Protein AF-A0AA36J2A4-F1 (afdb_monomer)

Sequence (405 aa):
MAVASLQLYGADWVRALRSFTRRKGLLWLLLAACFCKWLRSLVRHFWWHRSVAALLCGSTRVNLWRLLGRRQRYRVEIREHCKKHEEYAIWWPEERKMASRLWILVPGGMSDGDSIAGYIDEFLQCKVIGDDEDWCIFHNAGTGGATWQRGTFTGLSDPTFLLDFLQSLHAFNSKQPCQYSEIITLGFSVGGMLSLAAADKLLKPMSQVTEHGNTPDHNGNADYQSLCRLRFISVHSPDCIRTTFETMTQWALCARIDIALALHFWAVNLRSGLLFRCPKGPWFPWPPTWSYIRRFTEAAWAQNEVMMQRAAGKQVELEEVAAPFESFEDAFAMRLRKLLPAGEVLRIQNPEDPVVDRTTLDAKGLQCCDVWWVRGGGHVMCFGACPELPGRLRRWVDYKPSENA

Radius of gyration: 26.14 Å; Cα contacts (8 Å, |Δi|>4): 661; chains: 1; bounding box: 78×44×104 Å

Structure (mmCIF, N/CA/C/O backbone):
data_AF-A0AA36J2A4-F1
#
_entry.id   AF-A0AA36J2A4-F1
#
loop_
_atom_site.group_PDB
_atom_site.id
_atom_site.type_symbol
_atom_site.label_atom_id
_atom_site.label_alt_id
_atom_site.label_comp_id
_atom_site.label_asym_id
_atom_site.label_entity_id
_atom_site.label_seq_id
_atom_site.pdbx_PDB_ins_code
_atom_site.Cartn_x
_atom_site.Cartn_y
_atom_site.Cartn_z
_atom_site.occupancy
_atom_site.B_iso_or_equiv
_atom_site.auth_seq_id
_atom_site.auth_comp_id
_atom_site.auth_asym_id
_atom_site.auth_atom_id
_atom_site.pdbx_PDB_model_num
ATOM 1 N N . MET A 1 1 ? 53.678 3.213 -66.188 1.00 47.19 1 MET A N 1
ATOM 2 C CA . MET A 1 1 ? 53.526 3.073 -64.720 1.00 47.19 1 MET A CA 1
ATOM 3 C C . MET A 1 1 ? 52.141 3.549 -64.251 1.00 47.19 1 MET A C 1
ATOM 5 O O . MET A 1 1 ? 52.055 4.484 -63.474 1.00 47.19 1 MET A O 1
ATOM 9 N N . ALA A 1 2 ? 51.045 2.935 -64.716 1.00 44.44 2 ALA A N 1
ATOM 10 C CA . ALA A 1 2 ? 49.684 3.345 -64.313 1.00 44.44 2 ALA A CA 1
ATOM 11 C C . ALA A 1 2 ? 48.681 2.176 -64.206 1.00 44.44 2 ALA A C 1
ATOM 13 O O . ALA A 1 2 ? 47.477 2.392 -64.187 1.00 44.44 2 ALA A O 1
ATOM 14 N N . VAL A 1 3 ? 49.168 0.930 -64.139 1.00 44.69 3 VAL A N 1
ATOM 15 C CA . VAL A 1 3 ? 48.317 -0.279 -64.052 1.00 44.69 3 VAL A CA 1
ATOM 16 C C . VAL A 1 3 ? 48.449 -0.978 -62.685 1.00 44.69 3 VAL A C 1
ATOM 18 O O . VAL A 1 3 ? 47.628 -1.813 -62.329 1.00 44.69 3 VAL A O 1
ATOM 21 N N . ALA A 1 4 ? 49.420 -0.580 -61.853 1.00 46.66 4 ALA A N 1
ATOM 22 C CA . ALA A 1 4 ? 49.665 -1.190 -60.540 1.00 46.66 4 ALA A CA 1
ATOM 23 C C . ALA A 1 4 ? 48.862 -0.564 -59.376 1.00 46.66 4 ALA A C 1
ATOM 25 O O . ALA A 1 4 ? 48.871 -1.098 -58.271 1.00 46.66 4 ALA A O 1
ATOM 26 N N . SER A 1 5 ? 48.148 0.546 -59.590 1.00 46.06 5 SER A N 1
ATOM 27 C CA . SER A 1 5 ? 47.441 1.281 -58.524 1.00 46.06 5 SER A CA 1
ATOM 28 C C . SER A 1 5 ? 45.973 0.875 -58.323 1.00 46.06 5 SER A C 1
ATOM 30 O O . SER A 1 5 ? 45.377 1.254 -57.318 1.00 46.06 5 SER A O 1
ATOM 32 N N . LEU A 1 6 ? 45.386 0.071 -59.218 1.00 43.62 6 LEU A N 1
ATOM 33 C CA . LEU A 1 6 ? 43.975 -0.346 -59.132 1.00 43.62 6 LEU A CA 1
ATOM 34 C C . LEU A 1 6 ? 43.742 -1.659 -58.362 1.00 43.62 6 LEU A C 1
ATOM 36 O O . LEU A 1 6 ? 42.622 -1.913 -57.926 1.00 43.62 6 LEU A O 1
ATOM 40 N N . GLN A 1 7 ? 44.777 -2.474 -58.123 1.00 48.75 7 GLN A N 1
ATOM 41 C CA . GLN A 1 7 ? 44.635 -3.722 -57.353 1.00 48.75 7 GLN A CA 1
ATOM 42 C C . GLN A 1 7 ? 44.637 -3.514 -55.829 1.00 48.75 7 GLN A C 1
ATOM 44 O O . GLN A 1 7 ? 44.058 -4.323 -55.104 1.00 48.75 7 GLN A O 1
ATOM 49 N N . LEU A 1 8 ? 45.214 -2.416 -55.331 1.00 50.88 8 LEU A N 1
ATOM 50 C CA . LEU A 1 8 ? 45.278 -2.130 -53.891 1.00 50.88 8 LEU A CA 1
ATOM 51 C C . LEU A 1 8 ? 43.945 -1.624 -53.310 1.00 50.88 8 LEU A C 1
ATOM 53 O O . LEU A 1 8 ? 43.641 -1.917 -52.159 1.00 50.88 8 LEU A O 1
ATOM 57 N N . TYR A 1 9 ? 43.089 -0.979 -54.109 1.00 48.59 9 TYR A N 1
ATOM 58 C CA . TYR A 1 9 ? 41.780 -0.502 -53.636 1.00 48.59 9 TYR A CA 1
ATOM 59 C C . TYR A 1 9 ? 40.710 -1.606 -53.545 1.00 48.59 9 TYR A C 1
ATOM 61 O O . TYR A 1 9 ? 39.785 -1.501 -52.742 1.00 48.59 9 TYR A O 1
ATOM 69 N N . GLY A 1 10 ? 40.827 -2.701 -54.304 1.00 51.06 10 GLY A N 1
ATOM 70 C CA . GLY A 1 10 ? 39.837 -3.790 -54.283 1.00 51.06 10 GLY A CA 1
ATOM 71 C C . GLY A 1 10 ? 39.863 -4.638 -53.001 1.00 51.06 10 GLY A C 1
ATOM 72 O O . GLY A 1 10 ? 38.818 -5.073 -52.510 1.00 51.06 10 GLY A O 1
ATOM 73 N N . ALA A 1 11 ? 41.046 -4.848 -52.415 1.00 57.81 11 ALA A N 1
ATOM 74 C CA . ALA A 1 11 ? 41.225 -5.701 -51.236 1.00 57.81 11 ALA A CA 1
ATOM 75 C C . ALA A 1 11 ? 40.688 -5.078 -49.932 1.00 57.81 11 ALA A C 1
ATOM 77 O O . ALA A 1 11 ? 40.251 -5.811 -49.035 1.00 57.81 11 ALA A O 1
ATOM 78 N N . ASP A 1 12 ? 40.689 -3.749 -49.825 1.00 60.53 12 ASP A N 1
ATOM 79 C CA . ASP A 1 12 ? 40.169 -3.038 -48.652 1.00 60.53 12 ASP A CA 1
ATOM 80 C C . ASP A 1 12 ? 38.639 -2.936 -48.676 1.00 60.53 12 ASP A C 1
ATOM 82 O O . ASP A 1 12 ? 37.997 -3.123 -47.641 1.00 60.53 12 ASP A O 1
ATOM 86 N N . TRP A 1 13 ? 38.026 -2.798 -49.857 1.00 50.62 13 TRP A N 1
ATOM 87 C CA . TRP A 1 13 ? 36.567 -2.839 -50.009 1.00 50.62 13 TRP A CA 1
ATOM 88 C C . TRP A 1 13 ? 35.973 -4.211 -49.681 1.00 50.62 13 TRP A C 1
ATOM 90 O O . TRP A 1 13 ? 34.960 -4.290 -48.986 1.00 50.62 13 TRP A O 1
ATOM 100 N N . VAL A 1 14 ? 36.617 -5.309 -50.093 1.00 63.50 14 VAL A N 1
ATOM 101 C CA . VAL A 1 14 ? 36.157 -6.671 -49.758 1.00 63.50 14 VAL A CA 1
ATOM 102 C C . VAL A 1 14 ? 36.301 -6.961 -48.256 1.00 63.50 14 VAL A C 1
ATOM 104 O O . VAL A 1 14 ? 35.420 -7.596 -47.666 1.00 63.50 14 VAL A O 1
ATOM 107 N N . ARG A 1 15 ? 37.359 -6.461 -47.596 1.00 66.38 15 ARG A N 1
ATOM 108 C CA . ARG A 1 15 ? 37.498 -6.533 -46.128 1.00 66.38 15 ARG A CA 1
ATOM 109 C C . ARG A 1 15 ? 36.454 -5.675 -45.412 1.00 66.38 15 ARG A C 1
ATOM 111 O O . ARG A 1 15 ? 35.845 -6.162 -44.457 1.00 66.38 15 ARG A O 1
ATOM 118 N N . ALA A 1 16 ? 36.180 -4.464 -45.896 1.00 56.69 16 ALA A N 1
ATOM 119 C CA . ALA A 1 16 ? 35.134 -3.597 -45.360 1.00 56.69 16 ALA A CA 1
ATOM 120 C C . ALA A 1 16 ? 33.744 -4.241 -45.491 1.00 56.69 16 ALA A C 1
ATOM 122 O O . ALA A 1 16 ? 33.032 -4.327 -44.488 1.00 56.69 16 ALA A O 1
ATOM 123 N N . LEU A 1 17 ? 33.401 -4.805 -46.660 1.00 52.03 17 LEU A N 1
ATOM 124 C CA . LEU A 1 17 ? 32.132 -5.506 -46.895 1.00 52.03 17 LEU A CA 1
ATOM 125 C C . LEU A 1 17 ? 31.981 -6.754 -46.014 1.00 52.03 17 LEU A C 1
ATOM 127 O O . LEU A 1 17 ? 30.913 -6.964 -45.445 1.00 52.03 17 LEU A O 1
ATOM 131 N N . ARG A 1 18 ? 33.041 -7.563 -45.853 1.00 64.50 18 ARG A N 1
ATOM 132 C CA . ARG A 1 18 ? 33.038 -8.734 -44.952 1.00 64.50 18 ARG A CA 1
ATOM 133 C C . ARG A 1 18 ? 32.930 -8.334 -43.481 1.00 64.50 18 ARG A C 1
ATOM 135 O O . ARG A 1 18 ? 32.264 -9.021 -42.710 1.00 64.50 18 ARG A O 1
ATOM 142 N N . SER A 1 19 ? 33.553 -7.225 -43.076 1.00 64.75 19 SER A N 1
ATOM 143 C CA . SER A 1 19 ? 33.391 -6.686 -41.720 1.00 64.75 19 SER A CA 1
ATOM 144 C C . SER A 1 19 ? 31.968 -6.162 -41.497 1.00 64.75 19 SER A C 1
ATOM 146 O O . SER A 1 19 ? 31.394 -6.374 -40.432 1.00 64.75 19 SER A O 1
ATOM 148 N N . PHE A 1 20 ? 31.362 -5.552 -42.519 1.00 57.88 20 PHE A N 1
ATOM 149 C CA . PHE A 1 20 ? 30.016 -4.995 -42.468 1.00 57.88 20 PHE A CA 1
ATOM 150 C C . PHE A 1 20 ? 28.942 -6.088 -42.430 1.00 57.88 20 PHE A C 1
ATOM 152 O O . PHE A 1 20 ? 28.019 -6.010 -41.620 1.00 57.88 20 PHE A O 1
ATOM 159 N N . THR A 1 21 ? 29.084 -7.154 -43.224 1.00 68.69 21 THR A N 1
ATOM 160 C CA . THR A 1 21 ? 28.187 -8.322 -43.174 1.00 68.69 21 THR A CA 1
ATOM 161 C C . THR A 1 21 ? 28.346 -9.115 -41.879 1.00 68.69 21 THR A C 1
ATOM 163 O O . THR A 1 21 ? 27.337 -9.517 -41.304 1.00 68.69 21 THR A O 1
ATOM 166 N N . ARG A 1 22 ? 29.567 -9.256 -41.338 1.00 72.44 22 ARG A N 1
ATOM 167 C CA . ARG A 1 22 ? 29.783 -9.840 -39.998 1.00 72.44 22 ARG A CA 1
ATOM 168 C C . ARG A 1 22 ? 29.170 -8.993 -38.881 1.00 72.44 22 ARG A C 1
ATOM 170 O O . ARG A 1 22 ? 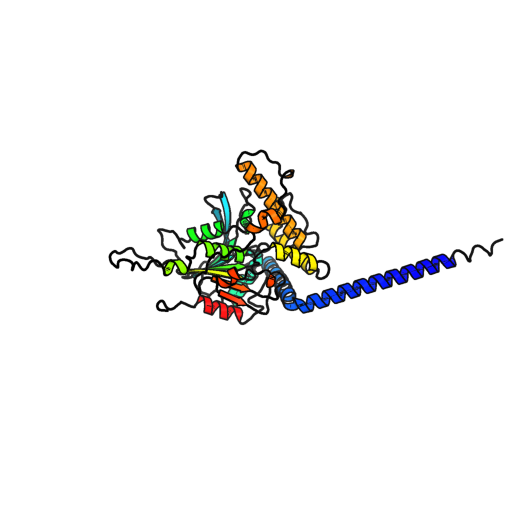28.536 -9.554 -37.994 1.00 72.44 22 ARG A O 1
ATOM 177 N N . ARG A 1 23 ? 29.298 -7.661 -38.931 1.00 74.81 23 ARG A N 1
ATOM 178 C CA . ARG A 1 23 ? 28.673 -6.745 -37.956 1.00 74.81 23 ARG A CA 1
ATOM 179 C C . ARG A 1 23 ? 27.146 -6.794 -38.023 1.00 74.81 23 ARG A C 1
ATOM 181 O O . ARG A 1 23 ? 26.505 -6.845 -36.980 1.00 74.81 23 ARG A O 1
ATOM 188 N N . LYS A 1 24 ? 26.565 -6.856 -39.228 1.00 79.00 24 LYS A N 1
ATOM 189 C CA . LYS A 1 24 ? 25.120 -7.070 -39.410 1.00 79.00 24 LYS A CA 1
ATOM 190 C C . LYS A 1 24 ? 24.674 -8.434 -38.882 1.00 79.00 24 LYS A C 1
ATOM 192 O O . LYS A 1 24 ? 23.679 -8.495 -38.174 1.00 79.00 24 LYS A O 1
ATOM 197 N N . GLY A 1 25 ? 25.415 -9.504 -39.174 1.00 82.69 25 GLY A N 1
ATOM 198 C CA . GLY A 1 25 ? 25.123 -10.845 -38.659 1.00 82.69 25 GLY A CA 1
ATOM 199 C C . GLY A 1 25 ? 25.169 -10.912 -37.131 1.00 82.69 25 GLY A C 1
ATOM 200 O O . GLY A 1 25 ? 24.252 -11.444 -36.514 1.00 82.69 25 GLY A O 1
ATOM 201 N N . LEU A 1 26 ? 26.182 -10.296 -36.512 1.00 81.12 26 LEU A N 1
ATOM 202 C CA . LEU A 1 26 ? 26.286 -10.196 -35.056 1.00 81.12 26 LEU A CA 1
ATOM 203 C C . LEU A 1 26 ? 25.124 -9.394 -34.456 1.00 81.12 26 LEU A C 1
ATOM 205 O O . LEU A 1 26 ? 24.530 -9.832 -33.476 1.00 81.12 26 LEU A O 1
ATOM 209 N N . LEU A 1 27 ? 24.759 -8.259 -35.060 1.00 82.88 27 LEU A N 1
ATOM 210 C CA . LEU A 1 27 ? 23.611 -7.465 -34.621 1.00 82.88 27 LEU A CA 1
ATOM 211 C C . LEU A 1 27 ? 22.305 -8.270 -34.697 1.00 82.88 27 LEU A C 1
ATOM 213 O O . LEU A 1 27 ? 21.538 -8.263 -33.741 1.00 82.88 27 LEU A O 1
ATOM 217 N N . TRP A 1 28 ? 22.069 -9.004 -35.787 1.00 81.06 28 TRP A N 1
ATOM 218 C CA . TRP A 1 28 ? 20.886 -9.859 -35.931 1.00 81.06 28 TRP A CA 1
ATOM 219 C C . TRP A 1 28 ? 20.847 -10.993 -34.907 1.00 81.06 28 TRP A C 1
ATOM 221 O O . TRP A 1 28 ? 19.789 -11.253 -34.341 1.00 81.06 28 TRP A O 1
ATOM 231 N N . LEU A 1 29 ? 21.985 -11.630 -34.618 1.00 82.12 29 LEU A N 1
ATOM 232 C CA . LEU A 1 29 ? 22.075 -12.649 -33.568 1.00 82.12 29 LEU A CA 1
ATOM 233 C C . LEU A 1 29 ? 21.788 -12.063 -32.181 1.00 82.12 29 LEU A C 1
ATOM 235 O O . LEU A 1 29 ? 21.069 -12.682 -31.399 1.00 82.12 29 LEU A O 1
ATOM 239 N N . LEU A 1 30 ? 22.294 -10.862 -31.886 1.00 81.69 30 LEU A N 1
ATOM 240 C CA . LEU A 1 30 ? 21.996 -10.156 -30.638 1.00 81.69 30 LEU A CA 1
ATOM 241 C C . LEU A 1 30 ? 20.510 -9.795 -30.540 1.00 81.69 30 LEU A C 1
ATOM 243 O O . LEU A 1 30 ? 19.893 -10.057 -29.512 1.00 81.69 30 LEU A O 1
ATOM 247 N N . LEU A 1 31 ? 19.912 -9.264 -31.610 1.00 80.75 31 LEU A N 1
ATOM 248 C CA . LEU A 1 31 ? 18.482 -8.949 -31.659 1.00 80.75 31 LEU A CA 1
ATOM 249 C C . LEU A 1 31 ? 17.619 -10.203 -31.490 1.00 80.75 31 LEU A C 1
ATOM 251 O O . LEU A 1 31 ? 16.674 -10.180 -30.708 1.00 80.75 31 LEU A O 1
ATOM 255 N N . ALA A 1 32 ? 17.966 -11.307 -32.154 1.00 79.38 32 ALA A N 1
ATOM 256 C CA . ALA A 1 32 ? 17.266 -12.580 -32.014 1.00 79.38 32 ALA A CA 1
ATOM 257 C C . ALA A 1 32 ? 17.403 -13.154 -30.596 1.00 79.38 32 ALA A C 1
ATOM 259 O O . ALA A 1 32 ? 16.418 -13.605 -30.018 1.00 79.38 32 ALA A O 1
ATOM 260 N N . ALA A 1 33 ? 18.593 -13.091 -29.991 1.00 80.62 33 ALA A N 1
ATOM 261 C CA . ALA A 1 33 ? 18.804 -13.520 -28.610 1.00 80.62 33 ALA A CA 1
ATOM 262 C C . ALA A 1 33 ? 17.998 -12.664 -27.617 1.00 80.62 33 ALA A C 1
ATOM 264 O O . ALA A 1 33 ? 17.359 -13.211 -26.715 1.00 80.62 33 ALA A O 1
ATOM 265 N N . CYS A 1 34 ? 17.981 -11.340 -27.803 1.00 78.38 34 CYS A N 1
ATOM 266 C CA . CYS A 1 34 ? 17.158 -10.420 -27.019 1.00 78.38 34 CYS A CA 1
ATOM 267 C C . CYS A 1 34 ? 15.663 -10.706 -27.200 1.00 78.38 34 CYS A C 1
ATOM 269 O O . CYS A 1 34 ? 14.945 -10.791 -26.208 1.00 78.38 34 CYS A O 1
ATOM 271 N N . PHE A 1 35 ? 15.201 -10.931 -28.432 1.00 79.06 35 PHE A N 1
ATOM 272 C CA . PHE A 1 35 ? 13.807 -11.265 -28.726 1.00 79.06 35 PHE A CA 1
ATOM 273 C C . PHE A 1 35 ? 13.392 -12.602 -28.103 1.00 79.06 35 PHE A C 1
ATOM 275 O O . PHE A 1 35 ? 12.360 -12.676 -27.444 1.00 79.06 35 PHE A O 1
ATOM 282 N N . CYS A 1 36 ? 14.214 -13.647 -28.221 1.00 81.81 36 CYS A N 1
ATOM 283 C CA . CYS A 1 36 ? 13.963 -14.939 -27.582 1.00 81.81 36 CYS A CA 1
ATOM 284 C C . CYS A 1 36 ? 13.909 -14.823 -26.053 1.00 81.81 36 CYS A C 1
ATOM 286 O O . CYS A 1 36 ? 13.051 -15.439 -25.419 1.00 81.81 36 CYS A O 1
ATOM 288 N N . LYS A 1 37 ? 14.799 -14.029 -25.441 1.00 75.81 37 LYS A N 1
ATOM 289 C CA . LYS A 1 37 ? 14.747 -13.741 -23.999 1.00 75.81 37 LYS A CA 1
ATOM 290 C C . LYS A 1 37 ? 13.483 -12.965 -23.620 1.00 75.81 37 LYS A C 1
ATOM 292 O O . LYS A 1 37 ? 12.835 -13.334 -22.644 1.00 75.81 37 LYS A O 1
ATOM 297 N N . TRP A 1 38 ? 13.110 -11.947 -24.395 1.00 78.19 38 TRP A N 1
ATOM 298 C CA . TRP A 1 38 ? 11.878 -11.182 -24.195 1.00 78.19 38 TRP A CA 1
ATOM 299 C C . TRP A 1 38 ? 10.637 -12.071 -24.297 1.00 78.19 38 TRP A C 1
ATOM 301 O O . TRP A 1 38 ? 9.806 -12.048 -23.397 1.00 78.19 38 TRP A O 1
ATOM 311 N N . LEU A 1 39 ? 10.545 -12.924 -25.320 1.00 77.50 39 LEU A N 1
ATOM 312 C CA . LEU A 1 39 ? 9.422 -13.841 -25.503 1.00 77.50 39 LEU A CA 1
ATOM 313 C C . LEU A 1 39 ? 9.328 -14.854 -24.353 1.00 77.50 39 LEU A C 1
ATOM 315 O O . LEU A 1 39 ? 8.241 -15.096 -23.835 1.00 77.50 39 LEU A O 1
ATOM 319 N N . ARG A 1 40 ? 10.461 -15.401 -23.889 1.00 77.38 40 ARG A N 1
ATOM 320 C CA . ARG A 1 40 ? 10.491 -16.259 -22.691 1.00 77.38 40 ARG A CA 1
ATOM 321 C C . ARG A 1 40 ? 10.022 -15.518 -21.443 1.00 77.38 40 ARG A C 1
ATOM 323 O O . ARG A 1 40 ? 9.276 -16.100 -20.665 1.00 77.38 40 ARG A O 1
ATOM 330 N N . SER A 1 41 ? 10.431 -14.261 -21.258 1.00 70.50 41 SER A N 1
ATOM 331 C CA . SER A 1 41 ? 9.930 -13.417 -20.165 1.00 70.50 41 SER A CA 1
ATOM 332 C C . SER A 1 41 ? 8.423 -13.212 -20.286 1.00 70.50 41 SER A C 1
ATOM 334 O O . SER A 1 41 ? 7.712 -13.375 -19.301 1.00 70.50 41 SER A O 1
ATOM 336 N N . LEU A 1 42 ? 7.932 -12.920 -21.493 1.00 72.06 42 LEU A N 1
ATOM 337 C CA . LEU A 1 42 ? 6.519 -12.672 -21.750 1.00 72.06 42 LEU A CA 1
ATOM 338 C C . LEU A 1 42 ? 5.655 -13.894 -21.440 1.00 72.06 42 LEU A C 1
ATOM 340 O O . LEU A 1 42 ? 4.593 -13.748 -20.850 1.00 72.06 42 LEU A O 1
ATOM 344 N N . VAL A 1 43 ? 6.129 -15.092 -21.784 1.00 77.44 43 VAL A N 1
ATOM 345 C CA . VAL A 1 43 ? 5.449 -16.352 -21.459 1.00 77.44 43 VAL A CA 1
ATOM 346 C C . VAL A 1 43 ? 5.551 -16.666 -19.966 1.00 77.44 43 VAL A C 1
ATOM 348 O O . VAL A 1 43 ? 4.541 -16.964 -19.335 1.00 77.44 43 VAL A O 1
ATOM 351 N N . ARG A 1 44 ? 6.750 -16.570 -19.377 1.00 73.44 44 ARG A N 1
ATOM 352 C CA . ARG A 1 44 ? 6.987 -16.906 -17.963 1.00 73.44 44 ARG A CA 1
ATOM 353 C C . ARG A 1 44 ? 6.253 -15.969 -17.003 1.00 73.44 44 ARG A C 1
ATOM 355 O O . ARG A 1 44 ? 5.815 -16.410 -15.950 1.00 73.44 44 ARG A O 1
ATOM 362 N N . HIS A 1 45 ? 6.110 -14.700 -17.375 1.00 70.25 45 HIS A N 1
ATOM 363 C CA . HIS A 1 45 ? 5.483 -13.653 -16.567 1.00 70.25 45 HIS A CA 1
ATOM 364 C C . HIS A 1 45 ? 4.233 -13.092 -17.239 1.00 70.25 45 HIS A C 1
ATOM 366 O O . HIS A 1 45 ? 3.897 -11.921 -17.061 1.00 70.25 45 HIS A O 1
ATOM 372 N N . PHE A 1 46 ? 3.538 -13.920 -18.022 1.00 73.50 46 PHE A N 1
ATOM 373 C CA . PHE A 1 46 ? 2.349 -13.518 -18.769 1.00 73.50 46 PHE A CA 1
ATOM 374 C C . PHE A 1 46 ? 1.330 -12.792 -17.885 1.00 73.50 46 PHE A C 1
ATOM 376 O O . PHE A 1 46 ? 0.831 -11.730 -18.253 1.00 73.50 46 PHE A O 1
ATOM 383 N N . TRP A 1 47 ? 1.080 -13.318 -16.685 1.00 68.38 47 TRP A N 1
ATOM 384 C CA . TRP A 1 47 ? 0.147 -12.727 -15.729 1.00 68.38 47 TRP A CA 1
ATOM 385 C C . TRP A 1 47 ? 0.588 -11.360 -15.228 1.00 68.38 47 TRP A C 1
ATOM 387 O O . TRP A 1 47 ? -0.241 -10.456 -15.145 1.00 68.38 47 TRP A O 1
ATOM 397 N N . TRP A 1 48 ? 1.880 -11.170 -14.970 1.00 68.25 48 TRP A N 1
ATOM 398 C CA . TRP A 1 48 ? 2.408 -9.863 -14.596 1.00 68.25 48 TRP A CA 1
ATOM 399 C C . TRP A 1 48 ? 2.301 -8.868 -15.750 1.00 68.25 48 TRP A C 1
ATOM 401 O O . TRP A 1 48 ? 1.800 -7.766 -15.562 1.00 68.25 48 TRP A O 1
ATOM 411 N N . HIS A 1 49 ? 2.677 -9.266 -16.967 1.00 70.75 49 HIS A N 1
ATOM 412 C CA . HIS A 1 49 ? 2.542 -8.410 -18.146 1.00 70.75 49 HIS A CA 1
ATOM 413 C C . HIS A 1 49 ? 1.091 -8.019 -18.416 1.00 70.75 49 HIS A C 1
ATOM 415 O O . HIS A 1 49 ? 0.811 -6.850 -18.671 1.00 70.75 49 HIS A O 1
ATOM 421 N N . ARG A 1 50 ? 0.161 -8.971 -18.302 1.00 71.62 50 ARG A N 1
ATOM 422 C CA . ARG A 1 50 ? -1.279 -8.717 -18.386 1.00 71.62 50 ARG A CA 1
ATOM 423 C C . ARG A 1 50 ? -1.736 -7.739 -17.306 1.00 71.62 50 ARG A C 1
ATOM 425 O O . ARG A 1 50 ? -2.516 -6.847 -17.607 1.00 71.62 50 ARG A O 1
ATOM 432 N N . SER A 1 51 ? -1.243 -7.894 -16.083 1.00 66.31 51 SER A N 1
ATOM 433 C CA . SER A 1 51 ? -1.584 -7.048 -14.934 1.00 66.31 51 SER A CA 1
ATOM 434 C C . SER A 1 51 ? -1.065 -5.621 -15.101 1.00 66.31 51 SER A C 1
ATOM 436 O O . SER A 1 51 ? -1.815 -4.667 -14.930 1.00 66.31 51 SER A O 1
ATOM 438 N N . VAL A 1 52 ? 0.183 -5.452 -15.548 1.00 69.56 52 VAL A N 1
ATOM 439 C CA . VAL A 1 52 ? 0.744 -4.132 -15.867 1.00 69.56 52 VAL A CA 1
ATOM 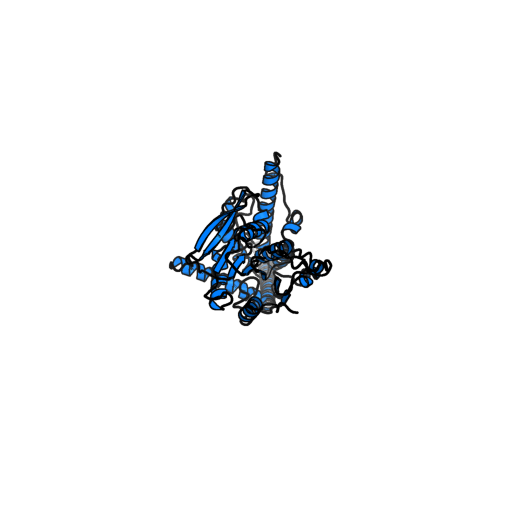440 C C . VAL A 1 52 ? 0.028 -3.504 -17.060 1.00 69.56 52 VAL A C 1
ATOM 442 O O . VAL A 1 52 ? -0.302 -2.324 -17.013 1.00 69.56 52 VAL A O 1
ATOM 445 N N . ALA A 1 53 ? -0.267 -4.267 -18.114 1.00 71.12 53 ALA A N 1
ATOM 446 C CA . ALA A 1 53 ? -1.047 -3.763 -19.241 1.00 71.12 53 ALA A CA 1
ATOM 447 C C . ALA A 1 53 ? -2.456 -3.338 -18.799 1.00 71.12 53 ALA A C 1
ATOM 449 O O . ALA A 1 53 ? -2.909 -2.266 -19.181 1.00 71.12 53 ALA A O 1
ATOM 450 N N . ALA A 1 54 ? -3.119 -4.124 -17.947 1.00 67.38 54 ALA A N 1
ATOM 451 C CA . ALA A 1 54 ? -4.419 -3.787 -17.377 1.00 67.38 54 ALA A CA 1
ATOM 452 C C . ALA A 1 54 ? -4.351 -2.540 -16.486 1.00 67.38 54 ALA A C 1
ATOM 454 O O . ALA A 1 54 ? -5.223 -1.687 -16.611 1.00 67.38 54 ALA A O 1
ATOM 455 N N . LEU A 1 55 ? -3.309 -2.381 -15.661 1.00 69.00 55 LEU A N 1
ATOM 456 C CA . LEU A 1 55 ? -3.061 -1.155 -14.896 1.00 69.00 55 LEU A CA 1
ATOM 457 C C . LEU A 1 55 ? -2.905 0.043 -15.826 1.00 69.00 55 LEU A C 1
ATOM 459 O O . LEU A 1 55 ? -3.544 1.066 -15.610 1.00 69.00 55 LEU A O 1
ATOM 463 N N . LEU A 1 56 ? -2.056 -0.068 -16.850 1.00 70.06 56 LEU A N 1
ATOM 464 C CA . LEU A 1 56 ? -1.821 1.018 -17.795 1.00 70.06 56 LEU A CA 1
ATOM 465 C C . LEU A 1 56 ? -3.115 1.361 -18.534 1.00 70.06 56 LEU A C 1
ATOM 467 O O . LEU A 1 56 ? -3.493 2.523 -18.561 1.00 70.06 56 LEU A O 1
ATOM 471 N N . CYS A 1 57 ? -3.855 0.372 -19.039 1.00 71.38 57 CYS A N 1
ATOM 472 C CA . CYS A 1 57 ? -5.152 0.579 -19.680 1.00 71.38 57 CYS A CA 1
ATOM 473 C C . CYS A 1 57 ? -6.197 1.164 -18.722 1.00 71.38 57 CYS A C 1
ATOM 475 O O . CYS A 1 57 ? -6.937 2.061 -19.115 1.00 71.38 57 CYS A O 1
ATOM 477 N N . GLY A 1 58 ? -6.260 0.686 -17.479 1.00 66.75 58 GLY A N 1
ATOM 478 C CA . GLY A 1 58 ? -7.158 1.179 -16.437 1.00 66.75 58 GLY A CA 1
ATOM 479 C C . GLY A 1 58 ? -6.833 2.619 -16.063 1.00 66.75 58 GLY A C 1
ATOM 480 O O . GLY A 1 58 ? -7.710 3.474 -16.098 1.00 66.75 58 GLY A O 1
ATOM 481 N N . SER A 1 59 ? -5.558 2.924 -15.828 1.00 63.12 59 SER A N 1
ATOM 482 C CA . SER A 1 59 ? -5.060 4.276 -15.578 1.00 63.12 59 SER A CA 1
ATOM 483 C C . SER A 1 59 ? -5.321 5.198 -16.771 1.00 63.12 59 SER A C 1
ATOM 485 O O . SER A 1 59 ? -5.836 6.300 -16.595 1.00 63.12 59 SER A O 1
ATOM 487 N N . THR A 1 60 ? -5.048 4.757 -18.003 1.00 70.06 60 THR A N 1
ATOM 488 C CA . THR A 1 60 ? -5.369 5.509 -19.225 1.00 70.06 60 THR A CA 1
ATOM 489 C C . THR A 1 60 ? -6.868 5.746 -19.347 1.00 70.06 60 THR A C 1
ATOM 491 O O . THR A 1 60 ? -7.275 6.862 -19.651 1.00 70.06 60 THR A O 1
ATOM 494 N N . ARG A 1 61 ? -7.701 4.737 -19.072 1.00 71.38 61 ARG A N 1
ATOM 495 C CA . ARG A 1 61 ? -9.160 4.864 -19.087 1.00 71.38 61 ARG A CA 1
ATOM 496 C C . ARG A 1 61 ? -9.619 5.872 -18.041 1.00 71.38 61 ARG A C 1
ATOM 498 O O . ARG A 1 61 ? -10.339 6.790 -18.401 1.00 71.38 61 ARG A O 1
ATOM 505 N N . VAL A 1 62 ? -9.173 5.769 -16.793 1.00 62.53 62 VAL A N 1
ATOM 506 C CA . VAL A 1 62 ? -9.500 6.736 -15.733 1.00 62.53 62 VAL A CA 1
ATOM 507 C C . VAL A 1 62 ? -9.081 8.151 -16.147 1.00 62.53 62 VAL A C 1
ATOM 509 O O . VAL A 1 62 ? -9.881 9.080 -16.048 1.00 62.53 62 VAL A O 1
ATOM 512 N N . ASN A 1 63 ? -7.877 8.325 -16.697 1.00 64.94 63 ASN A N 1
ATOM 513 C CA . ASN A 1 63 ? -7.410 9.616 -17.207 1.00 64.94 63 ASN A CA 1
ATOM 514 C C . ASN A 1 63 ? -8.261 10.142 -18.373 1.00 64.94 63 ASN A C 1
ATOM 516 O O . ASN A 1 63 ? -8.604 11.322 -18.403 1.00 64.94 63 ASN A O 1
ATOM 520 N N . LEU A 1 64 ? -8.673 9.276 -19.298 1.00 71.50 64 LEU A N 1
ATO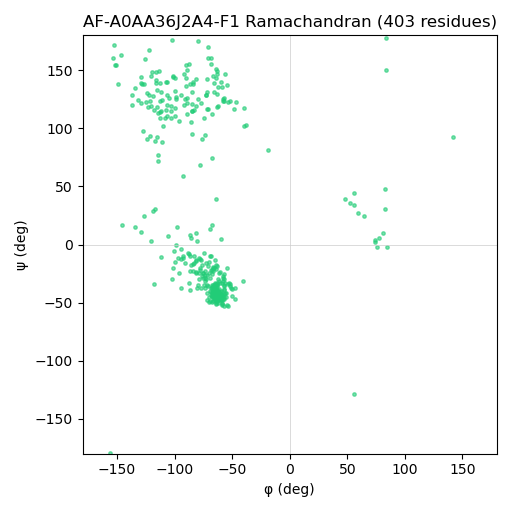M 521 C CA . LEU A 1 64 ? -9.562 9.642 -20.398 1.00 71.50 64 LEU A CA 1
ATOM 522 C C . LEU A 1 64 ? -10.952 10.044 -19.887 1.00 71.50 64 LEU A C 1
ATOM 524 O O . LEU A 1 64 ? -11.492 11.062 -20.305 1.00 71.50 64 LEU A O 1
ATOM 528 N N . TRP A 1 65 ? -11.520 9.290 -18.945 1.00 69.62 65 TRP A N 1
ATOM 529 C CA . TRP A 1 65 ? -12.815 9.603 -18.336 1.00 69.62 65 TRP A CA 1
ATOM 530 C C . TRP A 1 65 ? -12.789 10.959 -17.624 1.00 69.62 65 TRP A C 1
ATOM 532 O O . TRP A 1 65 ? -13.770 11.698 -17.681 1.00 69.62 65 TRP A O 1
ATOM 542 N N . ARG A 1 66 ? -11.648 11.346 -17.044 1.00 63.69 66 ARG A N 1
ATOM 543 C CA . ARG A 1 66 ? -11.451 12.688 -16.473 1.00 63.69 66 ARG A CA 1
ATOM 544 C C . ARG A 1 66 ? -11.401 13.788 -17.512 1.00 63.69 66 ARG A C 1
ATOM 546 O O . ARG A 1 66 ? -12.030 14.818 -17.292 1.00 63.69 66 ARG A O 1
ATOM 553 N N . LEU A 1 67 ? -10.687 13.581 -18.620 1.00 69.88 67 LEU A N 1
ATOM 554 C CA . LEU A 1 67 ? -10.703 14.531 -19.739 1.00 69.88 67 LEU A CA 1
ATOM 555 C C . LEU A 1 67 ? -12.135 14.747 -20.251 1.00 69.88 67 LEU A C 1
ATOM 557 O O . LEU A 1 67 ? -12.481 15.842 -20.676 1.00 69.88 67 LEU A O 1
ATOM 561 N N . LEU A 1 68 ? -12.985 13.725 -20.128 1.00 79.50 68 LEU A N 1
ATOM 562 C CA . LEU A 1 68 ? -14.411 13.769 -20.450 1.00 79.50 68 LEU A CA 1
ATOM 563 C C . LEU A 1 68 ? -15.307 14.272 -19.296 1.00 79.50 68 LEU A C 1
ATOM 565 O O . LEU A 1 68 ? -16.529 14.171 -19.386 1.00 79.50 68 LEU A O 1
ATOM 569 N N . GLY A 1 69 ? -14.741 14.771 -18.191 1.00 71.94 69 GLY A N 1
ATOM 570 C CA . GLY A 1 69 ? -15.480 15.304 -17.037 1.00 71.94 69 GLY A CA 1
ATOM 571 C C . GLY A 1 69 ? -16.146 14.256 -16.132 1.00 71.94 69 GLY A C 1
ATOM 572 O O . GLY A 1 69 ? -16.780 14.616 -15.139 1.00 71.94 69 GLY A O 1
ATOM 573 N N . ARG A 1 70 ? -15.980 12.960 -16.419 1.00 69.38 70 ARG A N 1
ATOM 574 C CA . ARG A 1 70 ? -16.547 11.827 -15.667 1.00 69.38 70 ARG A CA 1
ATOM 575 C C . ARG A 1 70 ? -15.570 11.324 -14.606 1.00 69.38 70 ARG A C 1
ATOM 577 O O . ARG A 1 70 ? -15.126 10.179 -14.645 1.00 69.38 70 ARG A O 1
ATOM 584 N N . ARG A 1 71 ? -15.175 12.207 -13.688 1.00 66.44 71 ARG A N 1
ATOM 585 C CA . ARG A 1 71 ? -14.284 11.848 -12.576 1.00 66.44 71 ARG A CA 1
ATOM 586 C C . ARG A 1 71 ? -15.085 11.306 -11.395 1.00 66.44 71 ARG A C 1
ATOM 588 O O . ARG A 1 71 ? -16.096 11.910 -11.041 1.00 66.44 71 ARG A O 1
ATOM 595 N N . GLN A 1 72 ? -14.585 10.248 -10.753 1.00 71.19 72 GLN A N 1
ATOM 596 C CA . GLN A 1 72 ? -14.947 9.982 -9.363 1.00 71.19 72 GLN A CA 1
ATOM 597 C C . GLN A 1 72 ? -14.561 11.231 -8.568 1.00 71.19 72 GLN A C 1
ATOM 599 O O . GLN A 1 72 ? -13.438 11.733 -8.685 1.00 71.19 72 GLN A O 1
ATOM 604 N N . ARG A 1 73 ? -15.529 11.810 -7.864 1.00 82.12 73 ARG A N 1
ATOM 605 C CA . ARG A 1 73 ? -15.319 13.035 -7.100 1.00 82.12 73 ARG A CA 1
ATOM 606 C C . ARG A 1 73 ? -14.993 12.656 -5.671 1.00 82.12 73 ARG A C 1
ATOM 608 O O . ARG A 1 73 ? -15.707 11.872 -5.047 1.00 82.12 73 ARG A O 1
ATOM 615 N N . TYR A 1 74 ? -13.894 13.218 -5.192 1.00 86.19 74 TYR A N 1
ATOM 616 C CA . TYR A 1 74 ? -13.405 12.989 -3.849 1.00 86.19 74 TYR A CA 1
ATOM 617 C C . TYR A 1 74 ? -13.444 14.288 -3.063 1.00 86.19 74 TYR A C 1
ATOM 619 O O . TYR A 1 74 ? -13.053 15.343 -3.571 1.00 86.19 74 TYR A O 1
ATOM 627 N N . ARG A 1 75 ? -13.854 14.190 -1.801 1.00 91.19 75 ARG A N 1
ATOM 628 C CA . ARG A 1 75 ? -13.554 15.203 -0.799 1.00 91.19 75 ARG A CA 1
ATOM 629 C C . ARG A 1 75 ? -12.224 14.837 -0.155 1.00 91.19 75 ARG A C 1
ATOM 631 O O . ARG A 1 75 ? -12.128 13.831 0.547 1.00 91.19 75 ARG A O 1
ATOM 638 N N . VAL A 1 76 ? -11.212 15.656 -0.412 1.00 90.31 76 VAL A N 1
ATOM 639 C CA . VAL A 1 76 ? -9.883 15.494 0.179 1.00 90.31 76 VAL A CA 1
ATOM 640 C C . VAL A 1 76 ? -9.874 16.159 1.548 1.00 90.31 76 VAL A C 1
ATOM 642 O O . VAL A 1 76 ? -10.135 17.352 1.674 1.00 90.31 76 VAL A O 1
ATOM 645 N N . GLU A 1 77 ? -9.586 15.371 2.570 1.00 94.25 77 GLU A N 1
ATOM 646 C CA . GLU A 1 77 ? -9.377 15.820 3.936 1.00 94.25 77 GLU A CA 1
ATOM 647 C C . GLU A 1 77 ? -7.885 15.733 4.251 1.00 94.25 77 GLU A C 1
ATOM 649 O O . GLU A 1 77 ? -7.290 14.659 4.165 1.00 94.25 77 GLU A O 1
ATOM 654 N N . ILE A 1 78 ? -7.277 16.867 4.590 1.00 92.88 78 ILE A N 1
ATOM 655 C CA . ILE A 1 78 ? -5.875 16.944 5.000 1.00 92.88 78 ILE A CA 1
ATOM 656 C C . ILE A 1 78 ? -5.820 17.002 6.521 1.00 92.88 78 ILE A C 1
ATOM 658 O O . ILE A 1 78 ? -6.549 17.777 7.141 1.00 92.88 78 ILE A O 1
ATOM 662 N N . ARG A 1 79 ? -4.959 16.180 7.120 1.00 93.81 79 ARG A N 1
ATOM 663 C CA . ARG A 1 79 ? -4.764 16.114 8.569 1.00 93.81 79 ARG A CA 1
ATOM 664 C C . ARG A 1 79 ? -3.299 16.211 8.921 1.00 93.81 79 ARG A C 1
ATOM 666 O O . ARG A 1 79 ? -2.471 15.649 8.219 1.00 93.81 79 ARG A O 1
ATOM 673 N N . GLU A 1 80 ? -2.995 16.862 10.035 1.00 92.06 80 GLU A N 1
ATOM 674 C CA . GLU A 1 80 ? -1.641 16.954 10.575 1.00 92.06 80 GLU A CA 1
ATOM 675 C C . GLU A 1 80 ? -1.447 15.928 11.698 1.00 92.06 80 GLU A C 1
ATOM 677 O O . GLU A 1 80 ? -2.212 15.885 12.663 1.00 92.06 80 GLU A O 1
ATOM 682 N N . HIS A 1 81 ? -0.402 15.107 11.600 1.00 91.25 81 HIS A N 1
ATOM 683 C CA . HIS A 1 81 ? -0.053 14.155 12.649 1.00 91.25 81 HIS A CA 1
ATOM 684 C C . HIS A 1 81 ? 0.499 14.885 13.879 1.00 91.25 81 HIS A C 1
ATOM 686 O O . HIS A 1 81 ? 1.599 15.444 13.841 1.00 91.25 81 HIS A O 1
ATOM 692 N N . CYS A 1 82 ? -0.201 14.779 15.008 1.00 83.88 82 CYS A N 1
ATOM 693 C CA . CYS A 1 82 ? 0.023 15.586 16.214 1.00 83.88 82 CYS A CA 1
ATOM 694 C C . CYS A 1 82 ? 1.471 15.629 16.743 1.00 83.88 82 CYS A C 1
ATOM 696 O O . CYS A 1 82 ? 1.899 16.647 17.275 1.00 83.88 82 CYS A O 1
ATOM 698 N N . LYS A 1 83 ? 2.238 14.536 16.611 1.00 85.31 83 LYS A N 1
ATOM 699 C CA . LYS A 1 83 ? 3.636 14.461 17.094 1.00 85.31 83 LYS A CA 1
ATOM 700 C C . LYS A 1 83 ? 4.690 14.755 16.034 1.00 85.31 83 LYS A C 1
ATOM 702 O O . LYS A 1 83 ? 5.828 15.055 16.370 1.00 85.31 83 LYS A O 1
ATOM 707 N N . LYS A 1 84 ? 4.340 14.553 14.765 1.00 83.81 84 LYS A N 1
ATOM 708 C CA . LYS A 1 84 ? 5.296 14.625 13.651 1.00 83.81 84 LYS A CA 1
ATOM 709 C C . LYS A 1 84 ? 5.189 15.942 12.908 1.00 83.81 84 LYS A C 1
ATOM 711 O O . LYS A 1 84 ? 6.156 16.331 12.269 1.00 83.81 84 LYS A O 1
ATOM 716 N N . HIS A 1 85 ? 4.051 16.622 13.050 1.00 83.88 85 HIS A N 1
ATOM 717 C CA . HIS A 1 85 ? 3.752 17.874 12.375 1.00 83.88 85 HIS A CA 1
ATOM 718 C C . HIS A 1 85 ? 3.871 17.744 10.855 1.00 83.88 85 HIS A C 1
ATOM 720 O O . HIS A 1 85 ? 4.509 18.549 10.182 1.00 83.88 85 HIS A O 1
ATOM 726 N N . GLU A 1 86 ? 3.312 16.650 10.344 1.00 85.31 86 GLU A N 1
ATOM 727 C CA . GLU A 1 86 ? 3.342 16.273 8.936 1.00 85.31 86 GLU A CA 1
ATOM 728 C C . GLU A 1 86 ? 1.928 15.969 8.485 1.00 85.31 86 GLU A C 1
ATOM 730 O O . GLU A 1 86 ? 1.163 15.334 9.222 1.00 85.31 86 GLU A O 1
ATOM 735 N N . GLU A 1 87 ? 1.594 16.415 7.279 1.00 88.31 87 GLU A N 1
ATOM 736 C CA . GLU A 1 87 ? 0.268 16.199 6.732 1.00 88.31 87 GLU A CA 1
ATOM 737 C C . GLU A 1 87 ? 0.154 14.827 6.076 1.00 88.31 87 GLU A C 1
ATOM 739 O O . GLU A 1 87 ? 1.042 14.395 5.339 1.00 88.31 87 GLU A O 1
ATOM 744 N N . TYR A 1 88 ? -0.986 14.184 6.281 1.00 91.25 88 TYR A N 1
ATOM 745 C CA . TYR A 1 88 ? -1.451 13.030 5.525 1.00 91.25 88 TYR A CA 1
ATOM 746 C C . TYR A 1 88 ? -2.855 13.325 4.979 1.00 91.25 88 TYR A C 1
ATOM 748 O O . TYR A 1 88 ? -3.537 14.241 5.449 1.00 91.25 88 TYR A O 1
ATOM 756 N N . ALA A 1 89 ? -3.276 12.594 3.948 1.00 91.75 89 ALA A N 1
ATOM 757 C CA . ALA A 1 89 ? -4.525 12.879 3.245 1.00 91.75 89 ALA A CA 1
ATOM 758 C C . ALA A 1 89 ? -5.491 11.695 3.303 1.00 91.75 89 ALA A C 1
ATOM 760 O O . ALA A 1 89 ? -5.094 10.534 3.238 1.00 91.75 89 ALA A O 1
ATOM 761 N N . ILE A 1 90 ? -6.782 11.999 3.386 1.00 94.81 90 ILE A N 1
ATOM 762 C CA . ILE A 1 90 ? -7.866 11.027 3.304 1.00 94.81 90 ILE A CA 1
ATOM 763 C C . ILE A 1 90 ? -8.801 11.473 2.197 1.00 94.81 90 ILE A C 1
ATOM 765 O O . ILE A 1 90 ? -9.304 12.596 2.202 1.00 94.81 90 ILE A O 1
ATOM 769 N N . TRP A 1 91 ? -9.018 10.608 1.217 1.00 92.62 91 TRP A N 1
ATOM 770 C CA . TRP A 1 91 ? -9.927 10.889 0.117 1.00 92.62 91 TRP A CA 1
ATOM 771 C C . TRP A 1 91 ? -11.217 10.130 0.355 1.00 92.62 91 TRP A C 1
ATOM 773 O O . TRP A 1 91 ? -11.265 8.904 0.246 1.00 92.62 91 TRP A O 1
ATOM 783 N N . TRP A 1 92 ? -12.261 10.877 0.684 1.00 93.75 92 TRP A N 1
ATOM 784 C CA . TRP A 1 92 ? -13.611 10.355 0.837 1.00 93.75 92 TRP A CA 1
ATOM 785 C C . TRP A 1 92 ? -14.366 10.465 -0.486 1.00 93.75 92 TRP A C 1
ATOM 787 O O . TRP A 1 92 ? -14.153 11.450 -1.200 1.00 93.75 92 TRP A O 1
ATOM 797 N N . PRO A 1 93 ? -15.276 9.537 -0.821 1.00 91.38 93 PRO A N 1
ATOM 798 C CA . PRO A 1 93 ? -16.274 9.804 -1.850 1.00 91.38 93 PRO A CA 1
ATOM 799 C C . PRO A 1 93 ? -17.075 11.064 -1.485 1.00 91.38 93 PRO A C 1
ATOM 801 O O . PRO A 1 93 ? -17.280 11.365 -0.307 1.00 91.38 93 PRO A O 1
ATOM 804 N N . GLU A 1 94 ? -17.500 11.827 -2.495 1.00 89.00 94 GLU A N 1
ATOM 805 C CA . GLU A 1 94 ? -18.289 13.056 -2.293 1.00 89.00 94 GLU A CA 1
ATOM 806 C C . GLU A 1 94 ? -19.582 12.781 -1.503 1.00 89.00 94 GLU A C 1
ATOM 808 O O . GLU A 1 94 ? -19.941 13.543 -0.605 1.00 89.00 94 GLU A O 1
ATOM 813 N N . GLU A 1 95 ? -20.216 11.641 -1.773 1.00 86.94 95 GLU A N 1
ATOM 814 C CA . GLU A 1 95 ? -21.365 11.134 -1.030 1.00 86.94 95 GLU A CA 1
ATOM 815 C C . GLU A 1 95 ? -20.911 10.070 -0.027 1.00 86.94 95 GLU A C 1
ATOM 817 O O . GLU A 1 95 ? -20.517 8.963 -0.405 1.00 86.94 95 GLU A O 1
ATOM 822 N N . ARG A 1 96 ? -20.975 10.406 1.265 1.00 84.31 96 ARG A N 1
ATOM 823 C CA . ARG A 1 96 ? -20.731 9.453 2.353 1.00 84.31 96 ARG A CA 1
ATOM 824 C C . ARG A 1 96 ? -22.027 8.780 2.772 1.00 84.31 96 ARG A C 1
ATOM 826 O O . ARG A 1 96 ? -23.078 9.417 2.832 1.00 84.31 96 ARG A O 1
ATOM 833 N N . LYS A 1 97 ? -21.927 7.501 3.115 1.00 84.69 97 LYS A N 1
ATOM 834 C CA . LYS A 1 97 ? -23.050 6.704 3.611 1.00 84.69 97 LYS A CA 1
ATOM 835 C C . LYS A 1 97 ? -22.953 6.578 5.125 1.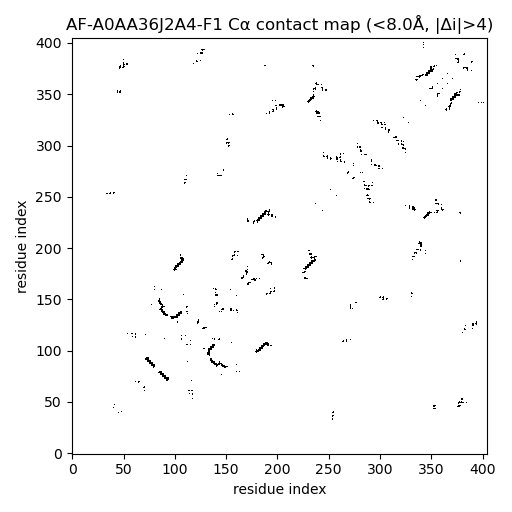00 84.69 97 LYS A C 1
ATOM 837 O O . LYS A 1 97 ? -21.860 6.476 5.676 1.00 84.69 97 LYS A O 1
ATOM 842 N N . MET A 1 98 ? -24.099 6.560 5.800 1.00 86.44 98 MET A N 1
ATOM 843 C CA . MET A 1 98 ? -24.148 6.071 7.176 1.00 86.44 98 MET A CA 1
ATOM 844 C C . MET A 1 98 ? -24.020 4.550 7.129 1.00 86.44 98 MET A C 1
ATOM 846 O O . MET A 1 98 ? -25.004 3.851 6.909 1.00 86.44 98 MET A O 1
ATOM 850 N N . ALA A 1 99 ? -22.792 4.063 7.269 1.00 92.44 99 ALA A N 1
ATOM 851 C CA . ALA A 1 99 ? -22.461 2.650 7.172 1.00 92.44 99 ALA A CA 1
ATOM 852 C C . ALA A 1 99 ? -21.995 2.097 8.517 1.00 92.44 99 ALA A C 1
ATOM 854 O O . ALA A 1 99 ? -21.355 2.790 9.306 1.00 92.44 99 ALA A O 1
ATOM 855 N N . SER A 1 100 ? -22.255 0.813 8.750 1.00 94.12 100 SER A N 1
ATOM 856 C CA . SER A 1 100 ? -21.724 0.086 9.909 1.00 94.12 100 SER A CA 1
ATOM 857 C C . SER A 1 100 ? -20.257 -0.319 9.731 1.00 94.12 100 SER A C 1
ATOM 859 O O . SER A 1 100 ? -19.572 -0.577 10.726 1.00 94.12 100 SER A O 1
ATOM 861 N N . ARG A 1 101 ? -19.772 -0.365 8.485 1.00 97.00 101 ARG A N 1
ATOM 862 C CA . ARG A 1 101 ? -18.431 -0.813 8.107 1.00 97.00 101 ARG A CA 1
ATOM 863 C C . ARG A 1 101 ? -17.736 0.217 7.220 1.00 97.00 101 ARG A C 1
ATOM 865 O O . ARG A 1 101 ? -18.351 0.749 6.295 1.00 97.00 101 ARG A O 1
ATOM 872 N N . LEU A 1 102 ? -16.450 0.444 7.487 1.00 97.69 102 LEU A N 1
ATOM 873 C CA . LEU A 1 102 ? -15.573 1.299 6.687 1.00 97.69 102 LEU A CA 1
ATOM 874 C C . LEU A 1 102 ? -14.443 0.489 6.047 1.00 97.69 102 LEU A C 1
ATOM 876 O O . LEU A 1 102 ? -13.727 -0.238 6.735 1.00 97.69 102 LEU A O 1
ATOM 880 N N . TRP A 1 103 ? -14.210 0.709 4.757 1.00 97.31 103 TRP A N 1
ATOM 881 C CA . TRP A 1 103 ? -13.007 0.258 4.061 1.00 97.31 103 TRP A CA 1
ATOM 882 C C . TRP A 1 103 ? -11.983 1.384 3.928 1.00 97.31 103 TRP A C 1
ATOM 884 O O . TRP A 1 103 ? -12.271 2.437 3.369 1.00 97.31 103 TRP A O 1
ATOM 894 N N . ILE A 1 104 ? -10.761 1.150 4.392 1.00 96.62 104 ILE A N 1
ATOM 895 C CA . ILE A 1 104 ? -9.631 2.063 4.218 1.00 96.62 104 ILE A CA 1
ATOM 896 C C . ILE A 1 104 ? -8.677 1.436 3.207 1.00 96.62 104 ILE A C 1
ATOM 898 O O . ILE A 1 104 ? -8.001 0.452 3.507 1.00 96.62 104 ILE A O 1
ATOM 902 N N . LEU A 1 105 ? -8.612 2.001 2.004 1.00 94.25 105 LEU A N 1
ATOM 903 C CA . LEU A 1 105 ? -7.691 1.551 0.968 1.00 94.25 105 LEU A CA 1
ATOM 904 C C . LEU A 1 105 ? -6.357 2.287 1.100 1.00 94.25 105 LEU A C 1
ATOM 906 O O . LEU A 1 105 ? -6.319 3.516 1.086 1.00 94.25 105 LEU A O 1
ATOM 910 N N . VAL A 1 106 ? -5.262 1.533 1.195 1.00 93.12 106 VAL A N 1
ATOM 911 C CA . VAL A 1 106 ? -3.903 2.066 1.349 1.00 93.12 106 VAL A CA 1
ATOM 912 C C . VAL A 1 106 ? -3.088 1.764 0.081 1.00 93.12 106 VAL A C 1
ATOM 914 O O . VAL A 1 106 ? -2.742 0.605 -0.177 1.00 93.12 106 VAL A O 1
ATOM 917 N N . PRO A 1 107 ? -2.770 2.776 -0.741 1.00 88.56 107 PRO A N 1
ATOM 918 C CA . PRO A 1 107 ? -2.023 2.593 -1.975 1.00 88.56 107 PRO A CA 1
ATOM 919 C C . PRO A 1 107 ? -0.553 2.246 -1.734 1.00 88.56 107 PRO A C 1
ATOM 921 O O . PRO A 1 107 ? 0.015 2.494 -0.671 1.00 88.56 107 PRO A O 1
ATOM 924 N N . GLY A 1 108 ? 0.074 1.683 -2.768 1.00 85.06 108 GLY A N 1
ATOM 925 C CA . GLY A 1 108 ? 1.522 1.504 -2.834 1.00 85.06 108 GLY A CA 1
ATOM 926 C C . GLY A 1 108 ? 2.261 2.782 -3.243 1.00 85.06 108 GLY A C 1
ATOM 927 O O . GLY A 1 108 ? 1.654 3.769 -3.644 1.00 85.06 108 GLY A O 1
ATOM 928 N N . GLY A 1 109 ? 3.598 2.740 -3.228 1.00 76.81 109 GLY A N 1
ATOM 929 C CA . GLY A 1 109 ? 4.439 3.906 -3.544 1.00 76.81 109 GLY A CA 1
ATOM 930 C C . GLY A 1 109 ? 4.327 4.428 -4.984 1.00 76.81 109 GLY A C 1
ATOM 931 O O . GLY A 1 109 ? 4.701 5.563 -5.247 1.00 76.81 109 GLY A O 1
ATOM 932 N N . MET A 1 110 ? 3.793 3.632 -5.917 1.00 70.38 110 MET A N 1
ATOM 933 C CA . MET A 1 110 ? 3.543 4.048 -7.305 1.00 70.38 110 MET A CA 1
ATOM 934 C C . MET A 1 110 ? 2.097 4.482 -7.552 1.00 70.38 110 MET A C 1
ATOM 936 O O . MET A 1 110 ? 1.676 4.539 -8.704 1.00 70.38 110 MET A O 1
ATOM 940 N N . SER A 1 111 ? 1.317 4.737 -6.503 1.00 71.94 111 SER A N 1
ATOM 941 C CA . SER A 1 111 ? -0.089 5.087 -6.653 1.00 71.94 111 SER A CA 1
ATOM 942 C C . SER A 1 111 ? -0.478 6.278 -5.783 1.00 71.94 111 SER A C 1
ATOM 944 O O . SER A 1 111 ? -0.157 6.364 -4.604 1.00 71.94 111 SER A O 1
ATOM 946 N N . ASP A 1 112 ? -1.207 7.201 -6.388 1.00 68.81 112 ASP A N 1
ATOM 947 C CA . ASP A 1 112 ? -2.018 8.220 -5.733 1.00 68.81 112 ASP A CA 1
ATOM 948 C C . ASP A 1 112 ? -3.502 7.820 -5.770 1.00 68.81 112 ASP A C 1
ATOM 950 O O . ASP A 1 112 ? -3.869 6.800 -6.359 1.00 68.81 112 ASP A O 1
ATOM 954 N N . GLY A 1 113 ? -4.373 8.613 -5.136 1.00 63.44 113 GLY A N 1
ATOM 955 C CA . GLY A 1 113 ? -5.801 8.286 -5.027 1.00 63.44 113 GLY A CA 1
ATOM 956 C C . GLY A 1 113 ? -6.466 8.176 -6.400 1.00 63.44 113 GLY A C 1
ATOM 957 O O . GLY A 1 113 ? -7.418 7.434 -6.618 1.00 63.44 113 GLY A O 1
ATOM 958 N N . ASP A 1 114 ? -5.856 8.846 -7.369 1.00 64.75 114 ASP A N 1
ATOM 959 C CA . ASP A 1 114 ? -6.249 8.882 -8.758 1.00 64.75 114 ASP A CA 1
ATOM 960 C C . ASP A 1 114 ? -5.883 7.627 -9.559 1.00 64.75 114 ASP A C 1
ATOM 962 O O . ASP A 1 114 ? -6.648 7.201 -10.424 1.00 64.75 114 ASP A O 1
ATOM 966 N N . SER A 1 115 ? -4.722 7.034 -9.292 1.00 64.81 115 SER A N 1
ATOM 967 C CA . SER A 1 115 ? -4.271 5.798 -9.943 1.00 64.81 115 SER A CA 1
ATOM 968 C C . SER A 1 115 ? -4.789 4.548 -9.237 1.00 64.81 115 SER A C 1
ATOM 970 O O . SER A 1 115 ? -4.935 3.517 -9.894 1.00 64.81 115 SER A O 1
ATOM 972 N N . ILE A 1 116 ? -5.153 4.645 -7.950 1.00 62.84 116 ILE A N 1
ATOM 973 C CA . ILE A 1 116 ? -5.849 3.566 -7.237 1.00 62.84 116 ILE A CA 1
ATOM 974 C C . ILE A 1 116 ? -7.370 3.546 -7.498 1.00 62.84 116 ILE A C 1
ATOM 976 O O . ILE A 1 116 ? -8.022 2.541 -7.226 1.00 62.84 116 ILE A O 1
ATOM 980 N N . ALA A 1 117 ? -7.944 4.606 -8.084 1.00 59.41 117 ALA A N 1
ATOM 981 C CA . ALA A 1 117 ? -9.373 4.678 -8.413 1.00 59.41 117 ALA A CA 1
ATOM 982 C C . ALA A 1 117 ? -9.861 3.484 -9.260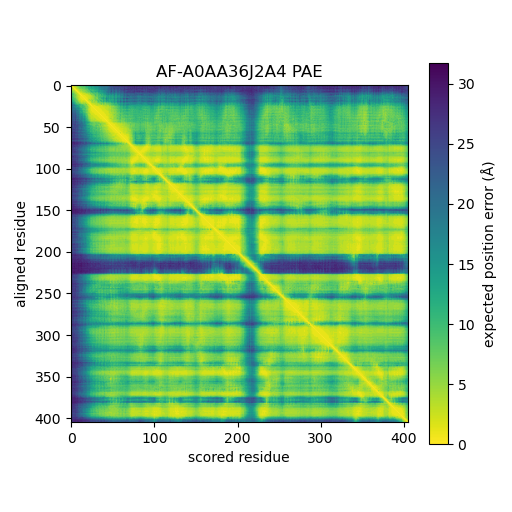 1.00 59.41 117 ALA A C 1
ATOM 984 O O . ALA A 1 117 ? -10.962 2.989 -9.045 1.00 59.41 117 ALA A O 1
ATOM 985 N N . GLY A 1 118 ? -9.011 2.951 -10.148 1.00 67.06 118 GLY A N 1
ATOM 986 C CA . GLY A 1 118 ? -9.331 1.745 -10.919 1.00 67.06 118 GLY A CA 1
ATOM 987 C C . GLY A 1 118 ? -9.570 0.496 -10.058 1.00 67.06 118 GLY A C 1
ATOM 988 O O . GLY A 1 118 ? -10.405 -0.328 -10.419 1.00 67.06 118 GLY A O 1
ATOM 989 N N . TYR A 1 119 ? -8.903 0.373 -8.903 1.00 74.62 119 TYR A N 1
ATOM 990 C CA . TYR A 1 119 ? -9.172 -0.717 -7.958 1.00 74.62 119 TYR A CA 1
ATOM 991 C C . TYR A 1 119 ? -10.482 -0.504 -7.221 1.00 74.62 119 TYR A C 1
ATOM 993 O O . TYR A 1 119 ? -11.194 -1.465 -6.971 1.00 74.62 119 TYR A O 1
ATOM 1001 N N . ILE A 1 120 ? -10.813 0.740 -6.867 1.00 80.81 120 ILE A N 1
ATOM 1002 C CA . ILE A 1 120 ? -12.080 1.037 -6.192 1.00 80.81 120 ILE A CA 1
ATOM 1003 C C . ILE A 1 120 ? -13.249 0.685 -7.103 1.00 80.81 120 ILE A C 1
ATOM 1005 O O . ILE A 1 120 ? -14.153 -0.026 -6.674 1.00 80.81 120 ILE A O 1
ATOM 1009 N N . ASP A 1 121 ? -13.197 1.115 -8.364 1.00 78.81 121 ASP A N 1
ATOM 1010 C CA . ASP A 1 121 ? -14.215 0.762 -9.352 1.00 78.81 121 ASP A CA 1
ATOM 1011 C C . ASP A 1 121 ? -14.362 -0.761 -9.470 1.00 78.81 121 ASP A C 1
ATOM 1013 O O . ASP A 1 121 ? -15.479 -1.272 -9.512 1.00 78.81 121 ASP A O 1
ATOM 1017 N N . GLU A 1 122 ? -13.248 -1.496 -9.468 1.00 79.75 122 GLU A N 1
ATOM 1018 C CA . GLU A 1 122 ? -13.231 -2.959 -9.492 1.00 79.75 122 GLU A CA 1
ATOM 1019 C C . GLU A 1 122 ? -13.843 -3.575 -8.222 1.00 79.75 122 GLU A C 1
ATOM 1021 O O . GLU A 1 122 ? -14.694 -4.460 -8.315 1.00 79.75 122 GLU A O 1
ATOM 1026 N N . PHE A 1 123 ? -13.489 -3.085 -7.033 1.00 87.19 123 PHE A N 1
ATOM 1027 C CA . PHE A 1 123 ? -14.048 -3.565 -5.769 1.00 87.19 123 PHE A CA 1
ATOM 1028 C C . PHE A 1 123 ? -15.553 -3.315 -5.653 1.00 87.19 123 PHE A C 1
ATOM 1030 O O . PHE A 1 123 ? -16.272 -4.185 -5.155 1.00 87.19 123 PHE A O 1
ATOM 1037 N N . LEU A 1 124 ? -16.027 -2.160 -6.129 1.00 87.62 124 LEU A N 1
ATOM 1038 C CA . LEU A 1 124 ? -17.446 -1.809 -6.162 1.00 87.62 124 LEU A CA 1
ATOM 1039 C C . LEU A 1 124 ? -18.204 -2.654 -7.198 1.00 87.62 124 LEU A C 1
ATOM 1041 O O . LEU A 1 124 ? -19.264 -3.203 -6.897 1.00 87.62 124 LEU A O 1
ATOM 1045 N N . GLN A 1 125 ? -17.655 -2.818 -8.407 1.00 84.69 125 GLN A N 1
ATOM 1046 C CA . GLN A 1 125 ? -18.264 -3.635 -9.466 1.00 84.69 125 GLN A CA 1
ATOM 1047 C C . GLN A 1 125 ? -18.353 -5.111 -9.074 1.00 84.69 125 GLN A C 1
ATOM 1049 O O . GLN A 1 125 ? -19.377 -5.752 -9.307 1.00 84.69 125 GLN A O 1
ATOM 1054 N N . CYS A 1 126 ? -17.304 -5.646 -8.447 1.00 85.50 126 CYS A N 1
ATOM 1055 C CA . CYS A 1 126 ? -17.253 -7.032 -7.994 1.00 85.50 126 CYS A CA 1
ATOM 1056 C C . CYS A 1 126 ? -17.877 -7.253 -6.606 1.00 85.50 126 CYS A C 1
ATOM 1058 O O . CYS A 1 126 ? -17.789 -8.367 -6.090 1.00 85.50 126 CYS A O 1
ATOM 1060 N N . LYS A 1 127 ? -18.503 -6.227 -6.006 1.00 90.81 127 LYS A N 1
ATOM 1061 C CA . LYS A 1 127 ? -19.211 -6.299 -4.714 1.00 90.81 127 LYS A CA 1
ATOM 1062 C C . LYS A 1 127 ? -18.350 -6.828 -3.562 1.00 90.81 127 LYS A C 1
ATOM 1064 O O . LYS A 1 127 ? -18.841 -7.503 -2.660 1.00 90.81 127 LYS A O 1
ATOM 1069 N N . VAL A 1 128 ? -17.054 -6.520 -3.584 1.00 92.19 128 VAL A N 1
ATOM 1070 C CA . VAL A 1 128 ? -16.187 -6.722 -2.412 1.00 92.19 128 VAL A CA 1
ATOM 1071 C C . VAL A 1 128 ? -16.575 -5.717 -1.334 1.00 92.19 128 VAL A C 1
ATOM 1073 O O . VAL A 1 128 ? -16.831 -6.107 -0.193 1.00 92.19 128 VAL A O 1
ATOM 1076 N N . ILE A 1 129 ? -16.673 -4.449 -1.739 1.00 94.12 129 ILE A N 1
ATOM 1077 C CA . ILE A 1 129 ? -17.263 -3.372 -0.949 1.00 94.12 129 ILE A CA 1
ATOM 1078 C C . ILE A 1 129 ? -18.758 -3.350 -1.278 1.00 94.12 129 ILE A C 1
ATOM 1080 O O . ILE A 1 129 ? -19.140 -3.250 -2.448 1.00 94.12 129 ILE A O 1
ATOM 1084 N N . GLY A 1 130 ? -19.585 -3.515 -0.250 1.00 93.44 130 GLY A N 1
ATOM 1085 C CA . GLY A 1 130 ? -21.042 -3.519 -0.344 1.00 93.44 130 GLY A CA 1
ATOM 1086 C C . GLY A 1 130 ? -21.613 -2.147 -0.699 1.00 93.44 130 GLY A C 1
ATOM 1087 O O . GLY A 1 130 ? -20.974 -1.110 -0.518 1.00 93.44 130 GLY A O 1
ATOM 1088 N N . ASP A 1 131 ? -22.852 -2.128 -1.193 1.00 91.81 131 ASP A N 1
ATOM 1089 C CA . ASP A 1 131 ? -23.535 -0.878 -1.547 1.00 91.81 131 ASP A CA 1
ATOM 1090 C C . ASP A 1 131 ? -23.923 -0.042 -0.313 1.00 91.81 131 ASP A C 1
ATOM 1092 O O . ASP A 1 131 ? -24.235 1.138 -0.447 1.00 91.81 131 ASP A O 1
ATOM 1096 N N . ASP A 1 132 ? -23.892 -0.621 0.881 1.00 93.56 132 ASP A N 1
ATOM 1097 C CA . ASP A 1 132 ? -24.210 -0.018 2.177 1.00 93.56 132 ASP A CA 1
ATOM 1098 C C . ASP A 1 132 ? -22.965 0.272 3.037 1.00 93.56 132 ASP A C 1
ATOM 1100 O O . ASP A 1 132 ? -23.087 0.674 4.193 1.00 93.56 132 ASP A O 1
ATOM 1104 N N . GLU A 1 133 ? -21.765 0.099 2.478 1.00 95.75 133 GLU A N 1
ATOM 1105 C CA . GLU A 1 133 ? -20.490 0.274 3.178 1.00 95.75 133 GLU A CA 1
ATOM 1106 C C . GLU A 1 133 ? -19.838 1.624 2.824 1.00 95.75 133 GLU A C 1
ATOM 1108 O O . GLU A 1 133 ? -19.944 2.104 1.689 1.00 95.75 133 GLU A O 1
ATOM 1113 N N . ASP A 1 134 ? -19.169 2.255 3.798 1.00 96.12 134 ASP A N 1
ATOM 1114 C CA . ASP A 1 134 ? -18.371 3.466 3.560 1.00 96.12 134 ASP A CA 1
ATOM 1115 C C . ASP A 1 134 ? -16.951 3.056 3.154 1.00 96.12 134 ASP A C 1
ATOM 1117 O O . ASP A 1 134 ? -16.468 1.964 3.481 1.00 96.12 134 ASP A O 1
ATOM 1121 N N . TRP A 1 135 ? -16.255 3.932 2.440 1.00 95.38 135 TRP A N 1
ATOM 1122 C CA . TRP A 1 135 ? -14.868 3.692 2.063 1.00 95.38 135 TRP A CA 1
ATOM 1123 C C . TRP A 1 135 ? -14.093 4.994 1.908 1.00 95.38 135 TRP A C 1
ATOM 1125 O O . TRP A 1 135 ? -14.651 6.051 1.622 1.00 95.38 135 TRP A O 1
ATOM 1135 N N . CYS A 1 136 ? -12.779 4.924 2.079 1.00 95.12 136 CYS A N 1
ATOM 1136 C CA . CYS A 1 136 ? -11.876 6.026 1.792 1.00 95.12 136 CYS A CA 1
ATOM 1137 C C . CYS A 1 136 ? -10.523 5.523 1.294 1.00 95.12 136 CYS A C 1
ATOM 1139 O O . CYS A 1 136 ? -10.166 4.355 1.460 1.00 95.12 136 CYS A O 1
ATOM 1141 N N . ILE A 1 137 ? -9.761 6.424 0.679 1.00 93.75 137 ILE A N 1
ATOM 1142 C CA . ILE A 1 137 ? -8.363 6.178 0.328 1.00 93.75 137 ILE A CA 1
ATOM 1143 C C . ILE A 1 137 ? -7.504 6.920 1.338 1.00 93.75 137 ILE A C 1
ATOM 1145 O O . ILE A 1 137 ? -7.583 8.145 1.449 1.00 93.75 137 ILE A O 1
ATOM 1149 N N . PHE A 1 138 ? -6.683 6.179 2.068 1.00 94.12 138 PHE A N 1
ATOM 1150 C CA . PHE A 1 138 ? -5.710 6.748 2.982 1.00 94.12 138 PHE A CA 1
ATOM 1151 C C . PHE A 1 138 ? -4.386 6.958 2.254 1.00 94.12 138 PHE A C 1
ATOM 1153 O O . PHE A 1 138 ? -3.804 6.025 1.706 1.00 94.12 138 PHE A O 1
ATOM 1160 N N . HIS A 1 139 ? -3.888 8.184 2.291 1.00 89.81 139 HIS A N 1
ATOM 1161 C CA . HIS A 1 139 ? -2.603 8.575 1.742 1.00 89.81 139 HIS A CA 1
ATOM 1162 C C . HIS A 1 139 ? -1.654 8.922 2.867 1.00 89.81 139 HIS A C 1
ATOM 1164 O O . HIS A 1 139 ? -1.936 9.802 3.678 1.00 89.81 139 HIS A O 1
ATOM 1170 N N . ASN A 1 140 ? -0.503 8.258 2.878 1.00 88.69 140 ASN A N 1
ATOM 1171 C CA . ASN A 1 140 ? 0.538 8.574 3.836 1.00 88.69 140 ASN A CA 1
ATOM 1172 C C . ASN A 1 140 ? 1.190 9.934 3.524 1.00 88.69 140 ASN A C 1
ATOM 1174 O O . ASN A 1 140 ? 0.939 10.532 2.468 1.00 88.69 140 ASN A O 1
ATOM 1178 N N . ALA A 1 141 ? 2.019 10.428 4.442 1.00 85.25 141 ALA A N 1
ATOM 1179 C CA . ALA A 1 141 ? 2.587 11.765 4.342 1.00 85.25 141 ALA A CA 1
ATOM 1180 C C . ALA A 1 141 ? 3.320 12.010 3.010 1.00 85.25 141 ALA A C 1
ATOM 1182 O O . ALA A 1 141 ? 4.039 11.148 2.500 1.00 85.25 141 ALA A O 1
ATOM 1183 N N . GLY A 1 142 ? 3.096 13.193 2.428 1.00 75.31 142 GLY A N 1
ATOM 1184 C CA . GLY A 1 142 ? 3.651 13.587 1.126 1.00 75.31 142 GLY A CA 1
ATOM 1185 C C . GLY A 1 142 ? 2.955 12.986 -0.106 1.00 75.31 142 GLY A C 1
ATOM 1186 O O . GLY A 1 142 ? 3.414 13.206 -1.228 1.00 75.31 142 GLY A O 1
ATOM 1187 N N . THR A 1 143 ? 1.846 12.258 0.068 1.00 79.06 143 THR A N 1
ATOM 1188 C CA . THR A 1 143 ? 1.025 11.716 -1.031 1.00 79.06 143 THR A CA 1
ATOM 1189 C C . THR A 1 143 ? -0.425 12.208 -0.955 1.00 79.06 143 THR A C 1
ATOM 1191 O O . THR A 1 143 ? -0.834 12.824 0.027 1.00 79.06 143 THR A O 1
ATOM 1194 N N . GLY A 1 144 ? -1.216 12.004 -2.016 1.00 78.50 144 GLY A N 1
ATOM 1195 C CA . GLY A 1 144 ? -2.648 12.348 -2.007 1.00 78.50 144 GLY A CA 1
ATOM 1196 C C . GLY A 1 144 ? -2.960 13.843 -1.855 1.00 78.50 144 GLY A C 1
ATOM 1197 O O . GLY A 1 144 ? -4.028 14.195 -1.368 1.00 78.50 144 GLY A O 1
ATOM 1198 N N . GLY A 1 145 ? -2.036 14.729 -2.231 1.00 74.50 145 GLY A N 1
ATOM 1199 C CA . GLY A 1 145 ? -2.199 16.178 -2.072 1.00 74.50 145 GLY A CA 1
ATOM 1200 C C . GLY A 1 145 ? -1.807 16.721 -0.695 1.00 74.50 145 GLY A C 1
ATOM 1201 O O . GLY A 1 145 ? -1.823 17.936 -0.522 1.00 74.50 145 GLY A O 1
ATOM 1202 N N . ALA A 1 146 ? -1.404 15.866 0.253 1.00 75.31 146 ALA A N 1
ATOM 1203 C CA . ALA A 1 146 ? -0.835 16.319 1.517 1.00 75.31 146 ALA A CA 1
ATOM 1204 C C . ALA A 1 146 ? 0.465 17.104 1.289 1.00 75.31 146 ALA A C 1
ATOM 1206 O O . ALA A 1 146 ? 1.349 16.713 0.508 1.00 75.31 146 ALA A O 1
ATOM 1207 N N . THR A 1 147 ? 0.594 18.227 1.986 1.00 67.94 147 THR A N 1
ATOM 1208 C CA . THR A 1 147 ? 1.811 19.024 1.970 1.00 67.94 147 THR A CA 1
ATOM 1209 C C . THR A 1 147 ? 2.838 18.334 2.844 1.00 67.94 147 THR A C 1
ATOM 1211 O O . THR A 1 147 ? 2.659 18.119 4.035 1.00 67.94 147 THR A O 1
ATOM 1214 N N . TRP A 1 148 ? 3.966 18.002 2.244 1.00 66.31 148 TRP A N 1
ATOM 1215 C CA . TRP A 1 148 ? 5.134 17.573 2.979 1.00 66.31 148 TRP A CA 1
ATOM 1216 C C . TRP A 1 148 ? 5.760 18.832 3.583 1.00 66.31 148 TRP A C 1
ATOM 1218 O O . TRP A 1 148 ? 6.488 19.554 2.899 1.00 66.31 148 TRP A O 1
ATOM 1228 N N . GLN A 1 149 ? 5.337 19.163 4.807 1.00 59.25 149 GLN A N 1
ATOM 1229 C CA . GLN A 1 149 ? 5.645 20.437 5.455 1.00 59.25 149 GLN A CA 1
ATOM 1230 C C . GLN A 1 149 ? 6.972 20.394 6.218 1.00 59.25 149 GLN A C 1
ATOM 1232 O O . GLN A 1 149 ? 7.653 21.417 6.287 1.00 59.25 149 GLN A O 1
ATOM 1237 N N . ARG A 1 150 ? 7.350 19.241 6.797 1.00 55.69 150 ARG A N 1
ATOM 1238 C CA . ARG A 1 150 ? 8.499 19.160 7.722 1.00 55.69 150 ARG A CA 1
ATOM 1239 C C . ARG A 1 150 ? 9.530 18.075 7.422 1.00 55.69 150 ARG A C 1
ATOM 1241 O O . ARG A 1 150 ? 10.477 17.913 8.190 1.00 55.69 150 ARG A O 1
ATOM 1248 N N . GLY A 1 151 ? 9.450 17.442 6.255 1.00 53.97 151 GLY A N 1
ATOM 1249 C CA . GLY A 1 151 ? 10.603 16.758 5.690 1.00 53.97 151 GLY A CA 1
ATOM 1250 C C . GLY A 1 151 ? 10.887 15.346 6.199 1.00 53.97 151 GLY A C 1
ATOM 1251 O O . GLY A 1 151 ? 12.035 14.915 6.201 1.00 53.97 151 GLY A O 1
ATOM 1252 N N . THR A 1 152 ? 9.876 14.581 6.595 1.00 57.12 152 THR A N 1
ATOM 1253 C CA . THR A 1 152 ? 10.063 13.164 6.912 1.00 57.12 152 THR A CA 1
ATOM 1254 C C . THR A 1 152 ? 9.724 12.233 5.743 1.00 57.12 152 THR A C 1
ATOM 1256 O O . THR A 1 152 ? 8.562 12.019 5.414 1.00 57.12 152 THR A O 1
ATOM 1259 N N . PHE A 1 153 ? 10.736 11.657 5.086 1.00 59.88 153 PHE A N 1
ATOM 1260 C CA . PHE A 1 153 ? 10.547 10.670 4.004 1.00 59.88 153 PHE A CA 1
ATOM 1261 C C . PHE A 1 153 ? 10.228 9.264 4.539 1.00 59.88 153 PHE A C 1
ATOM 1263 O O . PHE A 1 153 ? 9.727 8.411 3.807 1.00 59.88 153 PHE A O 1
ATOM 1270 N N . THR A 1 154 ? 10.401 9.055 5.851 1.00 58.53 154 THR A N 1
ATOM 1271 C CA . THR A 1 154 ? 9.835 7.897 6.570 1.00 58.53 154 THR A CA 1
ATOM 1272 C C . THR A 1 154 ? 8.320 7.777 6.368 1.00 58.53 154 THR A C 1
ATOM 1274 O O . THR A 1 154 ? 7.774 6.688 6.508 1.00 58.53 154 THR A O 1
ATOM 1277 N N . GLY A 1 155 ? 7.644 8.862 5.964 1.00 60.41 155 GLY A N 1
ATOM 1278 C CA . GLY A 1 155 ? 6.220 8.896 5.659 1.00 60.41 155 GLY A CA 1
ATOM 1279 C C . GLY A 1 155 ? 5.731 7.772 4.751 1.00 60.41 155 GLY A C 1
ATOM 1280 O O . GLY A 1 155 ? 4.670 7.246 5.013 1.00 60.41 155 GLY A O 1
ATOM 1281 N N . LEU A 1 156 ? 6.470 7.315 3.736 1.00 69.94 156 LEU A N 1
ATOM 1282 C CA . LEU A 1 156 ? 5.908 6.322 2.803 1.00 69.94 156 LEU A CA 1
ATOM 1283 C C . LEU A 1 156 ? 5.695 4.925 3.410 1.00 69.94 156 LEU A C 1
ATOM 1285 O O . LEU A 1 156 ? 4.791 4.216 2.970 1.00 69.94 156 LEU A O 1
ATOM 1289 N N . SER A 1 157 ? 6.491 4.529 4.405 1.00 78.06 157 SER A N 1
ATOM 1290 C CA . SER A 1 157 ? 6.415 3.209 5.050 1.00 78.06 157 SER A CA 1
ATOM 1291 C C . SER A 1 157 ? 6.143 3.266 6.554 1.00 78.06 157 SER A C 1
ATOM 1293 O O . SER A 1 157 ? 6.048 2.219 7.195 1.00 78.06 157 SER A O 1
ATOM 1295 N N . ASP A 1 158 ? 5.949 4.458 7.129 1.00 85.81 158 ASP A N 1
ATOM 1296 C CA . ASP A 1 158 ? 5.622 4.586 8.544 1.00 85.81 158 ASP A CA 1
ATOM 1297 C C . ASP A 1 158 ? 4.118 4.389 8.814 1.00 85.81 158 ASP A C 1
ATOM 1299 O O . ASP A 1 158 ? 3.295 5.215 8.395 1.00 85.81 158 ASP A O 1
ATOM 1303 N N . PRO A 1 159 ? 3.721 3.343 9.565 1.00 90.81 159 PRO A N 1
ATOM 1304 C CA . PRO A 1 159 ? 2.325 3.118 9.916 1.00 90.81 159 PRO A CA 1
ATOM 1305 C C . PRO A 1 159 ? 1.761 4.147 10.908 1.00 90.81 159 PRO A C 1
ATOM 1307 O O . PRO A 1 159 ? 0.555 4.137 11.128 1.00 90.81 159 PRO A O 1
ATOM 1310 N N . THR A 1 160 ? 2.560 5.025 11.535 1.00 92.25 160 THR A N 1
ATOM 1311 C CA . THR A 1 160 ? 2.053 5.964 12.560 1.00 92.25 160 THR A CA 1
ATOM 1312 C C . THR A 1 160 ? 0.932 6.861 12.053 1.00 92.25 160 THR A C 1
ATOM 1314 O O . THR A 1 160 ? 0.009 7.139 12.805 1.00 92.25 160 THR A O 1
ATOM 1317 N N . PHE A 1 161 ? 0.972 7.271 10.787 1.00 93.25 161 PH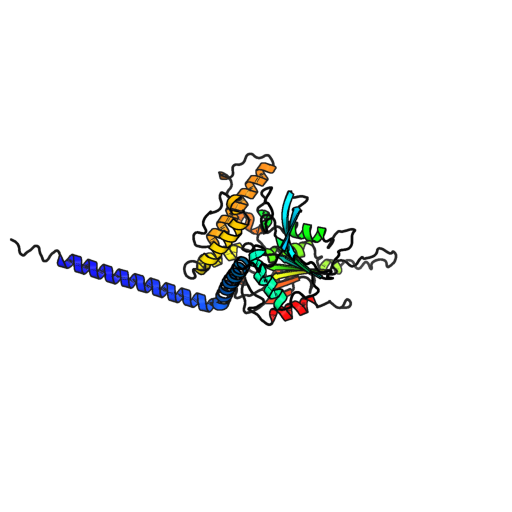E A N 1
ATOM 1318 C CA . PHE A 1 161 ? -0.067 8.110 10.190 1.00 93.25 161 PHE A CA 1
ATOM 1319 C C . PHE A 1 161 ? -1.391 7.360 10.013 1.00 93.25 161 PHE A C 1
ATOM 1321 O O . PHE A 1 161 ? -2.455 7.899 10.305 1.00 93.25 161 PHE A O 1
ATOM 1328 N N . LEU A 1 162 ? -1.328 6.089 9.606 1.00 95.19 162 LEU A N 1
ATOM 1329 C CA . LEU A 1 162 ? -2.510 5.231 9.531 1.00 95.19 162 LEU A CA 1
ATOM 1330 C C . LEU A 1 162 ? -3.080 4.966 10.931 1.00 95.19 162 LEU A C 1
ATOM 1332 O O . LEU A 1 162 ? -4.293 4.975 11.119 1.00 95.19 162 LEU A O 1
ATOM 1336 N N . LEU A 1 163 ? -2.211 4.768 11.926 1.00 95.19 163 LEU A N 1
ATOM 1337 C CA . LEU A 1 163 ? -2.622 4.601 13.320 1.00 95.19 163 LEU A CA 1
ATOM 1338 C C . LEU A 1 163 ? -3.282 5.862 13.885 1.00 95.19 163 LEU A C 1
ATOM 1340 O O . LEU A 1 163 ? -4.301 5.746 14.556 1.00 95.19 163 LEU A O 1
ATOM 1344 N N . ASP A 1 164 ? -2.735 7.044 13.597 1.00 95.31 164 ASP A N 1
ATOM 1345 C CA . ASP A 1 164 ? -3.323 8.335 13.973 1.00 95.31 164 ASP A CA 1
ATOM 1346 C C . ASP A 1 164 ? -4.715 8.504 13.344 1.00 95.31 164 ASP A C 1
ATOM 1348 O O . ASP A 1 164 ? -5.677 8.837 14.039 1.00 95.31 164 ASP A O 1
ATOM 1352 N N . PHE A 1 165 ? -4.871 8.141 12.066 1.00 96.62 165 PHE A N 1
ATOM 1353 C CA . PHE A 1 165 ? -6.176 8.152 11.411 1.00 96.62 165 PHE A CA 1
ATOM 1354 C C . PHE A 1 165 ? -7.164 7.168 12.054 1.00 96.62 165 PHE A C 1
ATOM 1356 O O . PHE A 1 165 ? -8.277 7.556 12.408 1.00 96.62 165 PHE A O 1
ATOM 1363 N N . LEU A 1 166 ? -6.769 5.917 12.287 1.00 96.31 166 LEU A N 1
ATOM 1364 C CA . LEU A 1 166 ? -7.613 4.929 12.969 1.00 96.31 166 LEU A CA 1
ATOM 1365 C C . LEU A 1 166 ? -8.002 5.384 14.390 1.00 96.31 166 LEU A C 1
ATOM 1367 O O . LEU A 1 166 ? -9.157 5.239 14.795 1.00 96.31 166 LEU A O 1
ATOM 1371 N N . GLN A 1 167 ? -7.077 5.997 15.133 1.00 94.31 167 GLN A N 1
ATOM 1372 C CA . GLN A 1 167 ? -7.349 6.558 16.458 1.00 94.31 167 GLN A CA 1
ATOM 1373 C C . GLN A 1 167 ? -8.354 7.712 16.389 1.00 94.31 167 GLN A C 1
ATOM 1375 O O . GLN A 1 167 ? -9.240 7.818 17.235 1.00 94.31 167 GLN A O 1
ATOM 1380 N N . SER A 1 168 ? -8.249 8.561 15.368 1.00 94.69 168 SER A N 1
ATOM 1381 C CA . SER A 1 168 ? -9.167 9.680 15.154 1.00 94.69 168 SER A CA 1
ATOM 1382 C C . SER A 1 168 ? -10.588 9.249 14.773 1.00 94.69 168 SER A C 1
ATOM 1384 O O . SER A 1 168 ? -11.535 10.002 14.972 1.00 94.69 168 SER A O 1
ATOM 1386 N N . LEU A 1 169 ? -10.738 8.031 14.241 1.00 94.88 169 LEU A N 1
ATOM 1387 C CA . LEU A 1 169 ? -12.030 7.376 14.042 1.00 94.88 169 LEU A CA 1
ATOM 1388 C C . LEU A 1 169 ? -12.546 6.727 15.332 1.00 94.88 169 LEU A C 1
ATOM 1390 O O . LEU A 1 169 ? -13.581 6.066 15.308 1.00 94.88 169 LEU A O 1
ATOM 1394 N N . HIS A 1 170 ? -11.821 6.885 16.441 1.00 94.19 170 HIS A N 1
ATOM 1395 C CA . HIS A 1 170 ? -12.076 6.248 17.728 1.00 94.19 170 HIS A CA 1
ATOM 1396 C C . HIS A 1 170 ? -12.050 4.717 17.668 1.00 94.19 170 HIS A C 1
ATOM 1398 O O . HIS A 1 170 ? -12.683 4.049 18.481 1.00 94.19 170 HIS A O 1
ATOM 1404 N N . ALA A 1 171 ? -11.303 4.147 16.719 1.00 91.75 171 ALA A N 1
ATOM 1405 C CA . ALA A 1 171 ? -11.266 2.704 16.518 1.00 91.75 171 ALA A CA 1
ATOM 1406 C C . ALA A 1 171 ? -10.547 1.952 17.652 1.00 91.75 171 ALA A C 1
ATOM 1408 O O . ALA A 1 171 ? -10.802 0.774 17.877 1.00 91.75 171 ALA A O 1
ATOM 1409 N N . PHE A 1 172 ? -9.648 2.628 18.372 1.00 89.25 172 PHE A N 1
ATOM 1410 C CA . PHE A 1 172 ? -8.948 2.091 19.536 1.00 89.25 172 PHE A CA 1
ATOM 1411 C C . PHE A 1 172 ? -8.520 3.221 20.486 1.00 89.25 172 PHE A C 1
ATOM 1413 O O . PHE A 1 172 ? -8.420 4.379 20.077 1.00 89.25 172 PHE A O 1
ATOM 1420 N N . ASN A 1 173 ? -8.245 2.882 21.754 1.00 82.44 173 ASN A N 1
ATOM 1421 C CA . ASN A 1 173 ? -7.753 3.805 22.794 1.00 82.44 173 ASN A CA 1
ATOM 1422 C C . ASN A 1 173 ? -8.541 5.131 22.891 1.00 82.44 173 ASN A C 1
ATOM 1424 O O . ASN A 1 173 ? -7.955 6.198 23.089 1.00 82.44 173 ASN A O 1
ATOM 1428 N N . SER A 1 174 ? -9.867 5.070 22.746 1.00 81.94 174 SER A N 1
ATOM 1429 C CA . SER A 1 174 ? -10.759 6.231 22.780 1.00 81.94 174 SER A CA 1
ATOM 1430 C C . SER A 1 174 ? -11.777 6.119 23.912 1.00 81.94 174 SER A C 1
ATOM 1432 O O . SER A 1 174 ? -12.210 5.025 24.257 1.00 81.94 174 SER A O 1
ATOM 1434 N N . LYS A 1 175 ? -12.174 7.268 24.474 1.00 85.69 175 LYS A N 1
ATOM 1435 C CA . LYS A 1 175 ? -13.315 7.377 25.404 1.00 85.69 175 LYS A CA 1
ATOM 1436 C C . LYS A 1 175 ? -14.658 7.497 24.680 1.00 85.69 175 LYS A C 1
ATOM 1438 O O . LYS A 1 175 ? -15.702 7.386 25.309 1.00 85.69 175 LYS A O 1
ATOM 1443 N N . GLN A 1 176 ? -14.619 7.818 23.390 1.00 88.38 176 GLN A N 1
ATOM 1444 C CA . GLN A 1 176 ? -15.795 7.924 22.534 1.00 88.38 176 GLN A CA 1
ATOM 1445 C C . GLN A 1 176 ? -15.934 6.643 21.708 1.00 88.38 176 GLN A C 1
ATOM 1447 O O . GLN A 1 176 ? -14.902 6.106 21.290 1.00 88.38 176 GLN A O 1
ATOM 1452 N N . PRO A 1 177 ? -17.165 6.168 21.452 1.00 89.25 177 PRO A N 1
ATOM 1453 C CA . PRO A 1 177 ? -17.381 5.009 20.602 1.00 89.25 177 PRO A CA 1
ATOM 1454 C C . PRO A 1 177 ? -16.996 5.322 19.153 1.00 89.25 177 PRO A C 1
ATOM 1456 O O . PRO A 1 177 ? -17.192 6.435 18.659 1.00 89.25 177 PRO A O 1
ATOM 1459 N N . CYS A 1 178 ? -16.461 4.320 18.458 1.00 92.69 178 CYS A N 1
ATOM 1460 C CA . CYS A 1 178 ? -16.275 4.399 17.015 1.00 92.69 178 CYS A CA 1
ATOM 1461 C C . CYS A 1 178 ? -17.639 4.467 16.321 1.00 92.69 178 CYS A C 1
ATOM 1463 O O . CYS A 1 178 ? -18.557 3.732 16.680 1.00 92.69 178 CYS A O 1
ATOM 1465 N N . GLN A 1 179 ? -17.762 5.307 15.291 1.00 93.75 179 GLN A N 1
ATOM 1466 C CA . GLN A 1 179 ? -18.979 5.355 14.468 1.00 93.75 179 GLN A CA 1
ATOM 1467 C C . GLN A 1 179 ? -19.198 4.065 13.657 1.00 93.75 179 GLN A C 1
ATOM 1469 O O . GLN A 1 179 ? -20.308 3.808 13.201 1.00 93.75 179 GLN A O 1
ATOM 1474 N N . TYR A 1 180 ? -18.140 3.272 13.462 1.00 95.38 180 TYR A N 1
ATOM 1475 C CA . TYR A 1 180 ? -18.176 2.015 12.729 1.00 95.38 180 TYR A CA 1
ATOM 1476 C C . TYR A 1 180 ? -18.074 0.837 13.689 1.00 95.38 180 TYR A C 1
ATOM 1478 O O . TYR A 1 180 ? -17.262 0.833 14.613 1.00 95.38 180 TYR A O 1
ATOM 1486 N N . SER A 1 181 ? -18.857 -0.199 13.408 1.00 94.31 181 SER A N 1
ATOM 1487 C CA . SER A 1 181 ? -18.728 -1.500 14.063 1.00 94.31 181 SER A CA 1
ATOM 1488 C C . SER A 1 181 ? -17.497 -2.272 13.580 1.00 94.31 181 SER A C 1
ATOM 1490 O O . SER A 1 181 ? -16.954 -3.089 14.321 1.00 94.31 181 SER A O 1
ATOM 1492 N N . GLU A 1 182 ? -17.036 -2.005 12.354 1.00 96.00 182 GLU A N 1
ATOM 1493 C CA . GLU A 1 182 ? -15.878 -2.665 11.757 1.00 96.00 182 GLU A CA 1
ATOM 1494 C C . GLU A 1 182 ? -15.133 -1.730 10.793 1.00 96.00 182 GLU A C 1
ATOM 1496 O O . GLU A 1 182 ? -15.743 -1.026 9.985 1.00 96.00 182 GLU A O 1
ATOM 1501 N N . ILE A 1 183 ? -13.804 -1.749 10.852 1.00 97.62 183 ILE A N 1
ATOM 1502 C CA . ILE A 1 183 ? -12.922 -1.071 9.904 1.00 97.62 183 ILE A CA 1
ATOM 1503 C C . ILE A 1 183 ? -11.991 -2.105 9.276 1.00 97.62 183 ILE A C 1
ATOM 1505 O O . ILE A 1 183 ? -11.304 -2.860 9.966 1.00 97.62 183 ILE A O 1
ATOM 1509 N N . ILE A 1 184 ? -11.938 -2.102 7.947 1.00 97.75 184 ILE A N 1
ATOM 1510 C CA . ILE A 1 184 ? -11.104 -2.996 7.152 1.00 97.75 184 ILE A CA 1
ATOM 1511 C C . ILE A 1 184 ? -10.065 -2.155 6.430 1.00 97.75 184 ILE A C 1
ATOM 1513 O O . ILE A 1 184 ? -10.391 -1.373 5.541 1.00 97.75 184 ILE A O 1
ATOM 1517 N N . THR A 1 185 ? -8.801 -2.327 6.795 1.00 97.31 185 THR A N 1
ATOM 1518 C CA . THR A 1 185 ? -7.685 -1.706 6.085 1.00 97.31 185 THR A CA 1
ATOM 1519 C C . THR A 1 185 ? -7.180 -2.669 5.021 1.00 97.31 185 THR A C 1
ATOM 1521 O O . THR A 1 185 ? -6.737 -3.765 5.352 1.00 97.31 185 THR A O 1
ATOM 1524 N N . LEU A 1 186 ? -7.221 -2.272 3.752 1.00 95.12 186 LEU A N 1
ATOM 1525 C CA . LEU A 1 186 ? -6.705 -3.054 2.631 1.00 95.12 186 LEU A CA 1
ATOM 1526 C C . LEU A 1 186 ? -5.573 -2.291 1.958 1.00 95.12 186 LEU A C 1
ATOM 1528 O O . LEU A 1 186 ? -5.789 -1.234 1.368 1.00 95.12 186 LEU A O 1
ATOM 1532 N N . GLY A 1 187 ? -4.369 -2.847 2.016 1.00 92.56 187 GLY A N 1
ATOM 1533 C CA . GLY A 1 187 ? -3.182 -2.226 1.459 1.00 92.56 187 GLY A CA 1
ATOM 1534 C C . GLY A 1 187 ? -2.547 -3.005 0.315 1.00 92.56 187 GLY A C 1
ATOM 1535 O O . GLY A 1 187 ? -2.424 -4.229 0.371 1.00 92.56 187 GLY A O 1
ATOM 1536 N N . PHE A 1 188 ? -2.062 -2.279 -0.690 1.00 88.25 188 PHE A N 1
ATOM 1537 C CA . PHE A 1 188 ? -1.327 -2.833 -1.831 1.00 88.25 188 PHE A CA 1
ATOM 1538 C C . PHE A 1 188 ? 0.154 -2.498 -1.741 1.00 88.25 188 PHE A C 1
ATOM 1540 O O . PHE A 1 188 ? 0.499 -1.358 -1.434 1.00 88.25 188 PHE A O 1
ATOM 1547 N N . SER A 1 189 ? 1.045 -3.435 -2.079 1.00 86.56 189 SER A N 1
ATOM 1548 C CA . SER A 1 189 ? 2.489 -3.150 -2.119 1.00 86.56 189 SER A CA 1
ATOM 1549 C C . SER A 1 189 ? 2.989 -2.608 -0.768 1.00 86.56 189 SER A C 1
ATOM 1551 O O . SER A 1 189 ? 2.668 -3.184 0.274 1.00 86.56 189 SER A O 1
ATOM 1553 N N . VAL A 1 190 ? 3.701 -1.476 -0.758 1.00 86.50 190 VAL A N 1
ATOM 1554 C CA . VAL A 1 190 ? 4.058 -0.703 0.446 1.00 86.50 190 VAL A CA 1
ATOM 1555 C C . VAL A 1 190 ? 2.841 -0.397 1.332 1.00 86.50 190 VAL A C 1
ATOM 1557 O O . VAL A 1 190 ? 2.934 -0.500 2.550 1.00 86.50 190 VAL A O 1
ATOM 1560 N N . GLY A 1 191 ? 1.668 -0.120 0.760 1.00 90.69 191 GLY A N 1
ATOM 1561 C CA . GLY A 1 191 ? 0.432 0.070 1.520 1.00 90.69 191 GLY A CA 1
ATOM 1562 C C . GLY A 1 191 ? -0.015 -1.176 2.285 1.00 90.69 191 GLY A C 1
ATOM 1563 O O . GLY A 1 191 ? -0.546 -1.084 3.393 1.00 90.69 191 GLY A O 1
ATOM 1564 N N . GLY A 1 192 ? 0.244 -2.367 1.747 1.00 91.06 192 GLY A N 1
ATOM 1565 C CA . GLY A 1 192 ? -0.010 -3.612 2.472 1.00 91.06 192 GLY A CA 1
ATOM 1566 C C . GLY A 1 192 ? 1.035 -3.875 3.559 1.00 91.06 192 GLY A C 1
ATOM 1567 O O . GLY A 1 192 ? 0.682 -4.409 4.607 1.00 91.06 192 GLY A O 1
ATOM 1568 N N . MET A 1 193 ? 2.277 -3.401 3.388 1.00 90.19 193 MET A N 1
ATOM 1569 C CA . MET A 1 193 ? 3.267 -3.389 4.473 1.00 90.19 193 MET A CA 1
ATOM 1570 C C . MET A 1 193 ? 2.808 -2.482 5.622 1.00 90.19 193 MET A C 1
ATOM 1572 O O . MET A 1 193 ? 2.850 -2.899 6.776 1.00 90.19 193 MET A O 1
ATOM 1576 N N . LEU A 1 194 ? 2.293 -1.283 5.311 1.00 91.50 194 LEU A N 1
ATOM 1577 C CA . LEU A 1 194 ? 1.692 -0.370 6.293 1.00 91.50 194 LEU A CA 1
ATOM 1578 C C . LEU A 1 194 ? 0.516 -1.019 7.028 1.00 91.50 194 LEU A C 1
ATOM 1580 O O . LEU A 1 194 ? 0.419 -0.916 8.249 1.00 91.50 194 LEU A O 1
ATOM 1584 N N . SER A 1 195 ? -0.351 -1.714 6.287 1.00 93.75 195 SER A N 1
ATOM 1585 C CA . SER A 1 195 ? -1.523 -2.398 6.842 1.00 93.75 195 SER A CA 1
ATOM 1586 C C . SER A 1 195 ? -1.111 -3.488 7.835 1.00 93.75 195 SER A C 1
ATOM 1588 O O . SER A 1 195 ? -1.621 -3.537 8.952 1.00 93.75 195 SER A O 1
ATOM 1590 N N . LEU A 1 196 ? -0.129 -4.318 7.478 1.00 91.94 196 LEU A N 1
ATOM 1591 C CA . LEU A 1 196 ? 0.382 -5.369 8.362 1.00 91.94 196 LEU A CA 1
ATOM 1592 C C . LEU A 1 196 ? 1.184 -4.816 9.546 1.00 91.94 196 LEU A C 1
ATOM 1594 O O . LEU A 1 196 ? 1.071 -5.330 10.657 1.00 91.94 196 LEU A O 1
ATOM 1598 N N . ALA A 1 197 ? 1.938 -3.734 9.353 1.00 91.25 197 ALA A N 1
ATOM 1599 C CA . ALA A 1 197 ? 2.643 -3.062 10.441 1.00 91.25 197 ALA A CA 1
ATOM 1600 C C . ALA A 1 197 ? 1.675 -2.395 11.438 1.00 91.25 197 ALA A C 1
ATOM 1602 O O . ALA A 1 197 ? 1.942 -2.379 12.642 1.00 91.25 197 ALA A O 1
ATOM 1603 N N . ALA A 1 198 ? 0.540 -1.868 10.966 1.00 92.81 198 ALA A N 1
ATOM 1604 C CA . ALA A 1 198 ? -0.536 -1.393 11.831 1.00 92.81 198 ALA A CA 1
ATOM 1605 C C . ALA A 1 198 ? -1.184 -2.555 12.604 1.00 92.81 198 ALA A C 1
ATOM 1607 O O . ALA A 1 198 ? -1.369 -2.441 13.817 1.00 92.81 198 ALA A O 1
ATOM 1608 N N . ALA A 1 199 ? -1.429 -3.692 11.943 1.00 92.62 199 ALA A N 1
ATOM 1609 C CA . ALA A 1 199 ? -1.952 -4.900 12.581 1.00 92.62 199 ALA A CA 1
ATOM 1610 C C . ALA A 1 199 ? -1.040 -5.406 13.713 1.00 92.62 199 ALA A C 1
ATOM 1612 O O . ALA A 1 199 ? -1.515 -5.644 14.822 1.00 92.62 199 ALA A O 1
ATOM 1613 N N . ASP A 1 200 ? 0.276 -5.499 13.475 1.00 89.31 200 ASP A N 1
ATOM 1614 C CA . ASP A 1 200 ? 1.268 -5.918 14.482 1.00 89.31 200 ASP A CA 1
ATOM 1615 C C . ASP A 1 200 ? 1.264 -5.000 15.718 1.00 89.31 200 ASP A C 1
ATOM 1617 O O . ASP A 1 200 ? 1.474 -5.455 16.846 1.00 89.31 200 ASP A O 1
ATOM 1621 N N . LYS A 1 201 ? 0.980 -3.706 15.534 1.00 89.25 201 LYS A N 1
ATOM 1622 C CA . LYS A 1 201 ? 0.907 -2.732 16.631 1.00 89.25 201 LYS A CA 1
ATOM 1623 C C . LYS A 1 201 ? -0.423 -2.773 17.389 1.00 89.25 201 LYS A C 1
ATOM 1625 O O . LYS A 1 201 ? -0.405 -2.595 18.604 1.00 89.25 201 LYS A O 1
ATOM 1630 N N . LEU A 1 202 ? -1.546 -2.989 16.702 1.00 90.00 202 LEU A N 1
ATOM 1631 C CA . LEU A 1 202 ? -2.886 -2.868 17.292 1.00 90.00 202 LEU A CA 1
ATOM 1632 C C . LEU A 1 202 ? -3.460 -4.183 17.817 1.00 90.00 202 LEU A C 1
ATOM 1634 O O . LEU A 1 202 ? -4.117 -4.187 18.857 1.00 90.00 202 LEU A O 1
ATOM 1638 N N . LEU A 1 203 ? -3.219 -5.298 17.132 1.00 88.00 203 LEU A N 1
ATOM 1639 C CA . LEU A 1 203 ? -3.812 -6.576 17.510 1.00 88.00 203 LEU A CA 1
ATOM 1640 C C . LEU A 1 203 ? -2.970 -7.257 18.590 1.00 88.00 203 LEU A C 1
ATOM 1642 O O . LEU A 1 203 ? -1.743 -7.367 18.486 1.00 88.00 203 LEU A O 1
ATOM 1646 N N . LYS A 1 204 ? -3.620 -7.712 19.664 1.00 72.69 204 LYS A N 1
ATOM 1647 C CA . LYS A 1 204 ? -2.950 -8.444 20.747 1.00 72.69 204 LYS A CA 1
ATOM 1648 C C . LYS A 1 204 ? -2.557 -9.857 20.274 1.00 72.69 204 LYS A C 1
ATOM 1650 O O . LYS A 1 204 ? -3.312 -10.464 19.517 1.00 72.69 204 LYS A O 1
ATOM 1655 N N . PRO A 1 205 ? -1.392 -10.384 20.694 1.00 63.72 205 PRO A N 1
ATOM 1656 C CA . PRO A 1 205 ? -1.014 -11.764 20.395 1.00 63.72 205 PRO A CA 1
ATOM 1657 C C . PRO A 1 205 ? -1.973 -12.767 21.047 1.00 63.72 205 PRO A C 1
ATOM 1659 O O . PRO A 1 205 ? -2.353 -12.580 22.203 1.00 63.72 205 PRO A O 1
ATOM 1662 N N . MET A 1 206 ? -2.275 -13.874 20.358 1.00 56.59 206 MET A N 1
ATOM 1663 C CA . MET A 1 206 ? -3.087 -14.968 20.923 1.00 56.59 206 MET A CA 1
ATOM 1664 C C . MET A 1 206 ? -2.484 -15.563 22.207 1.00 56.59 206 MET A C 1
ATOM 1666 O O . MET A 1 206 ? -3.224 -15.951 23.104 1.00 56.59 206 MET A O 1
ATOM 1670 N N . SER A 1 207 ? -1.153 -15.577 22.344 1.00 52.91 207 SER A N 1
ATOM 1671 C CA . SER A 1 207 ? -0.469 -16.155 23.512 1.00 52.91 207 SER A CA 1
ATOM 1672 C C . SER A 1 207 ? -0.735 -15.419 24.830 1.00 52.91 207 SER A C 1
ATOM 1674 O O . SER A 1 207 ? -0.583 -16.009 25.893 1.00 52.91 207 SER A O 1
ATOM 1676 N N . GLN A 1 208 ? -1.169 -14.156 24.788 1.00 51.59 208 GLN A N 1
ATOM 1677 C CA . GLN A 1 208 ? -1.512 -13.389 25.993 1.00 51.59 208 GLN A CA 1
ATOM 1678 C C . GLN A 1 208 ? -2.964 -13.581 26.444 1.00 51.59 208 GLN A C 1
ATOM 1680 O O . GLN A 1 208 ? -3.332 -13.107 27.515 1.00 51.59 208 GLN A O 1
ATOM 1685 N N . VAL A 1 209 ? -3.792 -14.264 25.648 1.00 54.03 209 VAL A N 1
ATOM 1686 C CA . VAL A 1 209 ? -5.194 -14.536 25.997 1.00 54.03 209 VAL A CA 1
ATOM 1687 C C . VAL A 1 209 ? -5.307 -15.775 26.897 1.00 54.03 209 VAL A C 1
ATOM 1689 O O . VAL A 1 209 ? -6.252 -15.884 27.668 1.00 54.03 209 VAL A O 1
ATOM 1692 N N . THR A 1 210 ? -4.322 -16.678 26.867 1.00 49.59 210 THR A N 1
ATOM 1693 C CA . THR A 1 210 ? -4.385 -17.980 27.556 1.00 49.59 210 THR A CA 1
ATOM 1694 C C . THR A 1 210 ? -3.654 -18.065 28.903 1.00 49.59 210 THR A C 1
ATOM 1696 O O . THR A 1 210 ? -3.915 -19.002 29.647 1.00 49.59 210 THR A O 1
ATOM 1699 N N . GLU A 1 211 ? -2.770 -17.124 29.265 1.00 48.12 211 GLU A N 1
ATOM 1700 C CA . GLU A 1 211 ? -1.946 -17.237 30.496 1.00 48.12 211 GLU A CA 1
ATOM 1701 C C . GLU A 1 211 ? -2.437 -16.419 31.703 1.00 48.12 211 GLU A C 1
ATOM 1703 O O . GLU A 1 211 ? -1.923 -16.569 32.813 1.00 48.12 211 GLU A O 1
ATOM 1708 N N . HIS A 1 212 ? -3.472 -15.597 31.545 1.00 44.22 212 HIS A N 1
ATOM 1709 C CA . HIS A 1 212 ? -4.160 -14.981 32.680 1.00 44.22 212 HIS A CA 1
ATOM 1710 C C . HIS A 1 212 ? -5.585 -15.505 32.763 1.00 44.22 212 HIS A C 1
ATOM 1712 O O . HIS A 1 212 ? -6.544 -14.813 32.439 1.00 44.22 212 HIS A O 1
ATOM 1718 N N . GLY A 1 213 ? -5.704 -16.735 33.273 1.00 43.19 213 GLY A N 1
ATOM 1719 C CA . GLY A 1 213 ? -6.938 -17.325 33.798 1.00 43.19 213 GLY A CA 1
ATOM 1720 C C . GLY A 1 213 ? -7.483 -16.606 35.039 1.00 43.19 213 GLY A C 1
ATOM 1721 O O . GLY A 1 213 ? -7.980 -17.253 35.953 1.00 43.19 213 GLY A O 1
ATOM 1722 N N . ASN A 1 214 ? -7.399 -15.276 35.074 1.00 40.25 214 ASN A N 1
ATOM 1723 C CA . ASN A 1 214 ? -8.265 -14.471 35.911 1.00 40.25 214 ASN A CA 1
ATOM 1724 C C . ASN A 1 214 ? -9.536 -14.258 35.099 1.00 40.25 214 ASN A C 1
ATOM 1726 O O . ASN A 1 214 ? -9.608 -13.370 34.250 1.00 40.25 214 ASN A O 1
ATOM 1730 N N . THR A 1 215 ? -10.525 -15.112 35.351 1.00 43.88 215 THR A N 1
ATOM 1731 C CA . THR A 1 215 ? -11.929 -14.789 35.101 1.00 43.88 215 THR A CA 1
ATOM 1732 C C . THR A 1 215 ? -12.158 -13.330 35.499 1.00 43.88 215 THR A C 1
ATOM 1734 O O . THR A 1 215 ? -11.922 -13.006 36.666 1.00 43.88 215 THR A O 1
ATOM 1737 N N . PRO A 1 216 ? -12.533 -12.434 34.570 1.00 43.62 216 PRO A N 1
ATOM 1738 C CA . PRO A 1 216 ? -12.876 -11.075 34.946 1.00 43.62 216 PRO A CA 1
ATOM 1739 C C . PRO A 1 216 ? -14.026 -11.165 35.945 1.00 43.62 216 PRO A C 1
ATOM 1741 O O . PRO A 1 216 ? -15.041 -11.803 35.662 1.00 43.62 216 PRO A O 1
ATOM 1744 N N . ASP A 1 217 ? -13.827 -10.584 37.128 1.00 40.34 217 ASP A N 1
ATOM 1745 C CA . ASP A 1 217 ? -14.866 -10.466 38.142 1.00 40.34 217 ASP A CA 1
ATOM 1746 C C . ASP A 1 217 ? -16.135 -9.930 37.476 1.00 40.34 217 ASP A C 1
ATOM 1748 O O . ASP A 1 217 ? -16.173 -8.814 36.958 1.00 40.34 217 ASP A O 1
ATOM 1752 N N . HIS A 1 218 ? -17.189 -10.743 37.497 1.00 43.59 218 HIS A N 1
ATOM 1753 C CA . HIS A 1 218 ? -18.507 -10.446 36.936 1.00 43.59 218 HIS A CA 1
ATOM 1754 C C . HIS A 1 218 ? -19.259 -9.326 37.682 1.00 43.59 218 HIS A C 1
ATOM 1756 O O . HIS A 1 218 ? -20.463 -9.161 37.505 1.00 43.59 218 HIS A O 1
ATOM 1762 N N . ASN A 1 219 ? -18.570 -8.529 38.497 1.00 42.00 219 ASN A N 1
ATOM 1763 C CA . ASN A 1 219 ? -19.168 -7.499 39.329 1.00 42.00 219 ASN A CA 1
ATOM 1764 C C . ASN A 1 219 ? -18.587 -6.123 39.010 1.00 42.00 219 ASN A C 1
ATOM 1766 O O . ASN A 1 219 ? -17.612 -5.683 39.613 1.00 42.00 219 ASN A O 1
ATOM 1770 N N . GLY A 1 220 ? -19.269 -5.414 38.110 1.00 37.84 220 GLY A N 1
ATOM 1771 C CA . GLY A 1 220 ? -19.189 -3.959 38.023 1.00 37.84 220 GLY A CA 1
ATOM 1772 C C . GLY A 1 220 ? -19.193 -3.430 36.598 1.00 37.84 220 GLY A C 1
ATOM 1773 O O . GLY A 1 220 ? -18.134 -3.281 36.005 1.00 37.84 220 GLY A O 1
ATOM 1774 N N . ASN A 1 221 ? -20.393 -3.117 36.098 1.00 38.94 221 ASN A N 1
ATOM 1775 C CA . ASN A 1 221 ? -20.724 -2.233 34.972 1.00 38.94 221 ASN A CA 1
ATOM 1776 C C . ASN A 1 221 ? -19.622 -1.233 34.560 1.00 38.94 221 ASN A C 1
ATOM 1778 O O . ASN A 1 221 ? -19.693 -0.041 34.860 1.00 38.94 221 ASN A O 1
ATOM 1782 N N . ALA A 1 222 ? -18.653 -1.699 33.787 1.00 39.62 222 ALA A N 1
ATOM 1783 C CA . ALA A 1 222 ? -17.990 -0.883 32.794 1.00 39.62 222 ALA A CA 1
ATOM 1784 C C . ALA A 1 222 ? -18.468 -1.439 31.461 1.00 39.62 222 ALA A C 1
ATOM 1786 O O . ALA A 1 222 ? -18.039 -2.520 31.058 1.00 39.62 222 ALA A O 1
ATOM 1787 N N . ASP A 1 223 ? -19.418 -0.730 30.846 1.00 40.03 223 ASP A N 1
ATOM 1788 C CA . ASP A 1 223 ? -19.812 -0.902 29.453 1.00 40.03 223 ASP A CA 1
ATOM 1789 C C . ASP A 1 223 ? -18.559 -1.195 28.622 1.00 40.03 223 ASP A C 1
ATOM 1791 O O . ASP A 1 223 ? -17.777 -0.292 28.308 1.00 40.03 223 ASP A O 1
ATOM 1795 N N . TYR A 1 224 ? -18.360 -2.461 28.257 1.00 41.31 224 TYR A N 1
ATOM 1796 C CA . TYR A 1 224 ? -17.527 -2.824 27.122 1.00 41.31 224 TYR A CA 1
ATOM 1797 C C . TYR A 1 224 ? -18.288 -2.321 25.893 1.00 41.31 224 TYR A C 1
ATOM 1799 O O . TYR A 1 224 ? -18.957 -3.081 25.195 1.00 41.31 224 TYR A O 1
ATOM 1807 N N . GLN A 1 225 ? -18.259 -0.998 25.685 1.00 44.25 225 GLN A N 1
ATOM 1808 C CA . GLN A 1 225 ? -18.706 -0.361 24.458 1.00 44.25 225 GLN A CA 1
ATOM 1809 C C . GLN A 1 225 ? -18.090 -1.153 23.318 1.00 44.25 225 GLN A C 1
ATOM 1811 O O . GLN A 1 225 ? -16.871 -1.335 23.295 1.00 44.25 225 GLN A O 1
ATOM 1816 N N . SER A 1 226 ? -18.953 -1.663 22.439 1.00 50.91 226 SER A N 1
ATOM 1817 C CA . SER A 1 226 ? -18.603 -2.483 21.286 1.00 50.91 226 SER A CA 1
ATOM 1818 C C . SER A 1 226 ? -17.336 -1.944 20.628 1.00 50.91 226 SER A C 1
ATOM 1820 O O . SER A 1 226 ? -17.368 -0.913 19.949 1.00 50.91 226 SER A O 1
ATOM 1822 N N . LEU A 1 227 ? -16.205 -2.598 20.893 1.00 74.50 227 LEU A N 1
ATOM 1823 C CA . LEU A 1 227 ? -14.935 -2.200 20.313 1.00 74.50 227 LEU A CA 1
ATOM 1824 C C . LEU A 1 227 ? -15.070 -2.367 18.802 1.00 74.50 227 LEU A C 1
ATOM 1826 O O . LEU A 1 227 ? -15.521 -3.409 18.326 1.00 74.50 227 LEU A O 1
ATOM 1830 N N . CYS A 1 228 ? -14.713 -1.324 18.059 1.00 91.62 228 CYS A N 1
ATOM 1831 C CA . CYS A 1 228 ? -14.642 -1.392 16.608 1.00 91.62 228 CYS A CA 1
ATOM 1832 C C . CYS A 1 228 ? -13.744 -2.564 16.207 1.00 91.62 228 CYS A C 1
ATOM 1834 O O . CYS A 1 228 ? -12.583 -2.632 16.620 1.00 91.62 228 CYS A O 1
ATOM 1836 N N . ARG A 1 229 ? -14.278 -3.500 15.419 1.00 93.25 229 ARG A N 1
ATOM 1837 C CA . ARG A 1 229 ? -13.496 -4.629 14.917 1.00 93.25 229 ARG A CA 1
ATOM 1838 C C . ARG A 1 229 ? -12.520 -4.138 13.853 1.00 93.25 229 ARG A C 1
ATOM 1840 O O . ARG A 1 229 ? -12.915 -3.427 12.933 1.00 93.25 229 ARG A O 1
ATOM 1847 N N . LEU A 1 230 ? -11.251 -4.523 13.962 1.00 95.12 230 LEU A N 1
ATOM 1848 C CA . LEU A 1 230 ? -10.193 -4.073 13.060 1.00 95.12 230 LEU A CA 1
ATOM 1849 C C . LEU A 1 230 ? -9.626 -5.235 12.255 1.00 95.12 230 LEU A C 1
ATOM 1851 O O . LEU A 1 230 ? -8.992 -6.119 12.826 1.00 95.12 230 LEU A O 1
ATOM 1855 N N . ARG A 1 231 ? -9.757 -5.162 10.928 1.00 96.00 231 ARG A N 1
ATOM 1856 C CA . ARG A 1 231 ? -9.139 -6.124 10.010 1.00 96.00 231 ARG A CA 1
ATOM 1857 C C . ARG A 1 231 ? -8.104 -5.491 9.108 1.00 96.00 231 ARG A C 1
ATOM 1859 O O . ARG A 1 231 ? -8.242 -4.342 8.690 1.00 96.00 231 ARG A O 1
ATOM 1866 N N . PHE A 1 232 ? -7.093 -6.277 8.759 1.00 96.06 232 PHE A N 1
ATOM 1867 C CA . PHE A 1 232 ? -5.975 -5.836 7.937 1.00 96.06 232 PHE A CA 1
ATOM 1868 C C . PHE A 1 232 ? -5.715 -6.829 6.813 1.00 96.06 232 PHE A C 1
ATOM 1870 O O . PHE A 1 232 ? -5.487 -8.015 7.042 1.00 96.06 232 PHE A O 1
ATOM 1877 N N . ILE A 1 233 ? -5.729 -6.330 5.584 1.00 95.19 233 ILE A N 1
ATOM 1878 C CA . ILE A 1 233 ? -5.481 -7.099 4.375 1.00 95.19 233 ILE A CA 1
ATOM 1879 C C . ILE A 1 233 ? -4.252 -6.511 3.688 1.00 95.19 233 ILE A C 1
ATOM 1881 O O . ILE A 1 233 ? -4.188 -5.312 3.422 1.00 95.19 233 ILE A O 1
ATOM 1885 N N . SER A 1 234 ? -3.282 -7.358 3.368 1.00 92.88 234 SER A N 1
ATOM 1886 C CA . SER A 1 234 ? -2.142 -7.015 2.518 1.00 92.88 234 SER A CA 1
ATOM 1887 C C . SER A 1 234 ? -2.242 -7.765 1.202 1.00 92.88 234 SER A C 1
ATOM 1889 O O . SER A 1 234 ? -2.448 -8.977 1.183 1.00 92.88 234 SER A O 1
ATOM 1891 N N . VAL A 1 235 ? -2.073 -7.042 0.099 1.00 89.88 235 VAL A N 1
ATOM 1892 C CA . VAL A 1 235 ? -2.110 -7.587 -1.255 1.00 89.88 235 VAL A CA 1
ATOM 1893 C C . VAL A 1 235 ? -0.773 -7.326 -1.942 1.00 89.88 235 VAL A C 1
ATOM 1895 O O . VAL A 1 235 ? -0.363 -6.177 -2.119 1.00 89.88 235 VAL A O 1
ATOM 1898 N N . HIS A 1 236 ? -0.088 -8.407 -2.324 1.00 84.62 236 HIS A N 1
ATOM 1899 C CA . HIS A 1 236 ? 1.183 -8.376 -3.065 1.00 84.62 236 HIS A CA 1
ATOM 1900 C C . HIS A 1 236 ? 2.270 -7.489 -2.444 1.00 84.62 236 HIS A C 1
ATOM 1902 O O . HIS A 1 236 ? 3.052 -6.846 -3.145 1.00 84.62 236 HIS A O 1
ATOM 1908 N N . SER A 1 237 ? 2.325 -7.447 -1.112 1.00 83.31 237 SER A N 1
ATOM 1909 C CA . SER A 1 237 ? 3.387 -6.757 -0.381 1.00 83.31 237 SER A CA 1
ATOM 1910 C C . SER A 1 237 ? 4.645 -7.623 -0.324 1.00 83.31 237 SER A C 1
ATOM 1912 O O . SER A 1 237 ? 4.547 -8.762 0.150 1.00 83.31 237 SER A O 1
ATOM 1914 N N . PRO A 1 238 ? 5.815 -7.129 -0.767 1.00 81.31 238 PRO A N 1
ATOM 1915 C CA . PRO A 1 238 ? 7.080 -7.810 -0.512 1.00 81.31 238 PRO A CA 1
ATOM 1916 C C . PRO A 1 238 ? 7.426 -7.753 0.985 1.00 81.31 238 PRO A C 1
ATOM 1918 O O . PRO A 1 238 ? 6.989 -6.840 1.686 1.00 81.31 238 PRO A O 1
ATOM 1921 N N . ASP A 1 239 ? 8.224 -8.709 1.470 1.00 79.31 239 ASP A N 1
ATOM 1922 C CA . ASP A 1 239 ? 8.785 -8.635 2.831 1.00 79.31 239 ASP A CA 1
ATOM 1923 C C . ASP A 1 239 ? 9.983 -7.697 2.902 1.00 79.31 239 ASP A C 1
ATOM 1925 O O . ASP A 1 239 ? 10.190 -7.050 3.921 1.00 79.31 239 ASP A O 1
ATOM 1929 N N . CYS A 1 240 ? 10.719 -7.568 1.800 1.00 80.38 240 CYS A N 1
ATOM 1930 C CA . CYS A 1 240 ? 11.755 -6.568 1.632 1.00 80.38 240 CYS A CA 1
ATOM 1931 C C . CYS A 1 240 ? 11.662 -5.954 0.232 1.00 80.38 240 CYS A C 1
ATOM 1933 O O . CYS A 1 240 ? 11.794 -6.651 -0.778 1.00 80.38 240 CYS A O 1
ATOM 1935 N N . ILE A 1 241 ? 11.453 -4.637 0.157 1.00 77.56 241 ILE A N 1
ATOM 1936 C CA . ILE A 1 241 ? 11.341 -3.938 -1.134 1.00 77.56 241 ILE A CA 1
ATOM 1937 C C . ILE A 1 241 ? 12.668 -3.917 -1.912 1.00 77.56 241 ILE A C 1
ATOM 1939 O O . ILE A 1 241 ? 12.672 -3.791 -3.137 1.0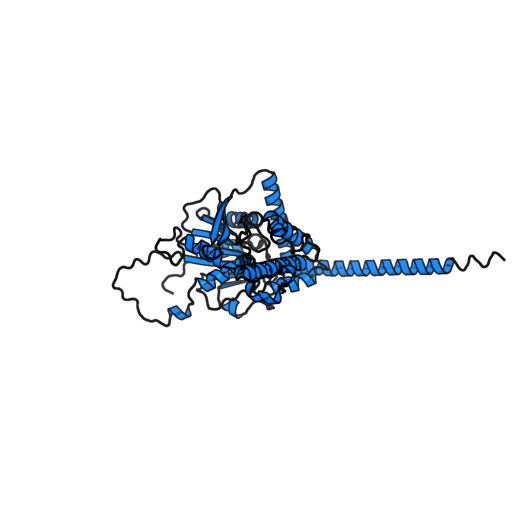0 77.56 241 ILE A O 1
ATOM 1943 N N . ARG A 1 242 ? 13.807 -4.091 -1.230 1.00 77.62 242 ARG A N 1
ATOM 1944 C CA . ARG A 1 242 ? 15.122 -4.180 -1.875 1.00 77.62 242 ARG A CA 1
ATOM 1945 C C . ARG A 1 242 ? 15.192 -5.355 -2.840 1.00 77.62 242 ARG A C 1
ATOM 1947 O O . ARG A 1 242 ? 15.645 -5.178 -3.969 1.00 77.62 242 ARG A O 1
ATOM 1954 N N . THR A 1 243 ? 14.695 -6.521 -2.431 1.00 72.44 243 THR A N 1
ATOM 1955 C CA . THR A 1 243 ? 14.649 -7.711 -3.286 1.00 72.44 243 THR A CA 1
ATOM 1956 C C . THR A 1 243 ? 13.871 -7.420 -4.561 1.00 72.44 243 THR A C 1
ATOM 1958 O O . THR A 1 243 ? 14.298 -7.822 -5.641 1.00 72.44 243 THR A O 1
ATOM 1961 N N . THR A 1 244 ? 12.774 -6.663 -4.474 1.00 71.50 244 THR A N 1
ATOM 1962 C CA . THR A 1 244 ? 12.040 -6.197 -5.654 1.00 71.50 244 THR A CA 1
ATOM 1963 C C . THR A 1 244 ? 12.934 -5.347 -6.562 1.00 71.50 244 THR A C 1
ATOM 1965 O O . THR A 1 244 ? 12.979 -5.589 -7.768 1.00 71.50 244 THR A O 1
ATOM 1968 N N . PHE A 1 245 ? 13.678 -4.379 -6.015 1.00 70.88 245 PHE A N 1
ATOM 1969 C CA . PHE A 1 245 ? 14.581 -3.534 -6.805 1.00 70.88 245 PHE A CA 1
ATOM 1970 C C . PHE A 1 245 ? 15.689 -4.329 -7.492 1.00 70.88 245 PHE A C 1
ATOM 1972 O O . PHE A 1 245 ? 15.930 -4.142 -8.687 1.00 70.88 245 PHE A O 1
ATOM 1979 N N . GLU A 1 246 ? 16.351 -5.220 -6.764 1.00 72.12 246 GLU A N 1
ATOM 1980 C CA . GLU A 1 246 ? 17.448 -6.034 -7.284 1.00 72.12 246 GLU A CA 1
ATOM 1981 C C . GLU A 1 246 ? 16.949 -7.030 -8.324 1.00 72.12 246 GLU A C 1
ATOM 1983 O O . GLU A 1 246 ? 17.478 -7.068 -9.439 1.00 72.12 246 GLU A O 1
ATOM 1988 N N . THR A 1 247 ? 15.881 -7.762 -7.992 1.00 70.62 247 THR A N 1
ATOM 1989 C CA . THR A 1 247 ? 15.260 -8.732 -8.893 1.00 70.62 247 THR A CA 1
ATOM 1990 C C . THR A 1 247 ? 14.865 -8.030 -10.167 1.00 70.62 247 THR A C 1
ATOM 1992 O O . THR A 1 247 ? 15.332 -8.420 -11.221 1.00 70.62 247 THR A O 1
ATOM 1995 N N . MET A 1 248 ? 14.111 -6.937 -10.113 1.00 69.62 248 MET A N 1
ATOM 1996 C CA . MET A 1 248 ? 13.564 -6.339 -11.328 1.00 69.62 248 MET A CA 1
ATOM 1997 C C . MET A 1 248 ? 14.595 -5.568 -12.167 1.00 69.62 248 MET A C 1
ATOM 1999 O O . MET A 1 248 ? 14.446 -5.468 -13.388 1.00 69.62 248 MET A O 1
ATOM 2003 N N . THR A 1 249 ? 15.680 -5.072 -11.561 1.00 69.44 249 THR A N 1
ATOM 2004 C CA . THR A 1 249 ? 16.783 -4.433 -12.304 1.00 69.44 249 THR A CA 1
ATOM 2005 C C . THR A 1 249 ? 17.481 -5.425 -13.237 1.00 69.44 249 THR A C 1
ATOM 2007 O O . THR A 1 249 ? 17.843 -5.061 -14.358 1.00 69.44 249 THR A O 1
ATOM 2010 N N . GLN A 1 250 ? 17.594 -6.700 -12.847 1.00 68.31 250 GLN A N 1
ATOM 2011 C CA . GLN A 1 250 ? 18.196 -7.740 -13.693 1.00 68.31 250 GLN A CA 1
ATOM 2012 C C . GLN A 1 250 ? 17.397 -8.003 -14.988 1.00 68.31 250 GLN A C 1
ATOM 2014 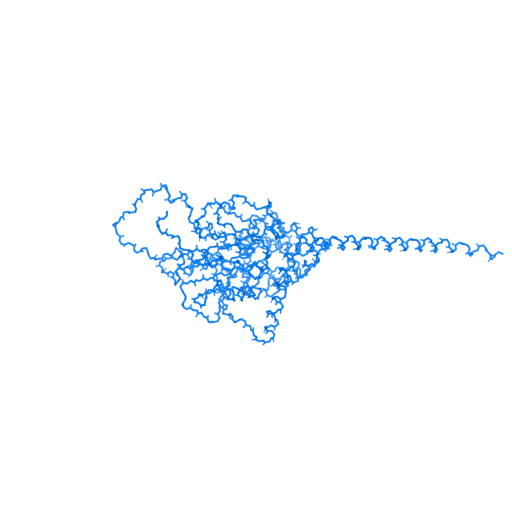O O . GLN A 1 250 ? 17.952 -8.482 -15.978 1.00 68.31 250 GLN A O 1
ATOM 2019 N N . TRP A 1 251 ? 16.108 -7.648 -15.021 1.00 61.38 251 TRP A N 1
ATOM 2020 C CA . TRP A 1 251 ? 15.190 -7.943 -16.131 1.00 61.38 251 TRP A CA 1
ATOM 2021 C C . TRP A 1 251 ? 15.035 -6.764 -17.101 1.00 61.38 251 TRP A C 1
ATOM 2023 O O . TRP A 1 251 ? 14.536 -6.934 -18.220 1.00 61.38 251 TRP A O 1
ATOM 2033 N N . ALA A 1 252 ? 15.524 -5.582 -16.717 1.00 57.97 252 ALA A N 1
ATOM 2034 C CA . ALA A 1 252 ? 15.369 -4.327 -17.454 1.00 57.97 252 ALA A CA 1
ATOM 2035 C C . ALA A 1 252 ? 16.037 -4.308 -18.845 1.00 57.97 252 ALA A C 1
ATOM 2037 O O . ALA A 1 252 ? 15.700 -3.500 -19.716 1.00 57.97 252 ALA A O 1
ATOM 2038 N N . LEU A 1 253 ? 16.976 -5.225 -19.099 1.00 57.81 253 LEU A N 1
ATOM 2039 C CA . LEU A 1 253 ? 17.597 -5.379 -20.418 1.00 57.81 253 LEU A CA 1
ATOM 2040 C C . LEU A 1 253 ? 16.669 -6.033 -21.452 1.00 57.81 253 LEU A C 1
ATOM 2042 O O . LEU A 1 253 ? 16.890 -5.849 -22.646 1.00 57.81 253 LEU A O 1
ATOM 2046 N N . CYS A 1 254 ? 15.654 -6.793 -21.025 1.00 53.69 254 CYS A N 1
ATOM 2047 C CA . CYS A 1 254 ? 14.854 -7.623 -21.932 1.00 53.69 254 CYS A CA 1
ATOM 2048 C C . CYS A 1 254 ? 13.376 -7.226 -21.983 1.00 53.69 254 CYS A C 1
ATOM 2050 O O . CYS A 1 254 ? 12.788 -7.310 -23.054 1.00 53.69 254 CYS A O 1
ATOM 2052 N N . ALA A 1 255 ? 12.773 -6.768 -20.881 1.00 55.78 255 ALA A N 1
ATOM 2053 C CA . ALA A 1 255 ? 11.355 -6.409 -20.819 1.00 55.78 255 ALA A CA 1
ATOM 2054 C C . ALA A 1 255 ? 11.184 -4.915 -20.503 1.00 55.78 255 ALA A C 1
ATOM 2056 O O . ALA A 1 255 ? 11.063 -4.522 -19.348 1.00 55.78 255 ALA A O 1
ATOM 2057 N N . ARG A 1 256 ? 11.140 -4.073 -21.546 1.00 63.25 256 ARG A N 1
ATOM 2058 C CA . ARG A 1 256 ? 11.080 -2.598 -21.438 1.00 63.25 256 ARG A CA 1
ATOM 2059 C C . ARG A 1 256 ? 9.760 -2.013 -20.888 1.00 63.25 256 ARG A C 1
ATOM 2061 O O . ARG A 1 256 ? 9.491 -0.822 -21.021 1.00 63.25 256 ARG A O 1
ATOM 2068 N N . ILE A 1 257 ? 8.906 -2.854 -20.302 1.00 60.88 257 ILE A N 1
ATOM 2069 C CA . ILE A 1 257 ? 7.687 -2.432 -19.585 1.00 60.88 257 ILE A CA 1
ATOM 2070 C C . ILE A 1 257 ? 8.049 -1.654 -18.317 1.00 60.88 257 ILE A C 1
ATOM 2072 O O . ILE A 1 257 ? 7.257 -0.846 -17.832 1.00 60.88 257 ILE A O 1
ATOM 2076 N N . ASP A 1 258 ? 9.279 -1.835 -17.840 1.00 65.81 258 ASP A N 1
ATOM 2077 C CA . ASP A 1 258 ? 9.893 -0.976 -16.848 1.00 65.81 258 ASP A CA 1
ATOM 2078 C C . ASP A 1 258 ? 9.716 0.512 -17.220 1.00 65.81 258 ASP A C 1
ATOM 2080 O O . ASP A 1 258 ? 9.256 1.271 -16.370 1.00 65.81 258 ASP A O 1
ATOM 2084 N N . ILE A 1 259 ? 9.973 0.946 -18.459 1.00 73.06 259 ILE A N 1
ATOM 2085 C CA . ILE A 1 259 ? 9.888 2.364 -18.866 1.00 73.06 259 ILE A CA 1
ATOM 2086 C C . ILE A 1 259 ? 8.509 2.963 -18.561 1.00 73.06 259 ILE A C 1
ATOM 2088 O O . ILE A 1 259 ? 8.421 4.061 -18.015 1.00 73.06 259 ILE A O 1
ATOM 2092 N N . ALA A 1 260 ? 7.429 2.243 -18.873 1.00 72.75 260 ALA A N 1
ATOM 2093 C CA . ALA A 1 260 ? 6.074 2.723 -18.613 1.00 72.75 260 ALA A CA 1
ATOM 2094 C C . ALA A 1 260 ? 5.802 2.874 -17.107 1.00 72.75 260 ALA A C 1
ATOM 2096 O O . ALA A 1 260 ? 5.212 3.868 -16.690 1.00 72.75 260 ALA A O 1
ATOM 2097 N N . LEU A 1 261 ? 6.291 1.939 -16.284 1.00 73.88 261 LEU A N 1
ATOM 2098 C CA . LEU A 1 261 ? 6.218 2.039 -14.823 1.00 73.88 261 LEU A CA 1
ATOM 2099 C C . LEU A 1 261 ? 7.065 3.204 -14.284 1.00 73.88 261 LEU A C 1
ATOM 2101 O O . LEU A 1 261 ? 6.646 3.884 -13.354 1.00 73.88 261 LEU A O 1
ATOM 2105 N N . ALA A 1 262 ? 8.216 3.483 -14.899 1.00 78.75 262 ALA A N 1
ATOM 2106 C CA . ALA A 1 262 ? 9.096 4.600 -14.548 1.00 78.75 262 ALA A CA 1
ATOM 2107 C C . ALA A 1 262 ? 8.417 5.938 -14.797 1.00 78.75 262 ALA A C 1
ATOM 2109 O O . ALA A 1 262 ? 8.399 6.805 -13.928 1.00 78.75 262 ALA A O 1
ATOM 2110 N N . LEU A 1 263 ? 7.839 6.079 -15.989 1.00 81.81 263 LEU A N 1
ATOM 2111 C CA . LEU A 1 263 ? 7.081 7.254 -16.387 1.00 81.81 263 LEU A CA 1
ATOM 2112 C C . LEU A 1 263 ? 5.841 7.421 -15.510 1.00 81.81 263 LEU A C 1
ATOM 2114 O O . LEU A 1 263 ? 5.524 8.542 -15.128 1.00 81.81 263 LEU A O 1
ATOM 2118 N N . HIS A 1 264 ? 5.173 6.322 -15.147 1.00 79.25 264 HIS A N 1
ATOM 2119 C CA . HIS A 1 264 ? 4.038 6.358 -14.231 1.00 79.25 264 HIS A CA 1
ATOM 2120 C C . HIS A 1 264 ? 4.450 6.835 -12.833 1.00 79.25 264 HIS A C 1
ATOM 2122 O O . HIS A 1 264 ? 3.869 7.792 -12.328 1.00 79.25 264 HIS A O 1
ATOM 2128 N N . PHE A 1 265 ? 5.485 6.235 -12.236 1.00 80.31 265 PHE A N 1
ATOM 2129 C CA . PHE A 1 265 ? 6.009 6.648 -10.931 1.00 80.31 265 PHE A CA 1
ATOM 2130 C C . PHE A 1 265 ? 6.483 8.106 -10.947 1.00 80.31 265 PHE A C 1
ATOM 2132 O O . PHE A 1 265 ? 6.138 8.881 -10.058 1.00 80.31 265 PHE A O 1
ATOM 2139 N N . TRP A 1 266 ? 7.195 8.515 -11.999 1.00 85.50 266 TRP A N 1
ATOM 2140 C CA . TRP A 1 266 ? 7.588 9.906 -12.215 1.00 85.50 266 TRP A CA 1
ATOM 2141 C C . TRP A 1 266 ? 6.380 10.846 -12.283 1.00 85.50 266 TRP A C 1
ATOM 2143 O O . TRP A 1 266 ? 6.364 11.863 -11.599 1.00 85.50 266 TRP A O 1
ATOM 2153 N N . ALA A 1 267 ? 5.342 10.497 -13.048 1.00 82.88 267 ALA A N 1
ATOM 2154 C CA . ALA A 1 267 ? 4.130 11.303 -13.160 1.00 82.88 267 ALA A CA 1
ATOM 2155 C C . ALA A 1 267 ? 3.359 11.391 -11.833 1.00 82.88 267 ALA A C 1
ATOM 2157 O O . ALA A 1 267 ? 2.785 12.435 -11.527 1.00 82.88 267 ALA A O 1
ATOM 2158 N N . VAL A 1 268 ? 3.342 10.321 -11.030 1.00 78.19 268 VAL A N 1
ATOM 2159 C CA . VAL A 1 268 ? 2.783 10.335 -9.668 1.00 78.19 268 VAL A CA 1
ATOM 2160 C C . VAL A 1 268 ? 3.583 11.288 -8.775 1.00 78.19 268 VAL A C 1
ATOM 2162 O O . VAL A 1 268 ? 2.989 12.185 -8.182 1.00 78.19 268 VAL A O 1
ATOM 2165 N N . ASN A 1 269 ? 4.916 11.176 -8.752 1.00 79.25 269 ASN A N 1
ATOM 2166 C CA . ASN A 1 269 ? 5.786 12.050 -7.952 1.00 79.25 269 ASN A CA 1
ATOM 2167 C C . ASN A 1 269 ? 5.747 13.516 -8.398 1.00 79.25 269 ASN A C 1
ATOM 2169 O O . ASN A 1 269 ? 5.900 14.423 -7.581 1.00 79.25 269 ASN A O 1
ATOM 2173 N N . LEU A 1 270 ? 5.562 13.766 -9.695 1.00 82.00 270 LEU A N 1
ATOM 2174 C CA . LEU A 1 270 ? 5.397 15.112 -10.230 1.00 82.00 270 LEU A CA 1
ATOM 2175 C C . LEU A 1 270 ? 4.080 15.721 -9.737 1.00 82.00 270 LEU A C 1
ATOM 2177 O O . LEU A 1 270 ? 4.079 16.838 -9.224 1.00 82.00 270 LEU A O 1
ATOM 2181 N N . ARG A 1 271 ? 2.970 14.978 -9.849 1.00 77.38 271 ARG A N 1
ATOM 2182 C CA . ARG A 1 271 ? 1.634 15.435 -9.428 1.00 77.38 271 ARG A CA 1
ATOM 2183 C C . ARG A 1 271 ? 1.520 15.633 -7.918 1.00 77.38 271 ARG A C 1
ATOM 2185 O O . ARG A 1 271 ? 0.858 16.572 -7.492 1.00 77.38 271 ARG A O 1
ATOM 2192 N N . SER A 1 272 ? 2.176 14.796 -7.115 1.00 71.50 272 SER A N 1
ATOM 2193 C CA . SER A 1 272 ? 2.230 14.967 -5.656 1.00 71.50 272 SER A CA 1
ATOM 2194 C C . SER A 1 272 ? 3.159 16.104 -5.210 1.00 71.50 272 SER A C 1
ATOM 2196 O O . SER A 1 272 ? 3.217 16.433 -4.025 1.00 71.50 272 SER A O 1
ATOM 2198 N N . GLY A 1 273 ? 3.908 16.704 -6.141 1.00 77.31 273 GLY A N 1
ATOM 2199 C CA . GLY A 1 273 ? 4.921 17.712 -5.849 1.00 77.31 273 GLY A CA 1
ATOM 2200 C C . GLY A 1 273 ? 6.198 17.143 -5.220 1.00 77.31 273 GLY A C 1
ATOM 2201 O O . GLY A 1 273 ? 7.102 17.907 -4.878 1.00 77.31 273 GLY A O 1
ATOM 2202 N N . LEU A 1 274 ? 6.305 15.818 -5.081 1.00 76.81 274 LEU A N 1
ATOM 2203 C CA . LEU A 1 274 ? 7.430 15.146 -4.434 1.00 76.81 274 LEU A CA 1
ATOM 2204 C C . LEU A 1 274 ? 8.753 15.385 -5.175 1.00 76.81 274 LEU A C 1
ATOM 2206 O O . LEU A 1 274 ? 9.779 15.560 -4.524 1.00 76.81 274 LEU A O 1
ATOM 2210 N N . LEU A 1 275 ? 8.735 15.478 -6.512 1.00 81.69 275 LEU A N 1
ATOM 2211 C CA . LEU A 1 275 ? 9.936 15.801 -7.303 1.00 81.69 275 LEU A CA 1
ATOM 2212 C C . LEU A 1 275 ? 10.537 17.165 -6.935 1.00 81.69 275 LEU A C 1
ATOM 2214 O O . LEU A 1 275 ? 11.751 17.296 -6.823 1.00 81.69 275 LEU A O 1
ATOM 2218 N N . PHE A 1 276 ? 9.698 18.177 -6.711 1.00 82.44 276 PHE A N 1
ATOM 2219 C CA . PHE A 1 276 ? 10.164 19.522 -6.357 1.00 82.44 276 PHE A CA 1
ATOM 2220 C C . PHE A 1 276 ? 10.687 19.588 -4.922 1.00 82.44 276 PHE A C 1
ATOM 2222 O O . PHE A 1 276 ? 11.570 20.384 -4.614 1.00 82.44 276 PHE A O 1
ATOM 2229 N N . ARG A 1 277 ? 10.147 18.739 -4.044 1.00 76.88 277 ARG A N 1
ATOM 2230 C CA . ARG A 1 277 ? 10.559 18.645 -2.642 1.00 76.88 277 ARG A CA 1
ATOM 2231 C C . ARG A 1 277 ? 11.777 17.752 -2.435 1.00 76.88 277 ARG A C 1
ATOM 2233 O O . ARG A 1 277 ? 12.409 17.875 -1.394 1.00 76.88 277 ARG A O 1
ATOM 2240 N N . CYS A 1 278 ? 12.121 16.913 -3.415 1.00 79.38 278 CYS A N 1
ATOM 2241 C CA . CYS A 1 278 ? 13.331 16.098 -3.433 1.00 79.38 278 CYS A CA 1
ATOM 2242 C C . CYS A 1 278 ? 14.293 16.521 -4.560 1.00 79.38 278 CYS A C 1
ATOM 2244 O O . CYS A 1 278 ? 14.454 15.799 -5.546 1.00 79.38 278 CYS A O 1
ATOM 2246 N N . PRO A 1 279 ? 14.968 17.682 -4.443 1.00 80.56 279 PRO A N 1
ATOM 2247 C CA . PRO A 1 279 ? 15.751 18.259 -5.539 1.00 80.56 279 PRO A CA 1
ATOM 2248 C C . PRO A 1 279 ? 16.983 17.431 -5.934 1.00 80.56 279 PRO A C 1
ATOM 2250 O O . PRO A 1 279 ? 17.467 17.563 -7.056 1.00 80.56 279 PRO A O 1
ATOM 2253 N N . LYS A 1 280 ? 17.500 16.587 -5.031 1.00 84.44 280 LYS A N 1
ATOM 2254 C CA . LYS A 1 280 ? 18.613 15.663 -5.318 1.00 84.44 280 LYS A CA 1
ATOM 2255 C C . LYS A 1 280 ? 18.135 14.328 -5.903 1.00 84.44 280 LYS A C 1
ATOM 2257 O O . LYS A 1 280 ? 18.956 13.543 -6.375 1.00 84.44 280 LYS A O 1
ATOM 2262 N N . GLY A 1 281 ? 16.826 14.070 -5.892 1.00 85.31 281 GLY A N 1
ATOM 2263 C CA . GLY A 1 281 ? 16.243 12.932 -6.582 1.00 85.31 281 GLY A CA 1
ATOM 2264 C C . GLY A 1 281 ? 16.453 13.044 -8.097 1.00 85.31 281 GLY A C 1
ATOM 2265 O O . GLY A 1 281 ? 16.520 14.150 -8.642 1.00 85.31 281 GLY A O 1
ATOM 2266 N N . PRO A 1 282 ? 16.568 11.916 -8.817 1.00 86.19 282 PRO A N 1
ATOM 2267 C CA . PRO A 1 282 ? 16.609 11.950 -10.269 1.00 86.19 282 PRO A CA 1
ATOM 2268 C C . PRO A 1 282 ? 15.334 12.615 -10.811 1.00 86.19 282 PRO A C 1
ATOM 2270 O O . PRO A 1 282 ? 14.215 12.203 -10.509 1.00 86.19 282 PRO A O 1
ATOM 2273 N N . TRP A 1 283 ? 15.513 13.650 -11.631 1.00 86.62 283 TRP A N 1
ATOM 2274 C CA . TRP A 1 283 ? 14.401 14.401 -12.220 1.00 86.62 283 TRP A CA 1
ATOM 2275 C C . TRP A 1 283 ? 13.701 13.653 -13.344 1.00 86.62 283 TRP A C 1
ATOM 2277 O O . TRP A 1 283 ? 12.490 13.770 -13.506 1.00 86.62 283 TRP A O 1
ATOM 2287 N N . PHE A 1 284 ? 14.462 12.886 -14.120 1.00 85.25 284 PHE A N 1
ATOM 2288 C CA . PHE A 1 284 ? 13.949 12.145 -15.261 1.00 85.25 284 PHE A CA 1
ATOM 2289 C C . PHE A 1 284 ? 14.031 10.644 -14.995 1.00 85.25 284 PHE A C 1
ATOM 2291 O O . PHE A 1 284 ? 15.053 10.174 -14.481 1.00 85.25 284 PHE A O 1
ATOM 2298 N N . PRO A 1 285 ? 12.994 9.880 -15.373 1.00 81.31 285 PRO A N 1
ATOM 2299 C CA . PRO A 1 285 ? 12.952 8.441 -15.179 1.00 81.31 285 PRO A CA 1
ATOM 2300 C C . PRO A 1 285 ? 13.795 7.732 -16.241 1.00 81.31 285 PRO A C 1
ATOM 2302 O O . PRO A 1 285 ? 13.278 7.073 -17.144 1.00 81.31 285 PRO A O 1
ATOM 2305 N N . TRP A 1 286 ? 15.116 7.911 -16.171 1.00 73.56 286 TRP A N 1
ATOM 2306 C CA . TRP A 1 286 ? 16.032 7.257 -17.095 1.00 73.56 286 TRP A CA 1
ATOM 2307 C C . TRP A 1 286 ? 16.127 5.761 -16.763 1.00 73.56 286 TRP A C 1
ATOM 2309 O O . TRP A 1 286 ? 16.360 5.418 -15.601 1.00 73.56 286 TRP A O 1
ATOM 2319 N N . PRO A 1 287 ? 15.942 4.858 -17.742 1.00 64.19 287 PRO A N 1
ATOM 2320 C CA . PRO A 1 287 ? 15.978 3.426 -17.488 1.00 64.19 287 PRO A CA 1
ATOM 2321 C C . PRO A 1 287 ? 17.364 2.962 -17.004 1.00 64.19 287 PRO A C 1
ATOM 2323 O O . PRO A 1 287 ? 18.384 3.531 -17.412 1.00 64.19 287 PRO A O 1
ATOM 2326 N N . PRO A 1 288 ? 17.418 1.888 -16.191 1.00 66.62 288 PRO A N 1
ATOM 2327 C CA . PRO A 1 288 ? 16.299 1.016 -15.811 1.00 66.62 288 PRO A CA 1
ATOM 2328 C C . PRO A 1 288 ? 15.435 1.576 -14.665 1.00 66.62 288 PRO A C 1
ATOM 2330 O O . PRO A 1 288 ? 15.930 2.141 -13.694 1.00 66.62 288 PRO A O 1
ATOM 2333 N N . THR A 1 289 ? 14.123 1.372 -14.748 1.00 68.38 289 THR A N 1
ATOM 2334 C CA . THR A 1 289 ? 13.099 1.971 -13.862 1.00 68.38 289 THR A CA 1
ATOM 2335 C C . THR A 1 289 ? 13.295 1.732 -12.385 1.00 68.38 289 THR A C 1
ATOM 2337 O O . THR A 1 289 ? 13.097 2.626 -11.571 1.00 68.38 289 THR A O 1
ATOM 2340 N N . TRP A 1 290 ? 13.670 0.516 -12.019 1.00 74.25 290 TRP A N 1
ATOM 2341 C CA . TRP A 1 290 ? 13.837 0.165 -10.618 1.00 74.25 290 TRP A CA 1
ATOM 2342 C C . TRP A 1 290 ? 15.075 0.825 -10.014 1.00 74.25 290 TRP A C 1
ATOM 2344 O O . TRP A 1 290 ? 15.062 1.153 -8.833 1.00 74.25 290 TRP A O 1
ATOM 2354 N N . SER A 1 291 ? 16.082 1.146 -10.836 1.00 80.25 291 SER A N 1
ATOM 2355 C CA . SER A 1 291 ? 17.176 2.028 -10.424 1.00 80.25 291 SER A CA 1
ATOM 2356 C C . SER A 1 291 ? 16.689 3.459 -10.219 1.00 80.25 291 SER A C 1
ATOM 2358 O O . SER A 1 291 ? 17.080 4.084 -9.239 1.00 80.25 291 SER A O 1
ATOM 2360 N N . TYR A 1 292 ? 15.807 3.968 -11.086 1.00 83.00 292 TYR A N 1
ATOM 2361 C CA . TYR A 1 292 ? 15.182 5.277 -10.885 1.00 83.00 292 TYR A CA 1
ATOM 2362 C C . TYR A 1 292 ? 14.400 5.343 -9.566 1.00 83.00 292 TYR A C 1
ATOM 2364 O O . TYR A 1 292 ? 14.651 6.241 -8.765 1.00 83.00 292 TYR A O 1
ATOM 2372 N N . ILE A 1 293 ? 13.512 4.371 -9.318 1.00 82.88 293 ILE A N 1
ATOM 2373 C CA . ILE A 1 293 ? 12.718 4.296 -8.084 1.00 82.88 293 ILE A CA 1
ATOM 2374 C C . ILE A 1 293 ? 13.650 4.217 -6.874 1.00 82.88 293 ILE A C 1
ATOM 2376 O O . ILE A 1 293 ? 13.553 5.065 -5.994 1.00 82.88 293 ILE A O 1
ATOM 2380 N N . ARG A 1 294 ? 14.607 3.276 -6.871 1.00 86.19 294 ARG A N 1
ATOM 2381 C CA . ARG A 1 294 ? 15.580 3.114 -5.782 1.00 86.19 294 ARG A CA 1
ATOM 2382 C C . ARG A 1 294 ? 16.339 4.408 -5.495 1.00 86.19 294 ARG A C 1
ATOM 2384 O O . ARG A 1 294 ? 16.345 4.857 -4.356 1.00 86.19 294 ARG A O 1
ATOM 2391 N N . ARG A 1 295 ? 16.931 5.036 -6.516 1.00 86.38 295 ARG A N 1
ATOM 2392 C CA . ARG A 1 295 ? 17.710 6.277 -6.358 1.00 86.38 295 ARG A CA 1
ATOM 2393 C C . ARG A 1 295 ? 16.860 7.435 -5.858 1.00 86.38 295 ARG A C 1
ATOM 2395 O O . ARG A 1 295 ? 17.350 8.273 -5.110 1.00 86.38 295 ARG A O 1
ATOM 2402 N N . PHE A 1 296 ? 15.603 7.505 -6.287 1.00 86.44 296 PHE A N 1
ATOM 2403 C CA . PHE A 1 296 ? 14.670 8.497 -5.773 1.00 86.44 296 PHE A CA 1
ATOM 2404 C C . PHE A 1 296 ? 14.370 8.255 -4.289 1.00 86.44 296 PHE A C 1
ATOM 2406 O O . PHE A 1 296 ? 14.428 9.192 -3.497 1.00 86.44 296 PHE A O 1
ATOM 2413 N N . THR A 1 297 ? 14.125 7.002 -3.897 1.00 85.81 297 THR A N 1
ATOM 2414 C CA . THR A 1 297 ? 13.921 6.610 -2.496 1.00 85.81 297 THR A CA 1
ATOM 2415 C C . THR A 1 297 ? 15.149 6.915 -1.629 1.00 85.81 297 THR A C 1
ATOM 2417 O O . THR A 1 297 ? 14.997 7.504 -0.565 1.00 85.81 297 THR A O 1
ATOM 2420 N N . GLU A 1 298 ? 16.358 6.593 -2.097 1.00 87.81 298 GLU A N 1
ATOM 2421 C CA . GLU A 1 298 ? 17.632 6.911 -1.427 1.00 87.81 298 GLU A CA 1
ATOM 2422 C C . GLU A 1 298 ? 17.831 8.424 -1.253 1.00 87.81 298 GLU A C 1
ATOM 2424 O O . GLU A 1 298 ? 18.118 8.891 -0.153 1.00 87.81 298 GLU A O 1
ATOM 2429 N N . ALA A 1 299 ? 17.620 9.213 -2.313 1.00 87.31 299 ALA A N 1
ATOM 2430 C CA . ALA A 1 299 ? 17.773 10.667 -2.256 1.00 87.31 299 ALA A CA 1
ATOM 2431 C C . ALA A 1 299 ? 16.799 11.311 -1.264 1.00 87.31 299 ALA A C 1
ATOM 2433 O O . ALA A 1 299 ? 17.163 12.211 -0.505 1.00 87.31 299 ALA A O 1
ATOM 2434 N N . ALA A 1 300 ? 15.558 10.839 -1.250 1.00 83.56 300 ALA A N 1
ATOM 2435 C CA . ALA A 1 300 ? 14.555 11.374 -0.356 1.00 83.56 300 ALA A CA 1
ATOM 2436 C C . ALA A 1 300 ? 14.790 10.931 1.101 1.00 83.56 300 ALA A C 1
ATOM 2438 O O . ALA A 1 300 ? 14.562 11.719 2.021 1.00 83.56 300 ALA A O 1
ATOM 2439 N N . TRP A 1 301 ? 15.345 9.733 1.323 1.00 85.94 301 TRP A N 1
ATOM 2440 C CA . TRP A 1 301 ? 15.791 9.300 2.648 1.00 85.94 301 TRP A CA 1
ATOM 2441 C C . TRP A 1 301 ? 16.990 10.105 3.161 1.00 85.94 301 TRP A C 1
ATOM 2443 O O . TRP A 1 301 ? 16.976 10.570 4.299 1.00 85.94 301 TRP A O 1
ATOM 2453 N N . ALA A 1 302 ? 17.991 10.353 2.314 1.00 86.31 302 ALA A N 1
ATOM 2454 C CA . ALA A 1 302 ? 19.134 11.201 2.655 1.00 86.31 302 ALA A CA 1
ATOM 2455 C C . ALA A 1 302 ? 18.677 12.606 3.073 1.00 86.31 302 ALA A C 1
ATOM 2457 O O . ALA A 1 302 ? 19.127 13.156 4.079 1.00 86.31 302 ALA A O 1
ATOM 2458 N N . GLN A 1 303 ? 17.705 13.167 2.351 1.00 84.69 303 GLN A N 1
ATOM 2459 C CA . GLN A 1 303 ? 17.123 14.455 2.705 1.00 84.69 303 GLN A CA 1
ATOM 2460 C C . GLN A 1 303 ? 16.400 14.420 4.059 1.00 84.69 303 GLN A C 1
ATOM 2462 O O . GLN A 1 303 ? 16.539 15.354 4.848 1.00 84.69 303 GLN A O 1
ATOM 2467 N N . ASN A 1 304 ? 15.666 13.343 4.350 1.00 82.19 304 ASN A N 1
ATOM 2468 C CA . ASN A 1 304 ? 15.046 13.111 5.656 1.00 82.19 304 ASN A CA 1
ATOM 2469 C C . ASN A 1 304 ? 16.083 13.079 6.786 1.00 82.19 304 ASN A C 1
ATOM 2471 O O . ASN A 1 304 ? 15.878 13.715 7.818 1.00 82.19 304 ASN A O 1
ATOM 2475 N N . GLU A 1 305 ? 17.211 12.395 6.595 1.00 84.00 305 GLU A N 1
ATOM 2476 C CA . GLU A 1 305 ? 18.280 12.348 7.598 1.00 84.00 305 GLU A CA 1
ATOM 2477 C C . GLU A 1 305 ? 18.887 13.728 7.866 1.00 84.00 305 GLU A C 1
ATOM 2479 O O . GLU A 1 305 ? 19.033 14.115 9.025 1.00 84.00 305 GLU A O 1
ATOM 2484 N N . VAL A 1 306 ? 19.170 14.507 6.820 1.00 84.44 306 VAL A N 1
ATOM 2485 C CA . VAL A 1 306 ? 19.677 15.885 6.951 1.00 84.44 306 VAL A CA 1
ATOM 2486 C C . VAL A 1 306 ? 18.697 16.745 7.739 1.00 84.44 306 VAL A C 1
ATOM 2488 O O . VAL A 1 306 ? 19.095 17.481 8.641 1.00 84.44 306 VAL A O 1
ATOM 2491 N N . MET A 1 307 ? 17.402 16.635 7.442 1.00 78.75 307 MET A N 1
ATOM 2492 C CA . MET A 1 307 ? 16.369 17.403 8.135 1.00 78.75 307 MET A CA 1
ATOM 2493 C C . MET A 1 307 ? 16.232 16.988 9.602 1.00 78.75 307 M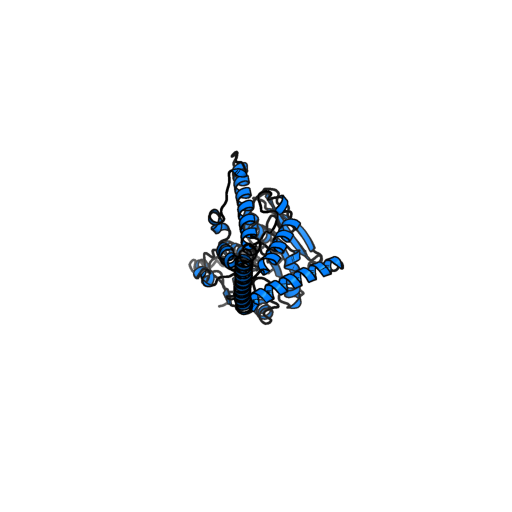ET A C 1
ATOM 2495 O O . MET A 1 307 ? 16.161 17.861 10.467 1.00 78.75 307 MET A O 1
ATOM 2499 N N . MET A 1 308 ? 16.296 15.690 9.915 1.00 80.38 308 MET A N 1
ATOM 2500 C CA . MET A 1 308 ? 16.336 15.212 11.301 1.00 80.38 308 MET A CA 1
ATOM 2501 C C . MET A 1 308 ? 17.568 15.727 12.056 1.00 80.38 308 MET A C 1
ATOM 2503 O O . MET A 1 308 ? 17.459 16.142 13.210 1.00 80.38 308 MET A O 1
ATOM 2507 N N . GLN A 1 309 ? 18.738 15.737 11.415 1.00 84.50 309 GLN A N 1
ATOM 2508 C CA . GLN A 1 309 ? 19.970 16.242 12.020 1.00 84.50 309 GLN A CA 1
ATOM 2509 C C . GLN A 1 309 ? 19.900 17.757 12.265 1.00 84.50 309 GLN A C 1
ATOM 2511 O O . GLN A 1 309 ? 20.264 18.210 13.352 1.00 84.50 309 GLN A O 1
ATOM 2516 N N . ARG A 1 310 ? 19.343 18.527 11.321 1.00 84.62 310 ARG A N 1
ATOM 2517 C CA . ARG A 1 310 ? 19.079 19.969 11.478 1.00 84.62 310 ARG A CA 1
ATOM 2518 C C . ARG A 1 310 ? 18.084 20.262 12.597 1.00 84.62 310 ARG A C 1
ATOM 2520 O O . ARG A 1 310 ? 18.332 21.149 13.408 1.00 84.62 310 ARG A O 1
ATOM 2527 N N . ALA A 1 311 ? 16.999 19.492 12.693 1.00 80.31 311 ALA A N 1
ATOM 2528 C CA . ALA A 1 311 ? 16.025 19.612 13.780 1.00 80.31 311 ALA A CA 1
ATOM 2529 C C . ALA A 1 311 ? 16.645 19.311 15.158 1.00 80.31 311 ALA A C 1
ATOM 2531 O O . ALA A 1 311 ? 16.239 19.893 16.159 1.00 80.31 311 ALA A O 1
ATOM 2532 N N . ALA A 1 312 ? 17.670 18.456 15.204 1.00 85.38 312 ALA A N 1
ATOM 2533 C CA . ALA A 1 312 ? 18.477 18.195 16.396 1.00 85.38 312 ALA A CA 1
ATOM 2534 C C . ALA A 1 312 ? 19.584 19.245 16.645 1.00 85.38 312 ALA A C 1
ATOM 2536 O O . ALA A 1 312 ? 20.454 19.029 17.487 1.00 85.38 312 ALA A O 1
ATOM 2537 N N . GLY A 1 313 ? 19.584 20.365 15.913 1.00 88.69 313 GLY A N 1
ATOM 2538 C CA . GLY A 1 313 ? 20.537 21.465 16.075 1.00 88.69 313 GLY A CA 1
ATOM 2539 C C . GLY A 1 313 ? 21.898 21.253 15.405 1.00 88.69 313 GLY A C 1
ATOM 2540 O O . GLY A 1 313 ? 22.812 22.042 15.639 1.00 88.69 313 GLY A O 1
ATOM 2541 N N . LYS A 1 314 ? 22.068 20.214 14.576 1.00 88.88 314 LYS A N 1
ATOM 2542 C CA . LYS A 1 314 ? 23.316 19.990 13.831 1.00 88.88 314 LYS A CA 1
ATOM 2543 C C . LYS A 1 314 ? 23.329 20.817 12.543 1.00 88.88 314 LYS A C 1
ATOM 2545 O O . LYS A 1 314 ? 22.336 20.864 11.820 1.00 88.88 314 LYS A O 1
ATOM 2550 N N . GLN A 1 315 ? 24.468 21.425 12.223 1.00 86.38 315 GLN A N 1
ATOM 2551 C CA . GLN A 1 315 ? 24.700 22.023 10.907 1.00 86.38 315 GLN A CA 1
ATOM 2552 C C . GLN A 1 315 ? 25.213 20.939 9.966 1.00 86.38 315 GLN A C 1
ATOM 2554 O O . GLN A 1 315 ? 26.336 20.474 10.118 1.00 86.38 315 GLN A O 1
ATOM 2559 N N . VAL A 1 316 ? 24.346 20.488 9.064 1.00 84.25 316 VAL A N 1
ATOM 2560 C CA . VAL A 1 316 ? 24.636 19.416 8.108 1.00 84.25 316 VAL A CA 1
ATOM 2561 C C . VAL A 1 316 ? 24.087 19.844 6.765 1.00 84.25 316 VAL A C 1
ATOM 2563 O O . VAL A 1 316 ? 22.919 20.254 6.670 1.00 84.25 316 VAL A O 1
ATOM 2566 N N . GLU A 1 317 ? 24.921 19.779 5.737 1.00 82.38 317 GLU A N 1
ATOM 2567 C CA . GLU A 1 317 ? 24.501 20.072 4.375 1.00 82.38 317 GLU A CA 1
ATOM 2568 C C . GLU A 1 317 ? 23.984 18.822 3.669 1.00 82.38 317 GLU A C 1
ATOM 2570 O O . GLU A 1 317 ? 24.402 17.696 3.932 1.00 82.38 317 GLU A O 1
ATOM 2575 N N . LEU A 1 318 ? 23.046 19.017 2.739 1.00 75.00 318 LEU A N 1
ATOM 2576 C CA . LEU A 1 318 ? 22.441 17.902 2.002 1.00 75.00 318 LEU A CA 1
ATOM 2577 C C . LEU A 1 318 ? 23.471 17.113 1.178 1.00 75.00 318 LEU A C 1
ATOM 2579 O O . LEU A 1 318 ? 23.262 15.946 0.871 1.00 75.00 318 LEU A O 1
ATOM 2583 N N . GLU A 1 319 ? 24.575 17.753 0.810 1.00 77.62 319 GLU A N 1
ATOM 2584 C CA . GLU A 1 319 ? 25.648 17.169 0.001 1.00 77.62 319 GLU A CA 1
ATOM 2585 C C . GLU A 1 319 ? 26.555 16.230 0.801 1.00 77.62 319 GLU A C 1
ATOM 2587 O O . GLU A 1 319 ? 27.300 15.451 0.213 1.00 77.62 319 GLU A O 1
ATOM 2592 N N . GLU A 1 320 ? 26.451 16.263 2.128 1.00 75.25 320 GLU A N 1
ATOM 2593 C CA . GLU A 1 320 ? 27.294 15.493 3.041 1.00 75.25 320 GLU A CA 1
ATOM 2594 C C . GLU A 1 320 ? 26.655 14.161 3.451 1.00 75.25 320 GLU A C 1
ATOM 2596 O O . GLU A 1 320 ? 27.329 13.299 4.015 1.00 75.25 320 GLU A O 1
ATOM 2601 N N . VAL A 1 321 ? 25.363 13.967 3.163 1.00 80.19 321 VAL A N 1
ATOM 2602 C CA . VAL A 1 321 ? 24.608 12.789 3.599 1.00 80.19 321 VAL A CA 1
ATOM 2603 C C . VAL A 1 321 ? 24.227 11.935 2.400 1.00 80.19 321 VAL A C 1
ATOM 2605 O O . VAL A 1 321 ? 23.412 12.316 1.562 1.00 80.19 321 VAL A O 1
ATOM 2608 N N . ALA A 1 322 ? 24.804 10.739 2.347 1.00 84.94 322 ALA A N 1
ATOM 2609 C CA . ALA A 1 322 ? 24.354 9.668 1.476 1.00 84.94 322 ALA A CA 1
ATOM 2610 C C . ALA A 1 322 ? 23.610 8.629 2.318 1.00 84.94 322 ALA A C 1
ATOM 2612 O O . ALA A 1 322 ? 24.165 8.103 3.281 1.00 84.94 322 ALA A O 1
ATOM 2613 N N . ALA A 1 323 ? 22.382 8.305 1.919 1.00 85.88 323 ALA A N 1
ATOM 2614 C CA . ALA A 1 323 ? 21.613 7.205 2.484 1.00 85.88 323 ALA A CA 1
ATOM 2615 C C . ALA A 1 323 ? 21.497 6.103 1.420 1.00 85.88 323 ALA A C 1
ATOM 2617 O O . ALA A 1 323 ? 20.579 6.149 0.597 1.00 85.88 323 ALA A O 1
ATOM 2618 N N . PRO A 1 324 ? 22.455 5.161 1.345 1.00 88.69 324 PRO A N 1
ATOM 2619 C CA . PRO A 1 324 ? 22.288 3.985 0.498 1.00 88.69 324 PRO A CA 1
ATOM 2620 C C . PRO A 1 324 ? 21.102 3.163 1.011 1.00 88.69 324 PRO A C 1
ATOM 2622 O O . PRO A 1 324 ? 20.873 3.114 2.216 1.00 88.69 324 PRO A O 1
ATOM 2625 N N . PHE A 1 325 ? 20.352 2.501 0.127 1.00 83.75 325 PHE A N 1
ATOM 2626 C CA . PHE A 1 325 ? 19.140 1.771 0.526 1.00 83.75 325 PHE A CA 1
ATOM 2627 C C . PHE A 1 325 ? 19.379 0.790 1.685 1.00 83.75 325 PHE A C 1
ATOM 2629 O O . PHE A 1 325 ? 18.552 0.637 2.579 1.00 83.75 325 PHE A O 1
ATOM 2636 N N . GLU A 1 326 ? 20.553 0.166 1.695 1.00 87.38 326 GLU A N 1
ATOM 2637 C CA . GLU A 1 326 ? 21.012 -0.769 2.714 1.00 87.38 326 GLU A CA 1
ATOM 2638 C C . GLU A 1 326 ? 21.033 -0.173 4.132 1.00 87.38 326 GLU A C 1
ATOM 2640 O O . GLU A 1 326 ? 20.880 -0.919 5.096 1.00 87.38 326 GLU A O 1
ATOM 2645 N N . SER A 1 327 ? 21.194 1.147 4.292 1.00 86.50 327 SER A N 1
ATOM 2646 C CA . SER A 1 327 ? 21.210 1.783 5.617 1.00 86.50 327 SER A CA 1
ATOM 2647 C C . SER A 1 327 ? 19.821 1.919 6.243 1.00 86.50 327 SER A C 1
ATOM 2649 O O . SER A 1 327 ? 19.718 2.106 7.455 1.00 86.50 327 SER A O 1
ATOM 2651 N N . PHE A 1 328 ? 18.755 1.811 5.446 1.00 83.31 328 PHE A N 1
ATOM 2652 C CA . PHE A 1 328 ? 17.374 1.981 5.900 1.00 83.31 328 PHE A CA 1
ATOM 2653 C C . PHE A 1 328 ? 16.413 0.905 5.381 1.00 83.31 328 PHE A C 1
ATOM 2655 O O . PHE A 1 328 ? 15.196 1.052 5.491 1.00 83.31 328 PHE A O 1
ATOM 2662 N N . GLU A 1 329 ? 16.943 -0.202 4.861 1.00 83.69 329 GLU A N 1
ATOM 2663 C CA . GLU A 1 329 ? 16.175 -1.350 4.369 1.00 83.69 329 GLU A CA 1
ATOM 2664 C C . GLU A 1 329 ? 15.139 -1.831 5.394 1.00 83.69 329 GLU A C 1
ATOM 2666 O O . GLU A 1 329 ? 13.999 -2.122 5.040 1.00 83.69 329 GLU A O 1
ATOM 2671 N N . ASP A 1 330 ? 15.503 -1.810 6.677 1.00 81.06 330 ASP A N 1
ATOM 2672 C CA . ASP A 1 330 ? 14.636 -2.184 7.794 1.00 81.06 330 ASP A CA 1
ATOM 2673 C C . ASP A 1 330 ? 13.348 -1.353 7.882 1.00 81.06 330 ASP A C 1
ATOM 2675 O O . ASP A 1 330 ? 12.318 -1.861 8.328 1.00 81.06 330 ASP A O 1
ATOM 2679 N N . ALA A 1 331 ? 13.364 -0.097 7.425 1.00 77.19 331 ALA A N 1
ATOM 2680 C CA . ALA A 1 331 ? 12.169 0.743 7.361 1.00 77.19 331 ALA A CA 1
ATOM 2681 C C . ALA A 1 331 ? 11.201 0.324 6.242 1.00 77.19 331 ALA A C 1
ATOM 2683 O O . ALA A 1 331 ? 10.038 0.730 6.243 1.00 77.19 331 ALA A O 1
ATOM 2684 N N . PHE A 1 332 ? 11.671 -0.491 5.299 1.00 76.31 332 PHE A N 1
ATOM 2685 C CA . PHE A 1 332 ? 10.895 -1.122 4.236 1.00 76.31 332 PHE A CA 1
ATOM 2686 C C . PHE A 1 332 ? 10.952 -2.652 4.337 1.00 76.31 332 PHE A C 1
ATOM 2688 O O . PHE A 1 332 ? 10.819 -3.351 3.326 1.00 76.31 332 PHE A O 1
ATOM 2695 N N . ALA A 1 333 ? 11.118 -3.165 5.559 1.00 79.69 333 ALA A N 1
ATOM 2696 C CA . ALA A 1 333 ? 11.024 -4.578 5.869 1.00 79.69 333 ALA A CA 1
ATOM 2697 C C . ALA A 1 333 ? 9.720 -4.870 6.620 1.00 79.69 333 ALA A C 1
ATOM 2699 O O . ALA A 1 333 ? 9.392 -4.241 7.630 1.00 79.69 333 ALA A O 1
ATOM 2700 N N . MET A 1 334 ? 8.965 -5.853 6.145 1.00 76.31 334 MET A N 1
ATOM 2701 C CA . MET A 1 334 ? 7.778 -6.332 6.832 1.00 76.31 334 MET A CA 1
ATOM 2702 C C . MET A 1 334 ? 8.193 -7.301 7.940 1.00 76.31 334 MET A C 1
ATOM 2704 O O . MET A 1 334 ? 8.800 -8.336 7.678 1.00 76.31 334 MET A O 1
ATOM 2708 N N . ARG A 1 335 ? 7.862 -6.975 9.192 1.00 72.75 335 ARG A N 1
ATOM 2709 C CA . ARG A 1 335 ? 8.176 -7.816 10.355 1.00 72.75 335 ARG A CA 1
ATOM 2710 C C . ARG A 1 335 ? 6.914 -8.070 11.165 1.00 72.75 335 ARG A C 1
ATOM 2712 O O . ARG A 1 335 ? 6.519 -7.236 11.976 1.00 72.75 335 ARG A O 1
ATOM 2719 N N . LEU A 1 336 ? 6.291 -9.224 10.950 1.00 79.81 336 LEU A N 1
ATOM 2720 C CA . LEU A 1 336 ? 5.240 -9.720 11.837 1.00 79.81 336 LEU A CA 1
ATOM 2721 C C . LEU A 1 336 ? 5.916 -10.464 12.989 1.00 79.81 336 LEU A C 1
ATOM 2723 O O . LEU A 1 336 ? 6.610 -11.453 12.769 1.00 79.81 336 LEU A O 1
ATOM 2727 N N . ARG A 1 337 ? 5.785 -9.948 14.215 1.00 73.25 337 ARG A N 1
ATOM 2728 C CA . ARG A 1 337 ? 6.568 -10.442 15.365 1.00 73.25 337 ARG A CA 1
ATOM 2729 C C . ARG A 1 337 ? 5.862 -11.531 16.161 1.00 73.25 337 ARG A C 1
ATOM 2731 O O . ARG A 1 337 ? 6.469 -12.142 17.038 1.00 73.25 337 ARG A O 1
ATOM 2738 N N . LYS A 1 338 ? 4.576 -11.738 15.899 1.00 79.69 338 LYS A N 1
ATOM 2739 C CA . LYS A 1 338 ? 3.681 -12.558 16.711 1.00 79.69 338 LYS A CA 1
ATOM 2740 C C . LYS A 1 338 ? 2.571 -13.152 15.862 1.00 79.69 338 LYS A C 1
ATOM 2742 O O . LYS A 1 338 ? 2.184 -12.565 14.858 1.00 79.69 338 LYS A O 1
ATOM 2747 N N . LEU A 1 339 ? 2.035 -14.283 16.316 1.00 83.69 339 LEU A N 1
ATOM 2748 C CA . LEU A 1 339 ? 0.808 -14.848 15.768 1.00 83.69 339 LEU A CA 1
ATOM 2749 C C . LEU A 1 339 ? -0.353 -13.873 16.000 1.00 83.69 339 LEU A C 1
ATOM 2751 O O . LEU A 1 339 ? -0.654 -13.519 17.146 1.00 83.69 339 LEU A O 1
ATOM 2755 N N . LEU A 1 340 ? -0.959 -13.421 14.907 1.00 85.44 340 LEU A N 1
ATOM 2756 C CA . LEU A 1 340 ? -2.106 -12.523 14.906 1.00 85.44 340 LEU A CA 1
ATOM 2757 C C . LEU A 1 340 ? -3.403 -13.347 14.933 1.00 85.44 340 LEU A C 1
ATOM 2759 O O . LEU A 1 340 ? -3.398 -14.503 14.504 1.00 85.44 340 LEU A O 1
ATOM 2763 N N . PRO A 1 341 ? -4.512 -12.783 15.443 1.00 84.38 341 PRO A N 1
ATOM 2764 C CA . PRO A 1 341 ? -5.782 -13.496 15.512 1.00 84.38 341 PRO A CA 1
ATOM 2765 C C . PRO A 1 341 ? -6.272 -13.958 14.132 1.00 84.38 341 PRO A C 1
ATOM 2767 O O . PRO A 1 341 ? -6.249 -13.195 13.159 1.00 84.38 341 PRO A O 1
ATOM 2770 N N . ALA A 1 342 ? -6.742 -15.204 14.060 1.00 85.12 342 ALA A N 1
ATOM 2771 C CA . ALA A 1 342 ? -7.323 -15.770 12.846 1.00 85.12 342 ALA A CA 1
ATOM 2772 C C . ALA A 1 342 ? -8.548 -14.959 12.391 1.00 85.12 342 ALA A C 1
ATOM 2774 O O . ALA A 1 342 ? -9.352 -14.523 13.215 1.00 85.12 342 ALA A O 1
ATOM 2775 N N . GLY A 1 343 ? -8.701 -14.753 11.080 1.00 87.88 343 GLY A N 1
ATOM 2776 C CA . GLY A 1 343 ? -9.819 -13.985 10.526 1.00 87.88 343 GLY A CA 1
ATOM 2777 C C . GLY A 1 343 ? -9.725 -12.461 10.680 1.00 87.88 343 GLY A C 1
ATOM 2778 O O . GLY A 1 343 ? -10.600 -11.768 10.157 1.00 87.88 343 GLY A O 1
ATOM 2779 N N . GLU A 1 344 ? -8.683 -11.930 11.333 1.00 91.88 344 GLU A N 1
ATOM 2780 C CA . GLU A 1 344 ? -8.441 -10.481 11.450 1.00 91.88 344 GLU A CA 1
ATOM 2781 C C . GLU A 1 344 ? -7.355 -9.985 10.490 1.00 91.88 344 GLU A C 1
ATOM 2783 O O . GLU A 1 344 ? -7.392 -8.838 10.041 1.00 91.88 344 GLU A O 1
ATOM 2788 N N . VAL A 1 345 ? -6.385 -10.839 10.146 1.00 93.50 345 VAL A N 1
ATOM 2789 C CA . VAL A 1 345 ? -5.255 -10.455 9.293 1.00 93.50 345 VAL A CA 1
ATOM 2790 C C . VAL A 1 345 ? -5.079 -11.428 8.146 1.00 93.50 345 VAL A C 1
ATOM 2792 O O . VAL A 1 345 ? -4.844 -12.614 8.363 1.00 93.50 345 VAL A O 1
ATOM 2795 N N . LEU A 1 346 ? -5.149 -10.897 6.927 1.00 94.19 346 LEU A N 1
ATOM 2796 C CA . LEU A 1 346 ? -5.052 -11.655 5.690 1.00 94.19 346 LEU A CA 1
ATOM 2797 C C . LEU A 1 346 ? -3.938 -11.116 4.796 1.00 94.19 346 LEU A C 1
ATOM 2799 O O . LEU A 1 346 ? -3.880 -9.933 4.466 1.00 94.19 346 LEU A O 1
ATOM 2803 N N . ARG A 1 347 ? -3.089 -12.016 4.316 1.00 92.44 347 ARG A N 1
ATOM 2804 C CA . ARG A 1 347 ? -2.074 -11.745 3.307 1.00 92.44 347 ARG A CA 1
ATOM 2805 C C . ARG A 1 347 ? -2.423 -12.477 2.014 1.00 92.44 347 ARG A C 1
ATOM 2807 O O . ARG A 1 347 ? -2.414 -13.703 1.958 1.00 92.44 347 ARG A O 1
ATOM 2814 N N . ILE A 1 348 ? -2.702 -11.732 0.952 1.00 91.62 348 ILE A N 1
ATOM 2815 C CA . ILE A 1 348 ? -2.987 -12.254 -0.386 1.00 91.62 348 ILE A CA 1
ATOM 2816 C C . ILE A 1 348 ? -1.715 -12.138 -1.230 1.00 91.62 348 ILE A C 1
ATOM 2818 O O . ILE A 1 348 ? -1.221 -11.038 -1.487 1.00 91.62 348 ILE A O 1
ATOM 2822 N N . GLN A 1 349 ? -1.184 -13.278 -1.672 1.00 88.12 349 GLN A N 1
ATOM 2823 C CA . GLN A 1 349 ? 0.056 -13.357 -2.437 1.00 88.12 349 GLN A CA 1
ATOM 2824 C C . GLN A 1 349 ? -0.101 -14.117 -3.744 1.00 88.12 349 GLN A C 1
ATOM 2826 O O . GLN A 1 349 ? -0.707 -15.185 -3.785 1.00 88.12 349 GLN A O 1
ATOM 2831 N N . ASN A 1 350 ? 0.520 -13.593 -4.802 1.00 83.12 350 ASN A N 1
ATOM 2832 C CA . ASN A 1 350 ? 0.702 -14.308 -6.052 1.00 83.12 350 ASN A CA 1
ATOM 2833 C C . ASN A 1 350 ? 2.178 -14.706 -6.141 1.00 83.12 350 ASN A C 1
ATOM 2835 O O . ASN A 1 350 ? 3.025 -13.832 -6.308 1.00 83.12 350 ASN A O 1
ATOM 2839 N N . PRO A 1 351 ? 2.505 -16.004 -6.038 1.00 76.12 351 PRO A N 1
ATOM 2840 C CA . PRO A 1 351 ? 3.888 -16.466 -6.104 1.00 76.12 351 PRO A CA 1
ATOM 2841 C C . PRO A 1 351 ? 4.517 -16.306 -7.499 1.00 76.12 351 PRO A C 1
ATOM 2843 O O . PRO A 1 351 ? 5.716 -16.523 -7.647 1.00 76.12 351 PRO A O 1
ATOM 2846 N N . GLU A 1 352 ? 3.725 -15.980 -8.524 1.00 72.44 352 GLU A N 1
ATOM 2847 C CA . GLU A 1 352 ? 4.187 -15.702 -9.889 1.00 72.44 352 GLU A CA 1
ATOM 2848 C C . GLU A 1 352 ? 4.408 -14.204 -10.148 1.00 72.44 352 GLU A C 1
ATOM 2850 O O . GLU A 1 352 ? 4.855 -13.824 -11.235 1.00 72.44 352 GLU A O 1
ATOM 2855 N N . ASP A 1 353 ? 4.095 -13.346 -9.173 1.00 73.88 353 ASP A N 1
ATOM 2856 C CA . ASP A 1 353 ? 4.370 -11.920 -9.264 1.00 73.88 353 ASP A CA 1
ATOM 2857 C C . ASP A 1 353 ? 5.884 -11.677 -9.139 1.00 73.88 353 ASP A C 1
ATOM 2859 O O . ASP A 1 353 ? 6.457 -11.955 -8.088 1.00 73.88 353 ASP A O 1
ATOM 2863 N N . PRO A 1 354 ? 6.566 -11.144 -10.168 1.00 68.38 354 PRO A N 1
ATOM 2864 C CA . PRO A 1 354 ? 8.002 -10.887 -10.114 1.00 68.38 354 PRO A CA 1
ATOM 2865 C C . PRO A 1 354 ? 8.392 -9.817 -9.081 1.00 68.38 354 PRO A C 1
ATOM 2867 O O . PRO A 1 354 ? 9.572 -9.691 -8.763 1.00 68.38 354 PRO A O 1
ATOM 2870 N N . VAL A 1 355 ? 7.431 -9.053 -8.545 1.00 67.88 355 VAL A N 1
ATOM 2871 C CA . VAL A 1 355 ? 7.663 -8.137 -7.416 1.00 67.88 355 VAL A CA 1
ATOM 2872 C C . VAL A 1 355 ? 7.787 -8.889 -6.086 1.00 67.88 355 VAL A C 1
ATOM 2874 O O . VAL A 1 355 ? 8.433 -8.388 -5.163 1.00 67.88 355 VAL A O 1
ATOM 2877 N N . VAL A 1 356 ? 7.207 -10.089 -5.992 1.00 70.25 356 VAL A N 1
ATOM 2878 C CA . VAL A 1 356 ? 7.166 -10.919 -4.787 1.00 70.25 356 VAL A CA 1
ATOM 2879 C C . VAL A 1 356 ? 7.958 -12.204 -5.027 1.00 70.25 356 VAL A C 1
ATOM 2881 O O . VAL A 1 356 ? 7.428 -13.218 -5.477 1.00 70.25 356 VAL A O 1
ATOM 2884 N N . ASP A 1 357 ? 9.244 -12.195 -4.678 1.00 70.19 357 ASP A N 1
ATOM 2885 C CA . ASP A 1 357 ? 10.023 -13.431 -4.678 1.00 70.19 357 ASP A CA 1
ATOM 2886 C C . ASP A 1 357 ? 9.623 -14.297 -3.476 1.00 70.19 357 ASP A C 1
ATOM 2888 O O . ASP A 1 357 ? 9.959 -13.997 -2.328 1.00 70.19 357 ASP A O 1
ATOM 2892 N N . ARG A 1 358 ? 8.923 -15.406 -3.750 1.00 73.94 358 ARG A N 1
ATOM 2893 C CA . ARG A 1 358 ? 8.490 -16.383 -2.739 1.00 73.94 358 ARG A CA 1
ATOM 2894 C C . ARG A 1 358 ? 9.640 -16.868 -1.857 1.00 73.94 358 ARG A C 1
ATOM 2896 O O . ARG A 1 358 ? 9.403 -17.166 -0.691 1.00 73.94 358 ARG A O 1
ATOM 2903 N N . THR A 1 359 ? 10.853 -16.976 -2.396 1.00 74.62 359 THR A N 1
ATOM 2904 C CA . THR A 1 359 ? 12.019 -17.448 -1.635 1.00 74.62 359 THR A CA 1
ATOM 2905 C C . THR A 1 359 ? 12.500 -16.431 -0.605 1.00 74.62 359 THR A C 1
ATOM 2907 O O . THR A 1 359 ? 13.175 -16.800 0.349 1.00 74.62 359 THR A O 1
ATOM 2910 N N . THR A 1 360 ? 12.097 -15.171 -0.768 1.00 72.19 360 THR A N 1
ATOM 2911 C CA . THR A 1 360 ? 12.424 -14.071 0.147 1.00 72.19 360 THR A CA 1
ATOM 2912 C C . THR A 1 360 ? 11.312 -13.746 1.132 1.00 72.19 360 THR A C 1
ATOM 2914 O O . THR A 1 360 ? 11.481 -12.858 1.964 1.00 72.19 360 THR A O 1
ATOM 2917 N N . LEU A 1 361 ? 10.184 -14.460 1.057 1.00 79.88 361 LEU A N 1
ATOM 2918 C CA . LEU A 1 361 ? 9.124 -14.309 2.041 1.00 79.88 361 LEU A CA 1
ATOM 2919 C C . LEU A 1 361 ? 9.543 -14.954 3.363 1.00 79.88 361 LEU A C 1
ATOM 2921 O O . LEU A 1 361 ? 9.937 -16.121 3.397 1.00 79.88 361 LEU A O 1
ATOM 2925 N N . ASP A 1 362 ? 9.424 -14.205 4.454 1.00 80.38 362 ASP A N 1
ATOM 2926 C CA . ASP A 1 362 ? 9.741 -14.684 5.789 1.00 80.38 362 ASP A CA 1
ATOM 2927 C C . ASP A 1 362 ? 8.736 -15.761 6.203 1.00 80.38 362 ASP A C 1
ATOM 2929 O O . ASP A 1 362 ? 7.551 -15.503 6.439 1.00 80.38 362 ASP A O 1
ATOM 2933 N N . ALA A 1 363 ? 9.230 -16.994 6.321 1.00 81.75 363 ALA A N 1
ATOM 2934 C CA . ALA A 1 363 ? 8.435 -18.138 6.738 1.00 81.75 363 ALA A CA 1
ATOM 2935 C C . ALA A 1 363 ? 7.760 -17.912 8.099 1.00 81.75 363 ALA A C 1
ATOM 2937 O O . ALA A 1 363 ? 6.644 -18.391 8.297 1.00 81.75 363 ALA A O 1
ATOM 2938 N N . LYS A 1 364 ? 8.395 -17.162 9.015 1.00 79.38 364 LYS A N 1
ATOM 2939 C CA . LYS A 1 364 ? 7.789 -16.820 10.309 1.00 79.38 364 LYS A CA 1
ATOM 2940 C C . LYS A 1 364 ? 6.626 -15.856 10.122 1.00 79.38 364 LYS A C 1
ATOM 2942 O O . LYS A 1 364 ? 5.535 -16.139 10.603 1.00 79.38 364 LYS A O 1
ATOM 2947 N N . GLY A 1 365 ? 6.814 -14.782 9.354 1.00 77.56 365 GLY A N 1
ATOM 2948 C CA . GLY A 1 365 ? 5.736 -13.849 9.029 1.00 77.56 365 GLY A CA 1
ATOM 2949 C C . GLY A 1 365 ? 4.529 -14.516 8.354 1.00 77.56 365 GLY A C 1
ATOM 2950 O O . GLY A 1 365 ? 3.387 -14.169 8.652 1.00 77.56 365 GLY A O 1
ATOM 2951 N N . LEU A 1 366 ? 4.750 -15.524 7.504 1.00 81.25 366 LEU A N 1
ATOM 2952 C CA . LEU A 1 366 ? 3.668 -16.305 6.885 1.00 81.25 366 LEU A CA 1
ATOM 2953 C C . LEU A 1 366 ? 2.885 -17.173 7.881 1.00 81.25 366 LEU A C 1
ATOM 2955 O O . LEU A 1 366 ? 1.728 -17.481 7.624 1.00 81.25 366 LEU A O 1
ATOM 2959 N N . GLN A 1 367 ? 3.489 -17.565 9.003 1.00 83.31 367 GLN A N 1
ATOM 2960 C CA . GLN A 1 367 ? 2.798 -18.289 10.075 1.00 83.31 367 GLN A CA 1
ATOM 2961 C C . GLN A 1 367 ? 2.004 -17.349 10.987 1.00 83.31 367 GLN A C 1
ATOM 2963 O O . GLN A 1 367 ? 1.181 -17.813 11.766 1.00 83.31 367 GLN A O 1
ATOM 2968 N N . CYS A 1 368 ? 2.241 -16.036 10.908 1.00 84.62 368 CYS A N 1
ATOM 2969 C CA . CYS A 1 368 ? 1.623 -15.058 11.794 1.00 84.62 368 CYS A CA 1
ATOM 2970 C C . CYS A 1 368 ? 0.216 -14.610 11.373 1.00 84.62 368 CYS A C 1
ATOM 2972 O O . CYS A 1 368 ? -0.411 -13.894 12.146 1.00 84.62 368 CYS A O 1
ATOM 2974 N N . CYS A 1 369 ? -0.271 -14.954 10.179 1.00 87.56 369 CYS A N 1
ATOM 2975 C CA . CYS A 1 369 ? -1.558 -14.481 9.652 1.00 87.56 369 CYS A CA 1
ATOM 2976 C C . CYS A 1 369 ? -2.172 -15.471 8.651 1.00 87.56 369 CYS A C 1
ATOM 2978 O O . CYS A 1 369 ? -1.510 -16.419 8.227 1.00 87.56 369 CYS A O 1
ATOM 2980 N N . ASP A 1 370 ? -3.422 -15.236 8.240 1.00 90.62 370 ASP A N 1
ATOM 2981 C CA . ASP A 1 370 ? -4.026 -15.996 7.145 1.00 90.62 370 ASP A CA 1
ATOM 2982 C C . ASP A 1 370 ? -3.280 -15.680 5.843 1.00 90.62 370 ASP A C 1
ATOM 2984 O O . ASP A 1 370 ? -3.090 -14.513 5.498 1.00 90.62 370 ASP A O 1
ATOM 2988 N N . VAL A 1 371 ? -2.889 -16.702 5.078 1.00 91.50 371 VAL A N 1
ATOM 2989 C CA . VAL A 1 371 ? -2.202 -16.511 3.790 1.00 91.50 371 VAL A CA 1
ATOM 2990 C C . VAL A 1 371 ? -2.992 -17.151 2.662 1.00 91.50 371 VAL A C 1
ATOM 2992 O O . VAL A 1 371 ? -3.256 -18.355 2.658 1.00 91.50 371 VAL A O 1
ATOM 2995 N N . TRP A 1 372 ? -3.343 -16.355 1.656 1.00 92.56 372 TRP A N 1
ATOM 2996 C CA . TRP A 1 372 ? -3.961 -16.833 0.426 1.00 92.56 372 TRP A CA 1
ATOM 2997 C C . TRP A 1 372 ? -2.975 -16.764 -0.726 1.00 92.56 372 TRP A C 1
ATOM 2999 O O . TRP A 1 372 ? -2.588 -15.685 -1.168 1.00 92.56 372 TRP A O 1
ATOM 3009 N N . TRP A 1 373 ? -2.629 -17.934 -1.254 1.00 89.12 373 TRP A N 1
ATOM 3010 C CA . TRP A 1 373 ? -1.898 -18.051 -2.507 1.00 89.12 373 TRP A CA 1
ATOM 3011 C C . TRP A 1 373 ? -2.884 -18.010 -3.667 1.00 89.12 373 TRP A C 1
ATOM 3013 O O . TRP A 1 373 ? -3.721 -18.903 -3.808 1.00 89.12 373 TRP A O 1
ATOM 3023 N N . VAL A 1 374 ? -2.791 -16.974 -4.488 1.00 85.94 374 VAL A N 1
ATOM 3024 C CA . VAL A 1 374 ? -3.652 -16.777 -5.652 1.00 85.94 374 VAL A CA 1
ATOM 3025 C C . VAL A 1 374 ? -2.796 -16.915 -6.899 1.00 85.94 374 VAL A C 1
ATOM 3027 O O . VAL A 1 374 ? -1.788 -16.230 -7.043 1.00 85.94 374 VAL A O 1
ATOM 3030 N N . ARG A 1 375 ? -3.182 -17.831 -7.790 1.00 77.31 375 ARG A N 1
ATOM 3031 C CA . ARG A 1 375 ? -2.602 -17.918 -9.132 1.00 77.31 375 ARG A CA 1
ATOM 3032 C C . ARG A 1 375 ? -3.413 -17.040 -10.073 1.00 77.31 375 ARG A C 1
ATOM 3034 O O . ARG A 1 375 ? -4.641 -17.085 -10.049 1.00 77.31 375 ARG A O 1
ATOM 3041 N N . GLY A 1 376 ? -2.722 -16.293 -10.925 1.00 65.00 376 GLY A N 1
ATOM 3042 C CA . GLY A 1 376 ? -3.352 -15.302 -11.790 1.00 65.00 376 GLY A CA 1
ATOM 3043 C C . GLY A 1 376 ? -3.582 -13.965 -11.079 1.00 65.00 376 GLY A C 1
ATOM 3044 O O . GLY A 1 376 ? -3.726 -13.891 -9.861 1.00 65.00 376 GLY A O 1
ATOM 3045 N N . GLY A 1 377 ? -3.558 -12.892 -11.868 1.00 62.56 377 GLY A N 1
ATOM 3046 C CA . GLY A 1 377 ? -3.400 -11.528 -11.359 1.00 62.56 377 GLY A CA 1
ATOM 3047 C C . GLY A 1 377 ? -1.938 -11.167 -11.123 1.00 62.56 377 GLY A C 1
ATOM 3048 O O . GLY A 1 377 ? -1.034 -11.962 -11.358 1.00 62.56 377 GLY A O 1
ATOM 3049 N N . GLY A 1 378 ? -1.677 -9.940 -10.716 1.00 61.38 378 GLY A N 1
ATOM 3050 C CA . GLY A 1 378 ? -0.338 -9.440 -10.428 1.00 61.38 378 GLY A CA 1
ATOM 3051 C C . GLY A 1 378 ? -0.444 -8.268 -9.473 1.00 61.38 378 GLY A C 1
ATOM 3052 O O . GLY A 1 378 ? -1.555 -7.895 -9.099 1.00 61.38 378 GLY A O 1
ATOM 3053 N N . HIS A 1 379 ? 0.703 -7.684 -9.118 1.00 66.06 379 HIS A N 1
ATOM 3054 C CA . HIS A 1 379 ? 0.867 -6.571 -8.173 1.00 66.06 379 HIS A CA 1
ATOM 3055 C C . HIS A 1 379 ? -0.197 -5.479 -8.282 1.00 66.06 379 HIS A C 1
ATOM 3057 O O . HIS A 1 379 ? -0.559 -4.826 -7.307 1.00 66.06 379 HIS A O 1
ATOM 3063 N N . VAL A 1 380 ? -0.677 -5.305 -9.508 1.00 58.28 380 VAL A N 1
ATOM 3064 C CA . VAL A 1 380 ? -1.702 -4.378 -9.918 1.00 58.28 380 VAL A CA 1
ATOM 3065 C C . VAL A 1 380 ? -2.843 -5.148 -10.596 1.00 58.28 380 VAL A C 1
ATOM 3067 O O . VAL A 1 380 ? -2.617 -5.764 -11.627 1.00 58.28 380 VAL A O 1
ATOM 3070 N N . MET A 1 381 ? -4.065 -5.113 -10.052 1.00 59.81 381 MET A N 1
ATOM 3071 C CA . MET A 1 381 ? -5.292 -5.782 -10.557 1.00 59.81 381 MET A CA 1
ATOM 3072 C C . MET A 1 381 ? -5.491 -7.271 -10.194 1.00 59.81 381 MET A C 1
ATOM 3074 O O . MET A 1 381 ? -5.832 -8.099 -11.042 1.00 59.81 381 MET A O 1
ATOM 3078 N N . CYS A 1 382 ? -5.324 -7.644 -8.925 1.00 61.88 382 CYS A N 1
ATOM 3079 C CA . CYS A 1 382 ? -5.538 -9.023 -8.454 1.00 61.88 382 CYS A CA 1
ATOM 3080 C C . CYS A 1 382 ? -6.990 -9.502 -8.613 1.00 61.88 382 CYS A C 1
ATOM 3082 O O . CYS A 1 382 ? -7.227 -10.686 -8.847 1.00 61.88 382 CYS A O 1
ATOM 3084 N N . PHE A 1 383 ? -7.962 -8.599 -8.466 1.00 73.06 383 PHE A N 1
ATOM 3085 C CA . PHE A 1 383 ? -9.360 -8.965 -8.236 1.00 73.06 383 PHE A CA 1
ATOM 3086 C C . PHE A 1 383 ? -10.144 -9.210 -9.530 1.00 73.06 383 PHE A C 1
ATOM 3088 O O . PHE A 1 383 ? -10.874 -10.191 -9.607 1.00 73.06 383 PHE A O 1
ATOM 3095 N N . GLY A 1 384 ? -9.943 -8.425 -10.587 1.00 68.62 384 GLY A N 1
ATOM 3096 C CA . GLY A 1 384 ? -10.572 -8.673 -11.892 1.00 68.62 384 GLY A CA 1
ATOM 3097 C C . GLY A 1 384 ? -9.793 -9.647 -12.765 1.00 68.62 384 GLY A C 1
ATOM 3098 O O . GLY A 1 384 ? -10.347 -10.229 -13.697 1.00 68.62 384 GLY A O 1
ATOM 3099 N N . ALA A 1 385 ? -8.513 -9.882 -12.462 1.00 71.31 385 ALA A N 1
ATOM 3100 C CA . ALA A 1 385 ? -7.752 -10.954 -13.095 1.00 71.31 385 ALA A CA 1
ATOM 3101 C C . ALA A 1 385 ? -8.070 -12.341 -12.507 1.00 71.31 385 ALA A C 1
ATOM 3103 O O . ALA A 1 385 ? -7.847 -13.340 -13.191 1.00 71.31 385 ALA A O 1
ATOM 3104 N N . CYS A 1 386 ? -8.598 -12.405 -11.278 1.00 80.81 386 CYS A N 1
ATOM 3105 C CA . CYS A 1 386 ? -8.985 -13.636 -10.594 1.00 80.81 386 CYS A CA 1
ATOM 3106 C C . CYS A 1 386 ? -10.468 -13.572 -10.167 1.00 80.81 386 CYS A C 1
ATOM 3108 O O . CYS A 1 386 ? -10.758 -13.138 -9.052 1.00 80.81 386 CYS A O 1
ATOM 3110 N N . PRO A 1 387 ? -11.418 -14.028 -11.010 1.00 82.00 387 PRO A N 1
ATOM 3111 C CA . PRO A 1 387 ? -12.860 -13.861 -10.774 1.00 82.00 387 PRO A CA 1
ATOM 3112 C C . PRO A 1 387 ? -13.385 -14.431 -9.448 1.00 82.00 387 PRO A C 1
ATOM 3114 O O . PRO A 1 387 ? -14.402 -13.978 -8.931 1.00 82.00 387 PRO A O 1
ATOM 3117 N N . GLU A 1 388 ? -12.703 -15.427 -8.882 1.00 88.25 388 GLU A N 1
ATOM 3118 C CA . GLU A 1 388 ? -13.092 -16.058 -7.616 1.00 88.25 388 GLU A CA 1
ATOM 3119 C C . GLU A 1 388 ? -12.639 -15.265 -6.383 1.00 88.25 388 GLU A C 1
ATOM 3121 O O . GLU A 1 388 ? -13.230 -15.395 -5.304 1.00 88.25 388 GLU A O 1
ATOM 3126 N N . LEU A 1 389 ? -11.590 -14.446 -6.523 1.00 89.00 389 LEU A N 1
ATOM 3127 C CA . LEU A 1 389 ? -10.976 -13.732 -5.410 1.00 89.00 389 LEU A CA 1
ATOM 3128 C C . LEU A 1 389 ? -11.932 -12.720 -4.755 1.00 89.00 389 LEU A C 1
ATOM 3130 O O . LEU A 1 389 ? -12.000 -12.734 -3.525 1.00 89.00 389 LEU A O 1
ATOM 3134 N N . PRO A 1 390 ? -12.717 -11.908 -5.497 1.00 91.00 390 PRO A N 1
ATOM 3135 C CA . PRO A 1 390 ? -13.720 -11.023 -4.908 1.00 91.00 390 PRO A CA 1
ATOM 3136 C C . PRO A 1 390 ? -14.710 -11.741 -3.987 1.00 91.00 390 PRO A C 1
ATOM 3138 O O . PRO A 1 390 ? -14.848 -11.383 -2.819 1.00 91.00 390 PRO A O 1
ATOM 3141 N N . GLY A 1 391 ? -15.351 -12.807 -4.479 1.00 93.00 391 GLY A N 1
ATOM 3142 C CA . GLY A 1 391 ? -16.343 -13.556 -3.704 1.00 93.00 391 GLY A CA 1
ATOM 3143 C C . GLY A 1 391 ? -15.727 -14.274 -2.503 1.00 93.00 391 GLY A C 1
ATOM 3144 O O . GLY A 1 391 ? -16.340 -14.354 -1.438 1.00 93.00 391 GLY A O 1
ATOM 3145 N N . ARG A 1 392 ? -14.491 -14.771 -2.641 1.00 94.50 392 ARG A N 1
ATOM 3146 C CA . ARG A 1 392 ? -13.737 -15.354 -1.526 1.00 94.50 392 ARG A CA 1
ATOM 3147 C C . ARG A 1 392 ? -13.401 -14.303 -0.466 1.00 94.50 392 ARG A C 1
ATOM 3149 O O . ARG A 1 392 ? -13.609 -14.573 0.715 1.00 94.50 392 ARG A O 1
ATOM 3156 N N . LEU A 1 393 ? -12.925 -13.125 -0.875 1.00 94.19 393 LEU A N 1
ATOM 3157 C CA . LEU A 1 393 ? -12.617 -12.023 0.035 1.00 94.19 393 LEU A CA 1
ATOM 3158 C C . LEU A 1 393 ? -13.868 -11.554 0.773 1.00 94.19 393 LEU A C 1
ATOM 3160 O O . LEU A 1 393 ? -13.833 -11.409 1.991 1.00 94.19 393 LEU A O 1
ATOM 3164 N N . ARG A 1 394 ? -14.990 -11.416 0.061 1.00 95.06 394 ARG A N 1
ATOM 3165 C CA . ARG A 1 394 ? -16.272 -11.055 0.664 1.00 95.06 394 ARG A CA 1
ATOM 3166 C C . ARG A 1 394 ? -16.692 -12.041 1.754 1.00 95.06 394 ARG A C 1
ATOM 3168 O O . ARG A 1 394 ? -17.003 -11.622 2.860 1.00 95.06 394 ARG A O 1
ATOM 3175 N N . ARG A 1 395 ? -16.604 -13.350 1.491 1.00 95.31 395 ARG A N 1
ATOM 3176 C CA . ARG A 1 395 ? -16.898 -14.381 2.506 1.00 95.31 395 ARG A CA 1
ATOM 3177 C C . ARG A 1 395 ? -15.977 -14.306 3.722 1.00 95.31 395 ARG A C 1
ATOM 3179 O O . ARG A 1 395 ? -16.444 -14.525 4.831 1.00 95.31 395 ARG A O 1
ATOM 3186 N N . TRP A 1 396 ? -14.691 -14.010 3.531 1.00 94.50 396 TRP A N 1
ATOM 3187 C CA . TRP A 1 396 ? -13.763 -13.828 4.653 1.00 94.50 396 TRP A CA 1
ATOM 3188 C C . TRP A 1 396 ? -14.134 -12.602 5.487 1.00 94.50 396 TRP A C 1
ATOM 3190 O O . TRP A 1 396 ? -14.171 -12.690 6.709 1.00 94.50 396 TRP A O 1
ATOM 3200 N N . VAL A 1 397 ? -14.501 -11.492 4.845 1.00 94.00 397 VAL A N 1
ATOM 3201 C CA . VAL A 1 397 ? -14.986 -10.287 5.531 1.00 94.00 397 VAL A CA 1
ATOM 3202 C C . VAL A 1 397 ? -16.300 -10.539 6.270 1.00 94.00 397 VAL A C 1
ATOM 3204 O O . VAL A 1 397 ? -16.455 -10.113 7.408 1.00 94.00 397 VAL A O 1
ATOM 3207 N N . ASP A 1 398 ? -17.236 -11.276 5.687 1.00 94.06 398 ASP A N 1
ATOM 3208 C CA . ASP A 1 398 ? -18.513 -11.565 6.347 1.00 94.06 398 ASP A CA 1
ATOM 3209 C C . ASP A 1 398 ? -18.409 -12.657 7.418 1.00 94.06 398 ASP A C 1
ATOM 3211 O O . ASP A 1 398 ? -19.314 -12.809 8.240 1.00 94.06 398 ASP A O 1
ATOM 3215 N N . TYR A 1 399 ? -17.291 -13.389 7.460 1.00 90.06 399 TYR A N 1
ATOM 3216 C CA . TYR A 1 399 ? -17.038 -14.380 8.493 1.00 90.06 399 TYR A CA 1
ATOM 3217 C C . TYR A 1 399 ? -16.952 -13.719 9.875 1.00 90.06 399 TYR A C 1
ATOM 3219 O O . TYR A 1 399 ? -16.079 -12.890 10.166 1.00 90.06 399 TYR A O 1
ATOM 3227 N N . LYS A 1 400 ? -17.868 -14.127 10.751 1.00 82.31 400 LYS A N 1
ATOM 3228 C CA . LYS A 1 400 ? -17.823 -13.854 12.184 1.00 82.31 400 LYS A CA 1
ATOM 3229 C C . LYS A 1 400 ? -17.368 -15.145 12.858 1.00 82.31 400 LYS A C 1
ATOM 3231 O O . LYS A 1 400 ? -18.099 -16.131 12.752 1.00 82.31 400 LYS A O 1
ATOM 3236 N N . PRO A 1 401 ? -16.185 -15.176 13.497 1.00 71.25 401 PRO A N 1
ATOM 3237 C CA . PRO A 1 401 ? -15.833 -16.288 14.365 1.00 71.25 401 PRO A CA 1
ATOM 3238 C C . PRO A 1 401 ? -16.987 -16.470 15.350 1.00 71.25 401 PRO A C 1
ATOM 3240 O O . PRO A 1 401 ? -17.393 -15.506 15.997 1.00 71.25 401 PRO A O 1
ATOM 3243 N N . SER A 1 402 ? -17.582 -17.661 15.402 1.00 63.28 402 SER A N 1
ATOM 3244 C CA . SER A 1 402 ? -18.559 -17.963 16.444 1.00 63.28 402 SER A CA 1
ATOM 3245 C C . SER A 1 402 ? -17.867 -17.749 17.785 1.00 63.28 402 SER A C 1
ATOM 3247 O O . SER A 1 402 ? -16.820 -18.352 18.006 1.00 63.28 402 SER A O 1
ATOM 3249 N N . GLU A 1 403 ? -18.436 -16.929 18.668 1.00 53.94 403 GLU A N 1
ATOM 3250 C CA . GLU A 1 403 ? -17.860 -16.561 19.978 1.00 53.94 403 GLU A CA 1
ATOM 3251 C C . GLU A 1 403 ? -17.618 -17.760 20.932 1.00 53.94 403 GLU A C 1
ATOM 3253 O O . GLU A 1 403 ? -17.182 -17.566 22.058 1.00 53.94 403 GLU A O 1
ATOM 3258 N N . ASN A 1 404 ? -17.854 -19.000 20.479 1.00 43.84 404 ASN A N 1
ATOM 3259 C CA . ASN A 1 404 ? -17.850 -20.239 21.259 1.00 43.84 404 ASN A CA 1
ATOM 3260 C C . ASN A 1 404 ? -16.932 -21.351 20.690 1.00 43.84 404 ASN A C 1
ATOM 3262 O O . ASN A 1 404 ? -17.226 -22.526 20.913 1.00 43.84 404 ASN A O 1
ATOM 3266 N N . ALA A 1 405 ? -15.893 -21.025 19.909 1.00 42.44 405 ALA A N 1
ATOM 3267 C CA . ALA A 1 405 ? -14.946 -22.021 19.375 1.00 42.44 405 ALA A CA 1
ATOM 3268 C C . ALA A 1 405 ? -13.721 -22.224 20.274 1.00 42.44 405 ALA A C 1
ATOM 3270 O O . ALA A 1 405 ? -13.122 -21.200 20.677 1.00 42.44 405 ALA A O 1
#

InterPro domains:
  IPR029058 Alpha/Beta hydrolase fold [SSF53474] (88-398)

Organism: NCBI:txid2562239

Mean predicted aligned error: 9.64 Å

pLDDT: mean 77.66, std 14.28, range [37.84, 97.75]

Foldseek 3Di:
DPPPPVVVVVVVVVVVVVVVVVVVVVVVVVVVVLQVLLVVCCVLLVQQVVQLVCLVVLLVVLVVCVVVVNHQDWDKDWDAQPPQRFIWIKTFGPDFALAQEEEEEEEALLDAPSSCVSVVVLLVVLCLPPPRYTYIYTGWTLGNLTDGDQQALLRRQDLSSVVSVCVVQVLDPDPDARSHLEYEYEYFASGLLSLLVVLLVPFDFPVVVPPPPPPPPPDDDDPPRRRHAAAGEYEAYAQFQVLLLVLVLVCCSRHVSQVVSQVSSLVRCVVSVVCVVQVQQDNHCDPPRSVSVQSNSQSSVLRNVCSVCVVVVDDDDSVRGGRHCVNCRVSSGRDNPHAGDELRYEYEDACSASSYPPVRDDPVVPNRYHYHHDHGHYSHDRDVRGVVVSVVSSCSNPDDDDPPD

Secondary structure (DSSP, 8-state):
--SSSSHHHHHHHHHHHHHHHHHHHHHHHHHHHHHHHHHHHHHHTHHHHHHHHHHHHHHHHHHHHHHTT-PPPEEEEEEE-TTT--EEEEEEESS----SEEEEEE--TT--HHHHHHHHHHHHHTTSS-TT-EEEEEE-TTSTT----S--GGGGT-THHHHHHHHHTTSSS-SSPPS-SEEEEEEETHHHHHHHHHHHHHSPPGGGTSS------S-S------PPEEEEEEES--SBHHHHHHHHHTTTTT-THHHHHHHHHHHHHHHTTHHHH-TTS-SS-PSSHHHHHHHHHHHHHHHHHHHHHHHTT----GGG----GGGTGGGGB----SPPPTTTEEEEE-TT-TTS-GGGS-HHHHHSSEEEE--S--SS-HHHHSTHHHHHHHHHHH----TT-

Nearest PDB structures (foldseek):
  9j5c-assembly1_A  TM=5.473E-01  e=3.856E-06  Sulfobacillus acidophilus DSM 10332
  8ze9-assembly1_A  TM=5.486E-01  e=1.373E-05  Sulfobacillus acidophilus DSM 10332
  3fnb-assembly1_B  TM=4.716E-01  e=8.650E-06  Streptococcus mutans UA159
  9j1v-assembly1_A  TM=5.106E-01  e=1.632E-05  Sulfobacillus acidophilus DSM 10332
  8w98-assembly1_A  TM=4.609E-01  e=1.090E-05  Sulfobacillus acidophilus DSM 10332

Solvent-accessible surface area (backbone atoms only — not comparable to full-atom values): 21755 Å² total; per-residue (Å²): 144,84,76,78,71,67,66,66,60,55,59,54,51,54,50,50,51,53,50,50,53,49,52,50,51,52,50,51,52,51,51,50,52,44,47,54,51,26,52,50,47,48,65,76,31,38,44,34,54,51,14,52,49,48,43,52,52,40,43,50,47,53,52,50,34,40,78,68,70,61,53,90,56,62,45,76,45,75,45,66,40,91,90,73,60,34,22,24,15,36,36,29,50,68,78,78,58,97,26,56,36,36,38,39,36,24,53,23,91,72,41,42,67,77,58,45,41,56,54,52,54,48,33,50,74,56,51,47,48,51,96,67,44,27,55,35,36,46,27,46,39,37,27,58,73,14,55,69,74,66,52,62,52,62,27,69,48,46,32,64,60,58,50,52,52,42,40,74,50,22,44,50,101,52,96,52,81,28,80,32,58,29,39,39,34,41,8,30,29,49,16,7,39,26,25,50,52,40,42,60,72,70,55,68,47,58,77,69,69,71,75,58,85,65,75,74,76,92,76,73,97,66,82,79,64,78,68,27,42,71,32,26,29,23,35,46,42,43,38,41,55,62,59,26,36,58,55,47,48,74,44,44,87,49,49,67,65,40,49,59,53,18,50,46,36,48,51,46,32,52,75,36,44,42,51,77,75,28,75,80,22,74,88,64,65,56,78,51,25,42,55,38,53,50,46,32,53,20,36,34,42,18,49,19,52,35,43,55,41,41,75,70,71,43,94,63,58,73,90,78,48,83,38,58,60,83,81,51,43,72,63,49,42,59,76,55,90,52,48,47,51,84,87,33,33,40,39,41,37,37,73,72,17,76,61,32,57,62,90,66,48,53,68,65,41,58,68,19,38,46,72,44,82,42,80,56,26,19,82,42,57,46,50,83,57,22,78,62,48,30,60,52,49,33,52,53,69,70,55,69,81,65,97,83,121